Protein AF-0000000069408171 (afdb_homodimer)

Organism: NCBI:txid2607531

Nearest PDB structures (foldseek):
  4r4u-assembly2_C  TM=9.323E-01  e=2.320E-31  Yersinia pestis
  1c8u-assembly1_B  TM=9.016E-01  e=1.081E-30  Escherichia coli
  3rd7-assembly1_A  TM=8.978E-01  e=1.281E-25  Mycobacterium avium 104
  3u0a-assembly1_A  TM=8.592E-01  e=6.109E-26  Mycobacterium marinum M
  3u0a-assembly1_B  TM=8.759E-01  e=3.377E-25  Mycobacterium marinum M

Sequence (704 aa):
MLTNRVLSKVYNRLTMSLNNSINYTPSGSLQFDNLVNSRKYTSSETEVDYSSPQKFMESLGVKPGKYIEYALGVTNVEPGVFRGNRIYVHNSRSIAFGGLLLGQAANAACQTIPQNLYINSLHNYFINAGQRKPLTLQVTNEREGKSYCNKTVCATQNEKTVIKMQIAFKTNEAGSIEHQWKMPECLPPEELLPINKIFEDKIREEKYKHLKSRLPIDPTVEFRPVDPEEMLRVKTLPPKRLTWVKQLEDMSELNQNWHRCVLLYMSDYILLSTSLLPNKDPLMKTFVVSLDHSVWFHNDINVNEWLLYDTESSYAGNGQSFNNGRFWSKDGTLLATVSQSGIVRQLKEASLMLTNRVLSKVYNRLTMSLNNSINYTPSGSLQFDNLVNSRKYTSSETEVDYSSPQKFMESLGVKPGKYIEYALGVTNVEPGVFRGNRIYVHNSRSIAFGGLLLGQAANAACQTIPQNLYINSLHNYFINAGQRKPLTLQVTNEREGKSYCNKTVCATQNEKTVIKMQIAFKTNEAGSIEHQWKMPECLPPEELLPINKIFEDKIREEKYKHLKSRLPIDPTVEFRPVDPEEMLRVKTLPPKRLTWVKQLEDMSELNQNWHRCVLLYMSDYILLSTSLLPNKDPLMKTFVVSLDHSVWFHNDINVNEWLLYDTESSYAGNGQSFNNGRFWSKDGTLLATVSQSGIVRQLKEASL

Secondary structure (DSSP, 8-state):
-------SSTTSSTT-----------------------------------S-HHHHHHHHTPPTT-HHHHHT-EEEEETTEEEEPPPP--TT-SS--HHHHHHHHHHHHHTTS-TT-EEEEEEEEE-S---SSPPEEEEEEEEE-SSEEEEEEEEEETTEEEEEEEEEEE-----SS-EEPPPPP---GGGS--HHHHHHHHHTSGGGGGGGGG--S-TTEEEEESSHHHHHT-S---SEEEEEEEE-S--TTS-HHHHHHHHHHHHTSSTGGGGGTT-S-TT--EEEEE-EEEEEE-S---TTS-EEEEEEEEEEETTEEEEEEEEEETTS-EEEEEEEEEEEEE------/----STTSGGGSGGGS-TT-------------------------------SSHHHHHHHHTPPTT-HHHHHT-EEEEETTEEEEPPPP--TT-SS--HHHHHHHHHHHHHTTS-TT-EEEEEEEEE-S---SSPPEEEEEEEEE-SSEEEEEEEEEETTEEEEEEEEEEE-----SS-EEPPPPP---GGGS--HHHHHHHHHTSGGGGGGGGG--S-TTEEEEESSHHHHHT-S---SEEEEEEEE-S--TTS-HHHHHHHHHHHHTSSTGGGGGTT-S-TT--EEEEE-EEEEEE-S---TTS-EEEEEEEEEEETTEEEEEEEEEETTS-EEEEEEEEEEEEE------

InterPro domains:
  IPR003703 Acyl-CoA thioesterase [PTHR11066] (68-348)
  IPR025652 Acyl-CoA thioesterase 2, C-terminal domain [PF02551] (235-342)
  IPR029069 HotDog domain superfamily [SSF54637] (69-175)
  IPR029069 HotDog domain superfamily [SSF54637] (178-345)
  IPR042171 Acyl-CoA thioesterase, double hotdog domain [G3DSA:2.40.160.210] (66-348)
  IPR049449 Acyl-CoA thioesterase-like, N-terminal HotDog domain [PF13622] (95-169)

pLDDT: mean 84.47, std 25.1, range [16.81, 98.94]

Foldseek 3Di:
DDDDDDPDDDPPDDPPDDPDDPPPPPDDPPPPPPCPVPPPPVVCPQPQDQQDLVSNCVSVVHDPLCSLVQLLDWADDDVQKIKHHFFRDHPVGAAGQVLSVQLNQLVSQVVNDDPQKAWFKKKKFFDDGDGRGIWIWGKAWDDDDPFKTKIKIFIDDPPHTGMIMITMIGGDDDDPDDDDDFDDDADDQVPFDWLVVLLVVVCVDVVLVVCVVVPDPDPQKTKTWRDSCLVSQQAQDALKTKIKMAGNRDCPPPDQNSQVSVVSSVLSPPQQCSVQNRPHHSVFDKDKDWGMKMKGFDDGDDRRAIKIKIKGWPDDDPQKTKMKIWIAGPVGDTTMIMITMMGIGGDPDPPD/DPPDDDPDDDPDDPPDDDPDDPPPDPDDPPPPPPPPVPPPPVVPPQPQDQQDLVSNCVSVVHDPLCSLVQLLDWADPDVQKIKHHFARDHPVGAAGQVLSVQLNQLVSQVVNDDPQKAWFKKKKFFDDGDGRGIWIKGKAWDDDDPFKTKIKIFIDDPPHTGMIMITMIGGDDDDPDDDDDFDDDADDQVPFDWLQVLLVVVCVDVVLVVCVVVPDPDPQKTKTWRDSCLVSQQAQDALKTKIKMAGNRDCPPPDQNSQVSVVSSVLSPPQQCSVCNRPHHSVFDKDKDWGMKMKGFDDGDDRRAIKIKIKGWPDDDPQKTKMKIWIAGPVGDTTMIMITMMGIGGDPDPPD

Structure (mmCIF, N/CA/C/O backbone):
data_AF-0000000069408171-model_v1
#
loop_
_entity.id
_entity.type
_entity.pdbx_description
1 polymer 'Acyl-coenzyme A thioesterase 8'
#
loop_
_atom_site.group_PDB
_atom_site.id
_atom_site.type_symbol
_atom_site.label_atom_id
_atom_site.label_alt_id
_atom_site.label_comp_id
_atom_site.label_asym_id
_atom_site.label_entity_id
_atom_site.label_seq_id
_atom_site.pdbx_PDB_ins_code
_atom_site.Cartn_x
_atom_site.Cartn_y
_atom_site.Cartn_z
_atom_site.occupancy
_atom_site.B_iso_or_equiv
_atom_site.auth_seq_id
_atom_site.auth_comp_id
_atom_site.auth_asym_id
_atom_site.auth_atom_id
_atom_site.pdbx_PDB_model_num
ATOM 1 N N . MET A 1 1 ? -38.594 -5.516 -56.094 1 19.34 1 MET A N 1
ATOM 2 C CA . MET A 1 1 ? -38.812 -4.562 -57.188 1 19.34 1 MET A CA 1
ATOM 3 C C . MET A 1 1 ? -37.875 -3.363 -57.062 1 19.34 1 MET A C 1
ATOM 5 O O . MET A 1 1 ? -37.938 -2.637 -56.062 1 19.34 1 MET A O 1
ATOM 9 N N . LEU A 1 2 ? -36.562 -2.996 -57.969 1 18.8 2 LEU A N 1
ATOM 10 C CA . LEU A 1 2 ? -35.125 -2.852 -58.031 1 18.8 2 LEU A CA 1
ATOM 11 C C . LEU A 1 2 ? -34.719 -1.383 -57.938 1 18.8 2 LEU A C 1
ATOM 13 O O . LEU A 1 2 ? -33.875 -1.013 -57.094 1 18.8 2 LEU A O 1
ATOM 17 N N . THR A 1 3 ? -34.281 -0.535 -59.125 1 19.2 3 THR A N 1
ATOM 18 C CA . THR A 1 3 ? -32.969 -0.439 -59.812 1 19.2 3 THR A CA 1
ATOM 19 C C . THR A 1 3 ? -32.438 0.988 -59.75 1 19.2 3 THR A C 1
ATOM 21 O O . THR A 1 3 ? -33.156 1.914 -59.375 1 19.2 3 THR A O 1
ATOM 24 N N . ASN A 1 4 ? -31.828 1.679 -60.875 1 19.62 4 ASN A N 1
ATOM 25 C CA . ASN A 1 4 ? -30.75 2.4 -61.531 1 19.62 4 ASN A CA 1
ATOM 26 C C . ASN A 1 4 ? -31.016 3.902 -61.562 1 19.62 4 ASN A C 1
ATOM 28 O O . ASN A 1 4 ? -30.141 4.684 -61.969 1 19.62 4 ASN A O 1
ATOM 32 N N . ARG A 1 5 ? -32.281 4.484 -61.781 1 17.56 5 ARG A N 1
ATOM 33 C CA . ARG A 1 5 ? -32.562 5.527 -62.75 1 17.56 5 ARG A CA 1
ATOM 34 C C . ARG A 1 5 ? -32.062 6.887 -62.25 1 17.56 5 ARG A C 1
ATOM 36 O O . ARG A 1 5 ? -31.484 7.656 -63.031 1 17.56 5 ARG A O 1
ATOM 43 N N . VAL A 1 6 ? -32.625 7.574 -61.188 1 19.62 6 VAL A N 1
ATOM 44 C CA . VAL A 1 6 ? -33.062 8.953 -61.312 1 19.62 6 VAL A CA 1
ATOM 45 C C . VAL A 1 6 ? -31.906 9.906 -61.031 1 19.62 6 VAL A C 1
ATOM 47 O O . VAL A 1 6 ? -31.578 10.148 -59.875 1 19.62 6 VAL A O 1
ATOM 50 N N . LEU A 1 7 ? -30.531 9.648 -61.531 1 19.59 7 LEU A N 1
ATOM 51 C CA . LEU A 1 7 ? -29.25 10.312 -61.25 1 19.59 7 LEU A CA 1
ATOM 52 C C . LEU A 1 7 ? -29.266 11.758 -61.75 1 19.59 7 LEU A C 1
ATOM 54 O O . LEU A 1 7 ? -28.5 12.586 -61.281 1 19.59 7 LEU A O 1
ATOM 58 N N . SER A 1 8 ? -29.891 12.07 -62.938 1 18.77 8 SER A N 1
ATOM 59 C CA . SER A 1 8 ? -29.344 13.016 -63.906 1 18.77 8 SER A CA 1
ATOM 60 C C . SER A 1 8 ? -29.641 14.453 -63.5 1 18.77 8 SER A C 1
ATOM 62 O O . SER A 1 8 ? -29 15.383 -64 1 18.77 8 SER A O 1
ATOM 64 N N . LYS A 1 9 ? -30.828 14.805 -62.969 1 18.34 9 LYS A N 1
ATOM 65 C CA . LYS A 1 9 ? -31.531 16.031 -63.281 1 18.34 9 LYS A CA 1
ATOM 66 C C . LYS A 1 9 ? -30.797 17.25 -62.75 1 18.34 9 LYS A C 1
ATOM 68 O O . LYS A 1 9 ? -30.672 18.281 -63.406 1 18.34 9 LYS A O 1
ATOM 73 N N . VAL A 1 10 ? -30.766 17.5 -61.375 1 19.06 10 VAL A N 1
ATOM 74 C CA . VAL A 1 10 ? -31.078 18.797 -60.812 1 19.06 10 VAL A CA 1
ATOM 75 C C . VAL A 1 10 ? -29.844 19.688 -60.812 1 19.06 10 VAL A C 1
ATOM 77 O O . VAL A 1 10 ? -29.266 19.969 -59.781 1 19.06 10 VAL A O 1
ATOM 80 N N . TYR A 1 11 ? -28.797 19.484 -61.812 1 19.58 11 TYR A N 1
ATOM 81 C CA . TYR A 1 11 ? -27.5 20.156 -61.812 1 19.58 11 TYR A CA 1
ATOM 82 C C . TYR A 1 11 ? -27.656 21.641 -62.125 1 19.58 11 TYR A C 1
ATOM 84 O O . TYR A 1 11 ? -26.703 22.422 -61.938 1 19.58 11 TYR A O 1
ATOM 92 N N . ASN A 1 12 ? -28.672 21.984 -62.969 1 18.53 12 ASN A N 1
ATOM 93 C CA . ASN A 1 12 ? -28.453 23.094 -63.875 1 18.53 12 ASN A CA 1
ATOM 94 C C . ASN A 1 12 ? -28.469 24.438 -63.125 1 18.53 12 ASN A C 1
ATOM 96 O O . ASN A 1 12 ? -28.172 25.469 -63.688 1 18.53 12 ASN A O 1
ATOM 100 N N . ARG A 1 13 ? -29.391 24.516 -62.094 1 17.77 13 ARG A N 1
ATOM 101 C CA . ARG A 1 13 ? -30.016 25.828 -61.938 1 17.77 13 ARG A CA 1
ATOM 102 C C . ARG A 1 13 ? -29 26.875 -61.531 1 17.77 13 ARG A C 1
ATOM 104 O O . ARG A 1 13 ? -28.984 27.984 -62.094 1 17.77 13 ARG A O 1
ATOM 111 N N . LEU A 1 14 ? -28.562 26.922 -60.219 1 18.81 14 LEU A N 1
ATOM 112 C CA . LEU A 1 14 ? -28.625 28.141 -59.406 1 18.81 14 LEU A CA 1
ATOM 113 C C . LEU A 1 14 ? -27.344 28.969 -59.594 1 18.81 14 LEU A C 1
ATOM 115 O O . LEU A 1 14 ? -26.438 28.922 -58.75 1 18.81 14 LEU A O 1
ATOM 119 N N . THR A 1 15 ? -26.578 28.734 -60.719 1 18.83 15 THR A N 1
ATOM 120 C CA . THR A 1 15 ? -25.25 29.344 -60.75 1 18.83 15 THR A CA 1
ATOM 121 C C . THR A 1 15 ? -25.359 30.859 -60.844 1 18.83 15 THR A C 1
ATOM 123 O O . THR A 1 15 ? -24.328 31.547 -60.906 1 18.83 15 THR A O 1
ATOM 126 N N . MET A 1 16 ? -26.484 31.328 -61.312 1 20.78 16 MET A N 1
ATOM 127 C CA . MET A 1 16 ? -26.328 32.594 -62.031 1 20.78 16 MET A CA 1
ATOM 128 C C . MET A 1 16 ? -26.016 33.719 -61.031 1 20.78 16 MET A C 1
ATOM 130 O O . MET A 1 16 ? -26.844 34.625 -60.812 1 20.78 16 MET A O 1
ATOM 134 N N . SER A 1 17 ? -25.531 33.406 -59.75 1 18.56 17 SER A N 1
ATOM 135 C CA . SER A 1 17 ? -25.562 34.406 -58.719 1 18.56 17 SER A CA 1
ATOM 136 C C . SER A 1 17 ? -24.859 35.688 -59.156 1 18.56 17 SER A C 1
ATOM 138 O O . SER A 1 17 ? -24.078 35.688 -60.094 1 18.56 17 SER A O 1
ATOM 140 N N . LEU A 1 18 ? -24.484 36.719 -58.062 1 19.22 18 LEU A N 1
ATOM 141 C CA . LEU A 1 18 ? -24.562 38.031 -57.469 1 19.22 18 LEU A CA 1
ATOM 142 C C . LEU A 1 18 ? -23.297 38.844 -57.781 1 19.22 18 LEU A C 1
ATOM 144 O O . LEU A 1 18 ? -22.281 38.656 -57.094 1 19.22 18 LEU A O 1
ATOM 148 N N . ASN A 1 19 ? -22.891 38.844 -59.062 1 19.36 19 ASN A N 1
ATOM 149 C CA . ASN A 1 19 ? -21.625 39.438 -59.438 1 19.36 19 ASN A CA 1
ATOM 150 C C . ASN A 1 19 ? -21.578 40.938 -59.094 1 19.36 19 ASN A C 1
ATOM 152 O O . ASN A 1 19 ? -20.672 41.656 -59.562 1 19.36 19 ASN A O 1
ATOM 156 N N . ASN A 1 20 ? -22.781 41.531 -58.906 1 19.61 20 ASN A N 1
ATOM 157 C CA . ASN A 1 20 ? -22.828 42.938 -59.312 1 19.61 20 ASN A CA 1
ATOM 158 C C . ASN A 1 20 ? -21.75 43.75 -58.625 1 19.61 20 ASN A C 1
ATOM 160 O O . ASN A 1 20 ? -21.234 43.344 -57.562 1 19.61 20 ASN A O 1
ATOM 164 N N . SER A 1 21 ? -21.625 45.156 -59.031 1 21.02 21 SER A N 1
ATOM 165 C CA . SER A 1 21 ? -20.719 46.25 -59.312 1 21.02 21 SER A CA 1
ATOM 166 C C . SER A 1 21 ? -20.359 47 -58 1 21.02 21 SER A C 1
ATOM 168 O O . SER A 1 21 ? -19.703 48.031 -58.062 1 21.02 21 SER A O 1
ATOM 170 N N . ILE A 1 22 ? -20.953 46.656 -56.875 1 20.97 22 ILE A N 1
ATOM 171 C CA . ILE A 1 22 ? -21.031 47.781 -55.938 1 20.97 22 ILE A CA 1
ATOM 172 C C . ILE A 1 22 ? -19.625 48.25 -55.562 1 20.97 22 ILE A C 1
ATOM 174 O O . ILE A 1 22 ? -18.781 47.469 -55.156 1 20.97 22 ILE A O 1
ATOM 178 N N . ASN A 1 23 ? -19.297 49.438 -56.094 1 21.69 23 ASN A N 1
ATOM 179 C CA . ASN A 1 23 ? -18.109 50.281 -56.094 1 21.69 23 ASN A CA 1
ATOM 180 C C . ASN A 1 23 ? -17.656 50.594 -54.656 1 21.69 23 ASN A C 1
ATOM 182 O O . ASN A 1 23 ? -16.922 51.562 -54.406 1 21.69 23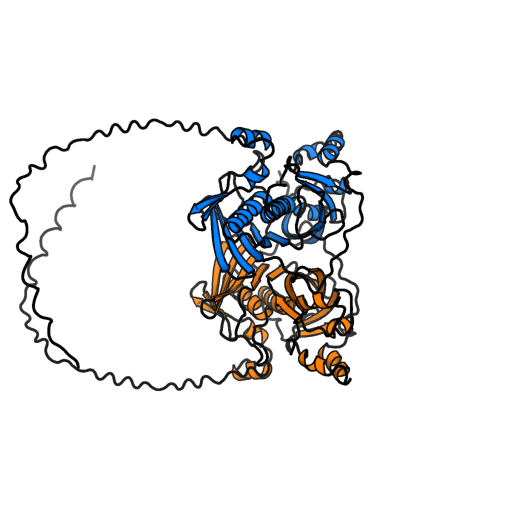 ASN A O 1
ATOM 186 N N . TYR A 1 24 ? -18.141 49.812 -53.656 1 21.12 24 TYR A N 1
ATOM 187 C CA . TYR A 1 24 ? -18.047 50.438 -52.344 1 21.12 24 TYR A CA 1
ATOM 188 C C . TYR A 1 24 ? -16.609 50.75 -51.969 1 21.12 24 TYR A C 1
ATOM 190 O O . TYR A 1 24 ? -15.727 49.906 -52.125 1 21.12 24 TYR A O 1
ATOM 198 N N . THR A 1 25 ? -16.344 52.125 -52.125 1 22.77 25 THR A N 1
ATOM 199 C CA . THR A 1 25 ? -15.102 52.781 -51.781 1 22.77 25 THR A CA 1
ATOM 200 C C . THR A 1 25 ? -14.625 52.375 -50.406 1 22.77 25 THR A C 1
ATOM 202 O O . THR A 1 25 ? -15.344 52.562 -49.406 1 22.77 25 THR A O 1
ATOM 205 N N . PRO A 1 26 ? -13.836 51.375 -50.312 1 22.53 26 PRO A N 1
ATOM 206 C CA . PRO A 1 26 ? -13.438 50.719 -49.062 1 22.53 26 PRO A CA 1
ATOM 207 C C . PRO A 1 26 ? -12.68 51.625 -48.125 1 22.53 26 PRO A C 1
ATOM 209 O O . PRO A 1 26 ? -12.008 51.125 -47.188 1 22.53 26 PRO A O 1
ATOM 212 N N . SER A 1 27 ? -13.039 53 -48.344 1 20.97 27 SER A N 1
ATOM 213 C CA . SER A 1 27 ? -11.992 53.906 -47.844 1 20.97 27 SER A CA 1
ATOM 214 C C . SER A 1 27 ? -11.641 53.594 -46.406 1 20.97 27 SER A C 1
ATOM 216 O O . SER A 1 27 ? -10.461 53.5 -46.062 1 20.97 27 SER A O 1
ATOM 218 N N . GLY A 1 28 ? -12.484 54.25 -45.562 1 21.73 28 GLY A N 1
ATOM 219 C CA . GLY A 1 28 ? -12.117 54.969 -44.344 1 21.73 28 GLY A CA 1
ATOM 220 C C . GLY A 1 28 ? -11.664 54.062 -43.219 1 21.73 28 GLY A C 1
ATOM 221 O O . GLY A 1 28 ? -12.32 53.062 -42.906 1 21.73 28 GLY A O 1
ATOM 222 N N . SER A 1 29 ? -10.336 53.906 -43.094 1 21.73 29 SER A N 1
ATOM 223 C CA . SER A 1 29 ? -9.656 53.156 -42.062 1 21.73 29 SER A CA 1
ATOM 224 C C . SER A 1 29 ? -10.195 53.531 -40.688 1 21.73 29 SER A C 1
ATOM 226 O O . SER A 1 29 ? -9.953 54.625 -40.188 1 21.73 29 SER A O 1
ATOM 228 N N . LEU A 1 30 ? -11.523 53.438 -40.469 1 22.31 30 LEU A N 1
ATOM 229 C CA . LEU A 1 30 ? -11.977 53.875 -39.156 1 22.31 30 LEU A CA 1
ATOM 230 C C . LEU A 1 30 ? -11.117 53.281 -38.062 1 22.31 30 LEU A C 1
ATOM 232 O O . LEU A 1 30 ? -11.023 52.031 -37.938 1 22.31 30 LEU A O 1
ATOM 236 N N . GLN A 1 31 ? -10.055 54.031 -37.719 1 21.5 31 GLN A N 1
ATOM 237 C CA . GLN A 1 31 ? -9.211 53.812 -36.562 1 21.5 31 GLN A CA 1
ATOM 238 C C . GLN A 1 31 ? -10.055 53.625 -35.281 1 21.5 31 GLN A C 1
ATOM 240 O O . GLN A 1 31 ? -10.695 54.594 -34.844 1 21.5 31 GLN A O 1
ATOM 245 N N . PHE A 1 32 ? -10.938 52.656 -35.188 1 20.39 32 PHE A N 1
ATOM 246 C CA . PHE A 1 32 ? -11.625 52.5 -33.906 1 20.39 32 PHE A CA 1
ATOM 247 C C . PHE A 1 32 ? -10.641 52.469 -32.75 1 20.39 32 PHE A C 1
ATOM 249 O O . PHE A 1 32 ? -9.828 51.531 -32.625 1 20.39 32 PHE A O 1
ATOM 256 N N . ASP A 1 33 ? -10.211 53.656 -32.375 1 22.52 33 ASP A N 1
ATOM 257 C CA . ASP A 1 33 ? -9.523 53.844 -31.094 1 22.52 33 ASP A CA 1
ATOM 258 C C . ASP A 1 33 ? -10.281 53.188 -29.953 1 22.52 33 ASP A C 1
ATOM 260 O O . ASP A 1 33 ? -11.383 53.594 -29.594 1 22.52 33 ASP A O 1
ATOM 264 N N . ASN A 1 34 ? -10.531 51.938 -30.109 1 23.27 34 ASN A N 1
ATOM 265 C CA . ASN A 1 34 ? -11.141 51.281 -28.953 1 23.27 34 ASN A CA 1
ATOM 266 C C . ASN A 1 34 ? -10.469 51.719 -27.656 1 23.27 34 ASN A C 1
ATOM 268 O O . ASN A 1 34 ? -9.273 51.469 -27.453 1 23.27 34 ASN A O 1
ATOM 272 N N . LEU A 1 35 ? -10.836 52.875 -27.141 1 23.88 35 LEU A N 1
ATOM 273 C CA . LEU A 1 35 ? -10.641 53.281 -25.75 1 23.88 35 LEU A CA 1
ATOM 274 C C . LEU A 1 35 ? -10.953 52.125 -24.797 1 23.88 35 LEU A C 1
ATOM 276 O O . LEU A 1 35 ? -12.117 51.875 -24.469 1 23.88 35 LEU A O 1
ATOM 280 N N . VAL A 1 36 ? -10.594 50.938 -25.094 1 24.33 36 VAL A N 1
ATOM 281 C CA . VAL A 1 36 ? -10.688 50 -23.969 1 24.33 36 VAL A CA 1
ATOM 282 C C . VAL A 1 36 ? -10.062 50.625 -22.734 1 24.33 36 VAL A C 1
ATOM 284 O O . VAL A 1 36 ? -8.867 50.906 -22.719 1 24.33 36 VAL A O 1
ATOM 287 N N . ASN A 1 37 ? -10.789 51.469 -22.094 1 24.5 37 ASN A N 1
ATOM 288 C CA . ASN A 1 37 ? -10.477 51.75 -20.703 1 24.5 37 ASN A CA 1
ATOM 289 C C . ASN A 1 37 ? -10.008 50.5 -19.969 1 24.5 37 ASN A C 1
ATOM 291 O O . ASN A 1 37 ? -10.773 49.531 -19.797 1 24.5 37 ASN A O 1
ATOM 295 N N . SER A 1 38 ? -8.867 50.062 -20.25 1 26.97 38 SER A N 1
ATOM 296 C CA . SER A 1 38 ? -8.211 49.125 -19.344 1 26.97 38 SER A CA 1
ATOM 297 C C . SER A 1 38 ? -8.422 49.531 -17.891 1 26.97 38 SER A C 1
ATOM 299 O O . SER A 1 38 ? -7.727 50.406 -17.375 1 26.97 38 SER A O 1
ATOM 301 N N . ARG A 1 39 ? -9.688 49.75 -17.516 1 30.98 39 ARG A N 1
ATOM 302 C CA . ARG A 1 39 ? -9.727 49.781 -16.062 1 30.98 39 ARG A CA 1
ATOM 303 C C . ARG A 1 39 ? -8.773 48.75 -15.469 1 30.98 39 ARG A C 1
ATOM 305 O O . ARG A 1 39 ? -8.875 47.562 -15.789 1 30.98 39 ARG A O 1
ATOM 312 N N . LYS A 1 40 ? -7.652 49.219 -15.141 1 30.78 40 LYS A N 1
ATOM 313 C CA . LYS A 1 40 ? -6.781 48.562 -14.164 1 30.78 40 LYS A CA 1
ATOM 314 C C . LYS A 1 40 ? -7.594 47.938 -13.023 1 30.78 40 LYS A C 1
ATOM 316 O O . LYS A 1 40 ? -8.078 48.656 -12.148 1 30.78 40 LYS A O 1
ATOM 321 N N . TYR A 1 41 ? -8.555 47.094 -13.266 1 28.91 41 TYR A N 1
ATOM 322 C CA . TYR A 1 41 ? -8.828 46.312 -12.086 1 28.91 41 TYR A CA 1
ATOM 323 C C . TYR A 1 41 ? -7.547 46 -11.328 1 28.91 41 TYR A C 1
ATOM 325 O O . TYR A 1 41 ? -6.664 45.312 -11.852 1 28.91 41 TYR A O 1
ATOM 333 N N . THR A 1 42 ? -6.957 46.969 -10.797 1 31.62 42 THR A N 1
ATOM 334 C CA . THR A 1 42 ? -6.031 46.625 -9.719 1 31.62 42 THR A CA 1
ATOM 335 C C . THR A 1 42 ? -6.57 45.469 -8.891 1 31.62 42 THR A C 1
ATOM 337 O O . THR A 1 42 ? -7.473 45.625 -8.078 1 31.62 42 THR A O 1
ATOM 340 N N . SER A 1 43 ? -7.008 44.438 -9.453 1 35.25 43 SER A N 1
ATOM 341 C CA . SER A 1 43 ? -7.215 43.25 -8.633 1 35.25 43 SER A CA 1
ATOM 342 C C . SER A 1 43 ? -6.293 43.25 -7.414 1 35.25 43 SER A C 1
ATOM 344 O O . SER A 1 43 ? -5.07 43.156 -7.559 1 35.25 43 SER A O 1
ATOM 346 N N . SER A 1 44 ? -6.387 44.125 -6.555 1 38.16 44 SER A N 1
ATOM 347 C CA . SER A 1 44 ? -5.742 43.969 -5.254 1 38.16 44 SER A CA 1
ATOM 348 C C . SER A 1 44 ? -5.523 42.5 -4.91 1 38.16 44 SER A C 1
ATOM 350 O O . SER A 1 44 ? -6.469 41.781 -4.539 1 38.16 44 SER A O 1
ATOM 352 N N . GLU A 1 45 ? -5.027 41.75 -5.723 1 46 45 GLU A N 1
ATOM 353 C CA . GLU A 1 45 ? -4.609 40.406 -5.262 1 46 45 GLU A CA 1
ATOM 354 C C . GLU A 1 45 ? -4.219 40.438 -3.785 1 46 45 GLU A C 1
ATOM 356 O O . GLU A 1 45 ? -3.207 41.062 -3.418 1 46 45 GLU A O 1
ATOM 361 N N . THR A 1 46 ? -5.055 40.844 -2.881 1 56.97 46 THR A N 1
ATOM 362 C CA . THR A 1 46 ? -4.789 40.688 -1.453 1 56.97 46 THR A CA 1
ATOM 363 C C . THR A 1 46 ? -3.699 39.656 -1.205 1 56.97 46 THR A C 1
ATOM 365 O O . THR A 1 46 ? -3.781 38.531 -1.706 1 56.97 46 THR A O 1
ATOM 368 N N . GLU A 1 47 ? -2.523 40.062 -0.922 1 82.94 47 GLU A N 1
ATOM 369 C CA . GLU A 1 47 ? -1.338 39.281 -0.626 1 82.94 47 GLU A CA 1
ATOM 370 C C . GLU A 1 47 ? -1.65 38.188 0.392 1 82.94 47 GLU A C 1
ATOM 372 O O . GLU A 1 47 ? -2.176 38.469 1.472 1 82.94 47 GLU A O 1
ATOM 377 N N . VAL A 1 48 ? -1.788 37 -0.053 1 91.81 48 VAL A N 1
ATOM 378 C CA . VAL A 1 48 ? -1.989 35.875 0.83 1 91.81 48 VAL A CA 1
ATOM 379 C C . VAL A 1 48 ? -0.859 35.812 1.854 1 91.81 48 VAL A C 1
ATOM 381 O O . VAL A 1 48 ? 0.312 35.969 1.509 1 91.81 48 VAL A O 1
ATOM 384 N N . ASP A 1 49 ? -1.226 35.75 3.131 1 94.06 49 ASP A N 1
ATOM 385 C CA . ASP A 1 49 ? -0.261 35.656 4.223 1 94.06 49 ASP A CA 1
ATOM 386 C C . ASP A 1 49 ? 0.047 34.219 4.586 1 94.06 49 ASP A C 1
ATOM 388 O O . ASP A 1 49 ? -0.831 33.5 5.051 1 94.06 49 ASP A O 1
ATOM 392 N N . TYR A 1 50 ? 1.265 33.844 4.383 1 92.56 50 TYR A N 1
ATOM 393 C CA . TYR A 1 50 ? 1.655 32.469 4.613 1 92.56 50 TYR A CA 1
ATOM 394 C C . TYR A 1 50 ? 2.439 32.312 5.914 1 92.56 50 TYR A C 1
ATOM 396 O O . TYR A 1 50 ? 3.111 31.312 6.137 1 92.56 50 TYR A O 1
ATOM 404 N N . SER A 1 51 ? 2.383 33.25 6.777 1 89.25 51 SER A N 1
ATOM 405 C CA . SER A 1 51 ? 3.205 33.25 7.984 1 89.25 51 SER A CA 1
ATOM 406 C C . SER A 1 51 ? 2.631 32.312 9.047 1 89.25 51 SER A C 1
ATOM 408 O O . SER A 1 51 ? 3.354 31.875 9.938 1 89.25 51 SER A O 1
ATOM 410 N N . SER A 1 52 ? 1.306 32.125 9 1 85.94 52 SER A N 1
ATOM 411 C CA . SER A 1 52 ? 0.628 31.156 9.867 1 85.94 52 SER A CA 1
ATOM 412 C C . SER A 1 52 ? -0.667 30.672 9.234 1 85.94 52 SER A C 1
ATOM 414 O O . SER A 1 52 ? -1.24 31.344 8.375 1 85.94 52 SER A O 1
ATOM 416 N N . PRO A 1 53 ? -1.139 29.531 9.648 1 85.88 53 PRO A N 1
ATOM 417 C CA . PRO A 1 53 ? -2.41 29.047 9.109 1 85.88 53 PRO A CA 1
ATOM 418 C C . PRO A 1 53 ? -3.564 30.016 9.352 1 85.88 53 PRO A C 1
ATOM 420 O O . PRO A 1 53 ? -4.43 30.188 8.484 1 85.88 53 PRO A O 1
ATOM 423 N N . GLN A 1 54 ? -3.561 30.578 10.508 1 87.62 54 GLN A N 1
ATOM 424 C CA . GLN A 1 54 ? -4.617 31.516 10.859 1 87.62 54 GLN A CA 1
ATOM 425 C C . GLN A 1 54 ? -4.605 32.719 9.938 1 87.62 54 GLN A C 1
ATOM 427 O O . GLN A 1 54 ? -5.648 33.125 9.414 1 87.62 54 GLN A O 1
ATOM 432 N N . LYS A 1 55 ? -3.428 33.312 9.734 1 91.31 55 LYS A N 1
ATOM 433 C CA . LYS A 1 55 ? -3.307 34.469 8.875 1 91.31 55 LYS A CA 1
ATOM 434 C C . LYS A 1 55 ? -3.602 34.125 7.418 1 91.31 55 LYS A C 1
ATOM 436 O O . LYS A 1 55 ? -4.164 34.938 6.676 1 91.31 55 LYS A O 1
ATOM 441 N N . PHE A 1 56 ? -3.182 33 7.016 1 93.62 56 PHE A N 1
ATOM 442 C CA . PHE A 1 56 ? -3.475 32.469 5.684 1 93.62 56 PHE A CA 1
ATOM 443 C C . PHE A 1 56 ? -4.977 32.438 5.434 1 93.62 56 PHE A C 1
ATOM 445 O O . PHE A 1 56 ? -5.461 33 4.449 1 93.62 56 PHE A O 1
ATOM 452 N N . MET A 1 57 ? -5.75 31.844 6.355 1 91.81 57 MET A N 1
ATOM 453 C CA . MET A 1 57 ? -7.199 31.734 6.246 1 91.81 57 MET A CA 1
ATOM 454 C C . MET A 1 57 ? -7.852 33.125 6.242 1 91.81 57 MET A C 1
ATOM 456 O O . MET A 1 57 ? -8.766 33.375 5.457 1 91.81 57 MET A O 1
ATOM 460 N N . GLU A 1 58 ? -7.363 33.969 7.109 1 93 58 GLU A N 1
ATOM 461 C CA . GLU A 1 58 ? -7.906 35.312 7.195 1 93 58 GLU A CA 1
ATOM 462 C C . GLU A 1 58 ? -7.703 36.062 5.883 1 93 58 GLU A C 1
ATOM 464 O O . GLU A 1 58 ? -8.609 36.75 5.41 1 93 58 GLU A O 1
ATOM 469 N N . SER A 1 59 ? -6.504 35.844 5.371 1 94.75 59 SER A N 1
ATOM 470 C CA . SER A 1 59 ? -6.168 36.562 4.145 1 94.75 59 SER A CA 1
ATOM 471 C C . SER A 1 59 ? -7.02 36.094 2.975 1 94.75 59 SER A C 1
ATOM 473 O O . SER A 1 59 ? -7.195 36.812 1.992 1 94.75 59 SER A O 1
ATOM 475 N N . LEU A 1 60 ? -7.559 34.906 3.061 1 94.56 60 LEU A N 1
ATOM 476 C CA . LEU A 1 60 ? -8.375 34.344 1.988 1 94.56 60 LEU A CA 1
ATOM 477 C C . LEU A 1 60 ? -9.859 34.5 2.293 1 94.56 60 LEU A C 1
ATOM 479 O O . LEU A 1 60 ? -10.703 34.125 1.479 1 94.56 60 LEU A O 1
ATOM 483 N N . GLY A 1 61 ? -10.18 35 3.488 1 94 61 GLY A N 1
ATOM 484 C CA . GLY A 1 61 ? -11.57 35.188 3.879 1 94 61 GLY A CA 1
ATOM 485 C C . GLY A 1 61 ? -12.266 33.875 4.273 1 94 61 GLY A C 1
ATOM 486 O O . GLY A 1 61 ? -13.477 33.75 4.121 1 94 61 GLY A O 1
ATOM 487 N N . VAL A 1 62 ? -11.516 32.906 4.641 1 93.56 62 VAL A N 1
ATOM 488 C CA . VAL A 1 62 ? -12.086 31.625 5.074 1 93.56 62 VAL A CA 1
ATOM 489 C C . VAL A 1 62 ? -12.656 31.766 6.484 1 93.56 62 VAL A C 1
ATOM 491 O O . VAL A 1 62 ? -12 32.312 7.375 1 93.56 62 VAL A O 1
ATOM 494 N N . LYS A 1 63 ? -13.852 31.328 6.719 1 92.69 63 LYS A N 1
ATOM 495 C CA . LYS A 1 63 ? -14.508 31.406 8.016 1 92.69 63 LYS A CA 1
ATOM 496 C C . LYS A 1 63 ? -13.766 30.578 9.062 1 92.69 63 LYS A C 1
ATOM 498 O O . LYS A 1 63 ? -13.273 29.5 8.766 1 92.69 63 LYS A O 1
ATOM 503 N N . PRO A 1 64 ? -13.758 31.125 10.305 1 90.5 64 PRO A N 1
ATOM 504 C CA . PRO A 1 64 ? -13.156 30.312 11.375 1 90.5 64 PRO A CA 1
ATOM 505 C C . PRO A 1 64 ? -13.812 28.953 11.516 1 90.5 64 PRO A C 1
ATOM 507 O O . PRO A 1 64 ? -15.039 28.828 11.398 1 90.5 64 PRO A O 1
ATOM 510 N N . GLY A 1 65 ? -13.016 27.938 11.648 1 92.56 65 GLY A N 1
ATOM 511 C CA . GLY A 1 65 ? -13.539 26.594 11.82 1 92.56 65 GLY A CA 1
ATOM 512 C C . GLY A 1 65 ? -13.797 25.875 10.5 1 92.56 65 GLY A C 1
ATOM 513 O O . GLY A 1 65 ? -14.359 24.781 10.484 1 92.56 65 GLY A O 1
ATOM 514 N N . LYS A 1 66 ? -13.43 26.438 9.406 1 94.94 66 LYS A N 1
ATOM 515 C CA . LYS A 1 66 ? -13.695 25.844 8.102 1 94.94 66 LYS A CA 1
ATOM 516 C C . LYS A 1 66 ? -12.406 25.641 7.312 1 94.94 66 LYS A C 1
ATOM 518 O O . LYS A 1 66 ? -12.43 25.625 6.078 1 94.94 66 LYS A O 1
ATOM 523 N N . TYR A 1 67 ? -11.32 25.594 8.016 1 94.5 67 TYR A N 1
ATOM 524 C CA . TYR A 1 67 ? -10.031 25.469 7.348 1 94.5 67 TYR A CA 1
ATOM 525 C C . TYR A 1 67 ? -9.945 24.156 6.57 1 94.5 67 TYR A C 1
ATOM 527 O O . TYR A 1 67 ? -9.531 24.141 5.41 1 94.5 67 TYR A O 1
ATOM 535 N N . ILE A 1 68 ? -10.328 23.062 7.188 1 96.31 68 ILE A N 1
ATOM 536 C CA . ILE A 1 68 ? -10.141 21.75 6.574 1 96.31 68 ILE A CA 1
ATOM 537 C C . ILE A 1 68 ? -11.023 21.641 5.332 1 96.31 68 ILE A C 1
ATOM 539 O O . ILE A 1 68 ? -10.594 21.125 4.301 1 96.31 68 ILE A O 1
ATOM 543 N N . GLU A 1 69 ? -12.219 22.125 5.418 1 96.81 69 GLU A N 1
ATOM 544 C CA . GLU A 1 69 ? -13.094 22.141 4.246 1 96.81 69 GLU A CA 1
ATOM 545 C C . GLU A 1 69 ? -12.484 22.953 3.109 1 96.81 69 GLU A C 1
ATOM 547 O O . GLU A 1 69 ? -12.586 22.562 1.942 1 96.81 69 GLU A O 1
ATOM 552 N N . TYR A 1 70 ? -11.898 24.047 3.506 1 96.81 70 TYR A N 1
ATOM 553 C CA . TYR A 1 70 ? -11.227 24.859 2.496 1 96.81 70 TYR A CA 1
ATOM 554 C C . TYR A 1 70 ? -10 24.141 1.951 1 96.81 70 TYR A C 1
ATOM 556 O O . TYR A 1 70 ? -9.836 24.016 0.735 1 96.81 70 TYR A O 1
ATOM 564 N N . ALA A 1 71 ? -9.18 23.672 2.85 1 96.88 71 ALA A N 1
ATOM 565 C CA . ALA A 1 71 ? -7.867 23.141 2.506 1 96.88 71 ALA A CA 1
ATOM 566 C C . ALA A 1 71 ? -7.992 21.922 1.584 1 96.88 71 ALA A C 1
ATOM 568 O O . ALA A 1 71 ? -7.152 21.719 0.707 1 96.88 71 ALA A O 1
ATOM 569 N N . LEU A 1 72 ? -9.078 21.109 1.71 1 98.12 72 LEU A N 1
ATOM 570 C CA . LEU A 1 72 ? -9.258 19.906 0.895 1 98.12 72 LEU A CA 1
ATOM 571 C C . LEU A 1 72 ? -10.258 20.156 -0.225 1 98.12 72 LEU A C 1
ATOM 573 O O . LEU A 1 72 ? -10.609 19.25 -0.972 1 98.12 72 LEU A O 1
ATOM 577 N N . GLY A 1 73 ? -10.633 21.406 -0.338 1 98.19 73 GLY A N 1
ATOM 578 C CA . GLY A 1 73 ? -11.672 21.766 -1.298 1 98.19 73 GLY A CA 1
ATOM 579 C C . GLY A 1 73 ? -11.156 21.844 -2.725 1 98.19 73 GLY A C 1
ATOM 580 O O . GLY A 1 73 ? -10 22.203 -2.957 1 98.19 73 GLY A O 1
ATOM 581 N N . VAL A 1 74 ? -12.039 21.484 -3.639 1 98.56 74 VAL A N 1
ATOM 582 C CA . VAL A 1 74 ? -11.75 21.562 -5.066 1 98.56 74 VAL A CA 1
ATOM 583 C C . VAL A 1 74 ? -12.961 22.125 -5.809 1 98.56 74 VAL A C 1
ATOM 585 O O . VAL A 1 74 ? -14.086 22.094 -5.297 1 98.56 74 VAL A O 1
ATOM 588 N N . THR A 1 75 ? -12.695 22.703 -6.953 1 98.31 75 THR A N 1
ATOM 589 C CA . THR A 1 75 ? -13.758 23.219 -7.801 1 98.31 75 THR A CA 1
ATOM 590 C C . THR A 1 75 ? -13.703 22.594 -9.188 1 98.31 75 THR A C 1
ATOM 592 O O . THR A 1 75 ? -12.625 22.469 -9.781 1 98.31 75 THR A O 1
ATOM 595 N N . ASN A 1 76 ? -14.852 22.234 -9.672 1 97.69 76 ASN A N 1
ATOM 596 C CA . ASN A 1 76 ? -14.938 21.672 -11.016 1 97.69 76 ASN A CA 1
ATOM 597 C C . ASN A 1 76 ? -14.703 22.734 -12.078 1 97.69 76 ASN A C 1
ATOM 599 O O . ASN A 1 76 ? -15.352 23.781 -12.062 1 97.69 76 ASN A O 1
ATOM 603 N N . VAL A 1 77 ? -13.789 22.531 -13.008 1 97.56 77 VAL A N 1
ATOM 604 C CA . VAL A 1 77 ? -13.461 23.453 -14.086 1 97.56 77 VAL A CA 1
ATOM 605 C C . VAL A 1 77 ? -14.039 22.938 -15.406 1 97.56 77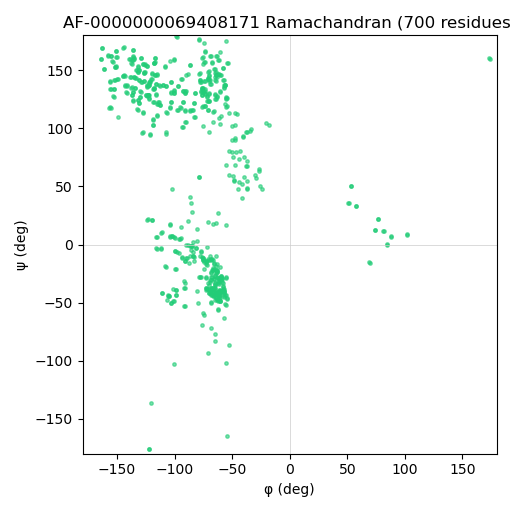 VAL A C 1
ATOM 607 O O . VAL A 1 77 ? -14.617 23.703 -16.188 1 97.56 77 VAL A O 1
ATOM 610 N N . GLU A 1 78 ? -13.898 21.719 -15.656 1 96.56 78 GLU A N 1
ATOM 611 C CA . GLU A 1 78 ? -14.453 20.953 -16.766 1 96.56 78 GLU A CA 1
ATOM 612 C C . GLU A 1 78 ? -14.664 19.5 -16.375 1 96.56 78 GLU A C 1
ATOM 614 O O . GLU A 1 78 ? -14.227 19.062 -15.312 1 96.56 78 GLU A O 1
ATOM 619 N N . PRO A 1 79 ? -15.375 18.859 -17.188 1 94.81 79 PRO A N 1
ATOM 620 C CA . PRO A 1 79 ? -15.625 17.469 -16.797 1 94.81 79 PRO A CA 1
ATOM 621 C C . PRO A 1 79 ? -14.344 16.688 -16.547 1 94.81 79 PRO A C 1
ATOM 623 O O . PRO A 1 79 ? -13.492 16.578 -17.438 1 94.81 79 PRO A O 1
ATOM 626 N N . GLY A 1 80 ? -14.227 16.234 -15.32 1 96.5 80 GLY A N 1
ATOM 627 C CA . GLY A 1 80 ? -13.094 15.406 -14.953 1 96.5 80 GLY A CA 1
ATOM 628 C C . GLY A 1 80 ? -11.867 16.203 -14.57 1 96.5 80 GLY A C 1
ATOM 629 O O . GLY A 1 80 ? -10.805 15.641 -14.281 1 96.5 80 GLY A O 1
ATOM 630 N N . VAL A 1 81 ? -11.992 17.516 -14.617 1 98.56 81 VAL A N 1
ATOM 631 C CA . VAL A 1 81 ? -10.859 18.359 -14.258 1 98.56 81 VAL A CA 1
ATOM 632 C C . VAL A 1 81 ? -11.266 19.297 -13.117 1 98.56 81 VAL A C 1
ATOM 634 O O . VAL A 1 81 ? -12.258 20.031 -13.227 1 98.56 81 VAL A O 1
ATOM 637 N N . PHE A 1 82 ? -10.484 19.312 -12.109 1 98.81 82 PHE A N 1
ATOM 638 C CA . PHE A 1 82 ? -10.758 20.125 -10.93 1 98.81 82 PHE A CA 1
ATOM 639 C C . PHE A 1 82 ? -9.57 21.031 -10.609 1 98.81 82 PHE A C 1
ATOM 641 O O . PHE A 1 82 ? -8.445 20.75 -11.023 1 98.81 82 PHE A O 1
ATOM 648 N N . ARG A 1 83 ? -9.875 22.094 -9.945 1 98.75 83 ARG A N 1
ATOM 649 C CA . ARG A 1 83 ? -8.859 22.984 -9.383 1 98.75 83 ARG A CA 1
ATOM 650 C C . ARG A 1 83 ? -8.906 22.969 -7.859 1 98.75 83 ARG A C 1
ATOM 652 O O . ARG A 1 83 ? -9.961 23.172 -7.262 1 98.75 83 ARG A O 1
ATOM 659 N N . GLY A 1 84 ? -7.82 22.641 -7.316 1 98.62 84 GLY A N 1
ATOM 660 C CA . GLY A 1 84 ? -7.742 22.719 -5.863 1 98.62 84 GLY A CA 1
ATOM 661 C C . GLY A 1 84 ? -7.664 24.141 -5.336 1 98.62 84 GLY A C 1
ATOM 662 O O . GLY A 1 84 ? -7.246 25.047 -6.055 1 98.62 84 GLY A O 1
ATOM 663 N N . ASN A 1 85 ? -8.047 24.312 -4.094 1 97.81 85 ASN A N 1
ATOM 664 C CA . ASN A 1 85 ? -7.809 25.594 -3.43 1 97.81 85 ASN A CA 1
ATOM 665 C C . ASN A 1 85 ? -6.32 25.812 -3.172 1 97.81 85 ASN A C 1
ATOM 667 O O . ASN A 1 85 ? -5.523 24.875 -3.234 1 97.81 85 ASN A O 1
ATOM 671 N N . ARG A 1 86 ? -5.98 27.016 -2.93 1 96.44 86 ARG A N 1
ATOM 672 C CA . ARG A 1 86 ? -4.598 27.391 -2.648 1 96.44 86 ARG A CA 1
ATOM 673 C C . ARG A 1 86 ? -4.055 26.609 -1.452 1 96.44 86 ARG A C 1
ATOM 675 O O . ARG A 1 86 ? -4.754 26.438 -0.451 1 96.44 86 ARG A O 1
ATOM 682 N N . ILE A 1 87 ? -2.842 26.234 -1.557 1 95.31 87 ILE A N 1
ATOM 683 C CA . ILE A 1 87 ? -2.238 25.359 -0.561 1 95.31 87 ILE A CA 1
ATOM 684 C C . ILE A 1 87 ? -1.388 26.172 0.405 1 95.31 87 ILE A C 1
ATOM 686 O O . ILE A 1 87 ? -0.619 27.047 -0.018 1 95.31 87 ILE A O 1
ATOM 690 N N . TYR A 1 88 ? -1.573 25.922 1.638 1 93.44 88 TYR A N 1
ATOM 691 C CA . TYR A 1 88 ? -0.746 26.562 2.652 1 93.44 88 TYR A CA 1
ATOM 692 C C . TYR A 1 88 ? 0.639 25.938 2.709 1 93.44 88 TYR A C 1
ATOM 694 O O . TYR A 1 88 ? 0.768 24.734 2.943 1 93.44 88 TYR A O 1
ATOM 702 N N . VAL A 1 89 ? 1.617 26.688 2.463 1 92.25 89 VAL A N 1
ATOM 703 C CA . VAL A 1 89 ? 3.021 26.375 2.695 1 92.25 89 VAL A CA 1
ATOM 704 C C . VAL A 1 89 ? 3.678 27.484 3.514 1 92.25 89 VAL A C 1
ATOM 706 O O . VAL A 1 89 ? 3.846 28.594 3.027 1 92.25 89 VAL A O 1
ATOM 709 N N . HIS A 1 90 ? 4.031 27.109 4.695 1 86.62 90 HIS A N 1
ATOM 710 C CA . HIS A 1 90 ? 4.625 28.125 5.562 1 86.62 90 HIS A CA 1
ATOM 711 C C . HIS A 1 90 ? 5.812 28.797 4.887 1 86.62 90 HIS A C 1
ATOM 713 O O . HIS A 1 90 ? 6.52 28.172 4.094 1 86.62 90 HIS A O 1
ATOM 719 N N . ASN A 1 91 ? 6.137 29.969 5.277 1 86.69 91 ASN A N 1
ATOM 720 C CA . ASN A 1 91 ? 7.199 30.766 4.676 1 86.69 91 ASN A CA 1
ATOM 721 C C . ASN A 1 91 ? 8.562 30.094 4.828 1 86.69 91 ASN A C 1
ATOM 723 O O . ASN A 1 91 ? 9.438 30.266 3.984 1 86.69 91 ASN A O 1
ATOM 727 N N . SER A 1 92 ? 8.695 29.328 5.879 1 82.56 92 SER A N 1
ATOM 728 C CA . SER A 1 92 ? 9.984 28.688 6.164 1 82.56 92 SER A CA 1
ATOM 729 C C . SER A 1 92 ? 10.102 27.344 5.473 1 82.56 92 SER A C 1
ATOM 731 O O . SER A 1 92 ? 11.117 26.656 5.617 1 82.56 92 SER A O 1
ATOM 733 N N . ARG A 1 93 ? 9.078 26.969 4.77 1 84.44 93 ARG A N 1
ATOM 734 C CA . ARG A 1 93 ? 9.078 25.672 4.094 1 84.44 93 ARG A CA 1
ATOM 735 C C . ARG A 1 93 ? 8.969 25.844 2.58 1 84.44 93 ARG A C 1
ATOM 737 O O . ARG A 1 93 ? 8.516 26.891 2.1 1 84.44 93 ARG A O 1
ATOM 744 N N . SER A 1 94 ? 9.445 24.844 1.898 1 86.25 94 SER A N 1
ATOM 745 C CA . SER A 1 94 ? 9.469 24.953 0.444 1 86.25 94 SER A CA 1
ATOM 746 C C . SER A 1 94 ? 8.562 23.922 -0.202 1 86.25 94 SER A C 1
ATOM 748 O O . SER A 1 94 ? 8.375 23.922 -1.42 1 86.25 94 SER A O 1
ATOM 750 N N . ILE A 1 95 ? 7.98 23.078 0.581 1 92.12 95 ILE A N 1
ATOM 751 C CA . ILE A 1 95 ? 7.215 21.984 0.001 1 92.12 95 ILE A CA 1
ATOM 752 C C . ILE A 1 95 ? 5.871 21.859 0.716 1 92.12 95 ILE A C 1
ATOM 754 O O . ILE A 1 95 ? 5.785 22.047 1.933 1 92.12 95 ILE A O 1
ATOM 758 N N . ALA A 1 96 ? 4.871 21.547 -0.004 1 94.94 96 ALA A N 1
ATOM 759 C CA . ALA A 1 96 ? 3.531 21.375 0.548 1 94.94 96 ALA A CA 1
ATOM 760 C C . ALA A 1 96 ? 3.459 20.109 1.411 1 94.94 96 ALA A C 1
ATOM 762 O O . ALA A 1 96 ? 4.137 19.125 1.134 1 94.94 96 ALA A O 1
ATOM 763 N N . PHE A 1 97 ? 2.646 20.203 2.484 1 95 97 PHE A N 1
ATOM 764 C CA . PHE A 1 97 ? 2.344 19.047 3.309 1 95 97 PHE A CA 1
ATOM 765 C C . PHE A 1 97 ? 1.606 17.984 2.5 1 95 97 PHE A C 1
ATOM 767 O O . PHE A 1 97 ? 0.591 18.281 1.864 1 95 97 PHE A O 1
ATOM 774 N N . GLY A 1 98 ? 2.072 16.75 2.496 1 96.81 98 GLY A N 1
ATOM 775 C CA . GLY A 1 98 ? 1.529 15.68 1.663 1 96.81 98 GLY A CA 1
ATOM 776 C C . GLY A 1 98 ? 0.054 15.43 1.906 1 96.81 98 GLY A C 1
ATOM 777 O O . GLY A 1 98 ? -0.688 15.109 0.976 1 96.81 98 GLY A O 1
ATOM 778 N N . GLY A 1 99 ? -0.336 15.555 3.17 1 97.5 99 GLY A N 1
ATOM 779 C CA . GLY A 1 99 ? -1.73 15.336 3.518 1 97.5 99 GLY A CA 1
ATOM 780 C C . GLY A 1 99 ? -2.684 16.25 2.77 1 97.5 99 GLY A C 1
ATOM 781 O O . GLY A 1 99 ? -3.822 15.867 2.49 1 97.5 99 GLY A O 1
ATOM 782 N N . LEU A 1 100 ? -2.266 17.453 2.473 1 97.56 100 LEU A N 1
ATOM 783 C CA . LEU A 1 100 ? -3.082 18.391 1.718 1 97.56 100 LEU A CA 1
ATOM 784 C C . LEU A 1 100 ? -3.258 17.922 0.276 1 97.56 100 LEU A C 1
ATOM 786 O O . LEU A 1 100 ? -4.363 17.969 -0.265 1 97.56 100 LEU A O 1
ATOM 790 N N . LEU A 1 101 ? -2.168 17.453 -0.308 1 98.5 101 LEU A N 1
ATOM 791 C CA . LEU A 1 101 ? -2.199 16.969 -1.681 1 98.5 101 LEU A CA 1
ATOM 792 C C . LEU A 1 101 ? -3.102 15.734 -1.796 1 98.5 101 LEU A C 1
ATOM 794 O O . LEU A 1 101 ? -3.943 15.664 -2.693 1 98.5 101 LEU A O 1
ATOM 798 N N . LEU A 1 102 ? -2.947 14.828 -0.865 1 98.75 102 LEU A N 1
ATOM 799 C CA . LEU A 1 102 ? -3.748 13.609 -0.822 1 98.75 102 LEU A CA 1
ATOM 800 C C . LEU A 1 102 ? -5.23 13.938 -0.685 1 98.75 102 LEU A C 1
ATOM 802 O O . LEU A 1 102 ? -6.062 13.391 -1.412 1 98.75 102 LEU A O 1
ATOM 806 N N . GLY A 1 103 ? -5.492 14.805 0.268 1 98.75 103 GLY A N 1
ATOM 807 C CA . GLY A 1 103 ? -6.875 15.156 0.542 1 98.75 103 GLY A CA 1
ATOM 808 C C . GLY A 1 103 ? -7.578 15.781 -0.646 1 98.75 103 GLY A C 1
ATOM 809 O O . GLY A 1 103 ? -8.719 15.422 -0.962 1 98.75 103 GLY A O 1
ATOM 810 N N . GLN A 1 104 ? -6.934 16.75 -1.328 1 98.81 104 GLN A N 1
ATOM 811 C CA . GLN A 1 104 ? -7.531 17.406 -2.49 1 98.81 104 GLN A CA 1
ATOM 812 C C . GLN A 1 104 ? -7.746 16.406 -3.627 1 98.81 104 GLN A C 1
ATOM 814 O O . GLN A 1 104 ? -8.789 16.422 -4.285 1 98.81 104 GLN A O 1
ATOM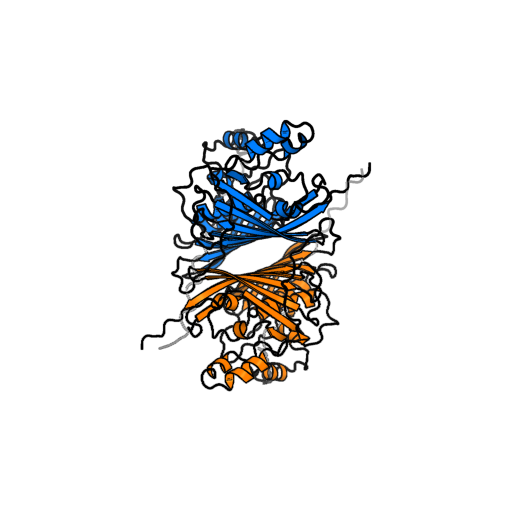 819 N N . ALA A 1 105 ? -6.789 15.555 -3.854 1 98.94 105 ALA A N 1
ATOM 820 C CA . ALA A 1 105 ? -6.895 14.562 -4.922 1 98.94 105 ALA A CA 1
ATOM 821 C C . ALA A 1 105 ? -8.047 13.594 -4.668 1 98.94 105 ALA A C 1
ATOM 823 O O . ALA A 1 105 ? -8.852 13.336 -5.559 1 98.94 105 ALA A O 1
ATOM 824 N N . ALA A 1 106 ? -8.125 13.078 -3.475 1 98.94 106 ALA A N 1
ATOM 825 C CA . ALA A 1 106 ? -9.195 12.148 -3.121 1 98.94 106 ALA A CA 1
ATOM 826 C C . ALA A 1 106 ? -10.562 12.82 -3.23 1 98.94 106 ALA A C 1
ATOM 828 O O . ALA A 1 106 ? -11.508 12.227 -3.744 1 98.94 106 ALA A O 1
ATOM 829 N N . ASN A 1 107 ? -10.617 14.023 -2.736 1 98.88 107 ASN A N 1
ATOM 830 C CA . ASN A 1 107 ? -11.891 14.742 -2.803 1 98.88 107 ASN A CA 1
ATOM 831 C C . ASN A 1 107 ? -12.312 14.992 -4.246 1 98.88 107 ASN A C 1
ATOM 833 O O . ASN A 1 107 ? -13.5 14.891 -4.574 1 98.88 107 ASN A O 1
ATOM 837 N N . ALA A 1 108 ? -11.344 15.375 -5.094 1 98.88 108 ALA A N 1
ATOM 838 C CA . ALA A 1 108 ? -11.664 15.547 -6.508 1 98.88 108 ALA A CA 1
ATOM 839 C C . ALA A 1 108 ? -12.289 14.281 -7.082 1 98.88 108 ALA A C 1
ATOM 841 O O . ALA A 1 108 ? -13.297 14.352 -7.793 1 98.88 108 ALA A O 1
ATOM 842 N N . ALA A 1 109 ? -11.695 13.148 -6.797 1 98.75 109 ALA A N 1
ATOM 843 C CA . ALA A 1 109 ? -12.234 11.875 -7.273 1 98.75 109 ALA A CA 1
ATOM 844 C C . ALA A 1 109 ? -13.641 11.633 -6.727 1 98.75 109 ALA A C 1
ATOM 846 O O . ALA A 1 109 ? -14.516 11.156 -7.445 1 98.75 109 ALA A O 1
ATOM 847 N N . CYS A 1 110 ? -13.883 11.984 -5.473 1 98.25 110 CYS A N 1
ATOM 848 C CA . CYS A 1 110 ? -15.164 11.773 -4.816 1 98.25 110 CYS A CA 1
ATOM 849 C C . CYS A 1 110 ? -16.266 12.586 -5.496 1 98.25 110 CYS A C 1
ATOM 851 O O . CYS A 1 110 ? -17.438 12.242 -5.41 1 98.25 110 CYS A O 1
ATOM 853 N N . GLN A 1 111 ? -15.875 13.625 -6.199 1 97.62 111 GLN A N 1
ATOM 854 C CA . GLN A 1 111 ? -16.859 14.477 -6.871 1 97.62 111 GLN A CA 1
ATOM 855 C C . GLN A 1 111 ? -17.375 13.812 -8.141 1 97.62 111 GLN A C 1
ATOM 857 O O . GLN A 1 111 ? -18.344 14.297 -8.75 1 97.62 111 GLN A O 1
ATOM 862 N N . THR A 1 112 ? -16.844 12.703 -8.516 1 97 112 THR A N 1
ATOM 863 C CA . THR A 1 112 ? -17.172 12.117 -9.812 1 97 112 THR A CA 1
ATOM 864 C C . THR A 1 112 ? -17.875 10.773 -9.633 1 97 112 THR A C 1
ATOM 866 O O . THR A 1 112 ? -18.016 10.016 -10.586 1 97 112 THR A O 1
ATOM 869 N N . ILE A 1 113 ? -18.203 10.391 -8.461 1 95.38 113 ILE A N 1
ATOM 870 C CA . ILE A 1 113 ? -18.812 9.086 -8.219 1 95.38 113 ILE A CA 1
ATOM 871 C C . ILE A 1 113 ? -20.219 9.258 -7.66 1 95.38 113 ILE A C 1
ATOM 873 O O . ILE A 1 113 ? -20.547 10.305 -7.098 1 95.38 113 ILE A O 1
ATOM 877 N N . PRO A 1 114 ? -21.047 8.195 -7.762 1 92.94 114 PRO A N 1
ATOM 878 C CA . PRO A 1 114 ? -22.359 8.219 -7.109 1 92.94 114 PRO A CA 1
ATOM 879 C C . PRO A 1 114 ? -22.266 8.312 -5.59 1 92.94 114 PRO A C 1
ATOM 881 O O . PRO A 1 114 ? -21.234 7.953 -5.012 1 92.94 114 PRO A O 1
ATOM 884 N N . GLN A 1 115 ? -23.344 8.688 -4.973 1 92.12 115 GLN A N 1
ATOM 885 C CA . GLN A 1 115 ? -23.359 8.992 -3.543 1 92.12 115 GLN A CA 1
ATOM 886 C C . GLN A 1 115 ? -23.25 7.719 -2.711 1 92.12 115 GLN A C 1
ATOM 888 O O . GLN A 1 115 ? -22.891 7.77 -1.532 1 92.12 115 GLN A O 1
ATOM 893 N N . ASN A 1 116 ? -23.484 6.609 -3.26 1 94.75 116 ASN A N 1
ATOM 894 C CA . ASN A 1 116 ? -23.484 5.379 -2.477 1 94.75 116 ASN A CA 1
ATOM 895 C C . ASN A 1 116 ? -22.141 4.66 -2.543 1 94.75 116 ASN A C 1
ATOM 897 O O . ASN A 1 116 ? -22.016 3.527 -2.078 1 94.75 116 ASN A O 1
ATOM 901 N N . LEU A 1 117 ? -21.219 5.285 -3.182 1 97.38 117 LEU A N 1
ATOM 902 C CA . LEU A 1 117 ? -19.875 4.738 -3.232 1 97.38 117 LEU A CA 1
ATOM 903 C C . LEU A 1 117 ? -18.953 5.48 -2.271 1 97.38 117 LEU A C 1
ATOM 905 O O . LEU A 1 117 ? -19.016 6.707 -2.17 1 97.38 117 LEU A O 1
ATOM 909 N N . TYR A 1 118 ? -18.094 4.754 -1.608 1 98.25 118 TYR A N 1
ATOM 910 C CA . TYR A 1 118 ? -17.188 5.285 -0.61 1 98.25 118 TYR A CA 1
ATOM 911 C C . TYR A 1 118 ? -15.742 4.891 -0.924 1 98.25 118 TYR A C 1
ATOM 913 O O . TYR A 1 118 ? -15.5 3.816 -1.48 1 98.25 118 TYR A O 1
ATOM 921 N N . ILE A 1 119 ? -14.844 5.746 -0.583 1 98.69 119 ILE A N 1
ATOM 922 C CA . ILE A 1 119 ? -13.438 5.41 -0.771 1 98.69 119 ILE A CA 1
ATOM 923 C C . ILE A 1 119 ? -13.125 4.09 -0.067 1 98.69 119 ILE A C 1
ATOM 925 O O . ILE A 1 119 ? -13.398 3.936 1.126 1 98.69 119 ILE A O 1
ATOM 929 N N . ASN A 1 120 ? -12.578 3.178 -0.8 1 98.5 120 ASN A N 1
ATOM 930 C CA . ASN A 1 120 ? -12.188 1.875 -0.274 1 98.5 120 ASN A CA 1
ATOM 931 C C . ASN A 1 120 ? -10.688 1.805 -0.012 1 98.5 120 ASN A C 1
ATOM 933 O O . ASN A 1 120 ? -10.258 1.309 1.03 1 98.5 120 ASN A O 1
ATOM 937 N N . SER A 1 121 ? -9.938 2.213 -0.956 1 98.81 121 SER A N 1
ATOM 938 C CA . SER A 1 121 ? -8.484 2.268 -0.85 1 98.81 121 SER A CA 1
ATOM 939 C C . SER A 1 121 ? -7.895 3.256 -1.851 1 98.81 121 SER A C 1
ATOM 941 O O . SER A 1 121 ? -8.578 3.693 -2.775 1 98.81 121 SER A O 1
ATOM 943 N N . LEU A 1 122 ? -6.676 3.652 -1.625 1 98.88 122 LEU A N 1
ATOM 944 C CA . LEU A 1 122 ? -5.965 4.469 -2.604 1 98.88 122 LEU A CA 1
ATOM 945 C C . LEU A 1 122 ? -4.461 4.238 -2.516 1 98.88 122 LEU A C 1
ATOM 947 O O . LEU A 1 122 ? -3.947 3.854 -1.461 1 98.88 122 LEU A O 1
ATOM 951 N N . HIS A 1 123 ? -3.785 4.43 -3.576 1 98.88 123 HIS A N 1
ATOM 952 C CA . HIS A 1 123 ? -2.338 4.359 -3.736 1 98.88 123 HIS A CA 1
ATOM 953 C C . HIS A 1 123 ? -1.803 5.594 -4.461 1 98.88 123 HIS A C 1
ATOM 955 O O . HIS A 1 123 ? -2.221 5.891 -5.578 1 98.88 123 HIS A O 1
ATOM 961 N N . ASN A 1 124 ? -0.916 6.277 -3.805 1 98.81 124 ASN A N 1
ATOM 962 C CA . ASN A 1 124 ? -0.422 7.547 -4.32 1 98.81 124 ASN A CA 1
ATOM 963 C C . ASN A 1 124 ? 1.104 7.586 -4.344 1 98.81 124 ASN A C 1
ATOM 965 O O . ASN A 1 124 ? 1.758 7.039 -3.455 1 98.81 124 ASN A O 1
ATOM 969 N N . TYR A 1 125 ? 1.662 8.156 -5.418 1 98.75 125 TYR A N 1
ATOM 970 C CA . TYR A 1 125 ? 3.062 8.562 -5.395 1 98.75 125 TYR A CA 1
ATOM 971 C C . TYR A 1 125 ? 3.186 10.078 -5.328 1 98.75 125 TYR A C 1
ATOM 973 O O . TYR A 1 125 ? 2.443 10.797 -6 1 98.75 125 TYR A O 1
ATOM 981 N N . PHE A 1 126 ? 4.109 10.531 -4.473 1 98.12 126 PHE A N 1
ATOM 982 C CA . PHE A 1 126 ? 4.582 11.906 -4.531 1 98.12 126 PHE A CA 1
ATOM 983 C C . PHE A 1 126 ? 5.699 12.055 -5.559 1 98.12 126 PHE A C 1
ATOM 985 O O . PHE A 1 126 ? 6.805 11.539 -5.355 1 98.12 126 PHE A O 1
ATOM 992 N N . ILE A 1 127 ? 5.457 12.789 -6.555 1 96.75 127 ILE A N 1
ATOM 993 C CA . ILE A 1 127 ? 6.355 12.781 -7.703 1 96.75 127 ILE A CA 1
ATOM 994 C C . ILE A 1 127 ? 7.23 14.031 -7.691 1 96.75 127 ILE A C 1
ATOM 996 O O . ILE A 1 127 ? 8.445 13.945 -7.859 1 96.75 127 ILE A O 1
ATOM 1000 N N . ASN A 1 128 ? 6.617 15.211 -7.539 1 95.38 128 ASN A N 1
ATOM 1001 C CA . ASN A 1 128 ? 7.316 16.484 -7.355 1 95.38 128 ASN A CA 1
ATOM 1002 C C . ASN A 1 128 ? 6.777 17.25 -6.156 1 95.38 128 ASN A C 1
ATOM 1004 O O . ASN A 1 128 ? 5.66 17 -5.703 1 95.38 128 ASN A O 1
ATOM 1008 N N . ALA A 1 129 ? 7.617 18.188 -5.699 1 94.75 129 ALA A N 1
ATOM 1009 C CA . ALA A 1 129 ? 7.223 19 -4.551 1 94.75 129 ALA A CA 1
ATOM 1010 C C . ALA A 1 129 ? 6.016 19.875 -4.887 1 94.75 129 ALA A C 1
ATOM 1012 O O . ALA A 1 129 ? 6.02 20.594 -5.891 1 94.75 129 ALA A O 1
ATOM 1013 N N . GLY A 1 130 ? 4.988 19.75 -4.074 1 96.62 130 GLY A N 1
ATOM 1014 C CA . GLY A 1 130 ? 3.867 20.656 -4.199 1 96.62 130 GLY A CA 1
ATOM 1015 C C . GLY A 1 130 ? 4.191 22.062 -3.736 1 96.62 130 GLY A C 1
ATOM 1016 O O . GLY A 1 130 ? 4.973 22.25 -2.801 1 96.62 130 GLY A O 1
ATOM 1017 N N . GLN A 1 131 ? 3.535 23.016 -4.371 1 96.19 131 GLN A N 1
ATOM 1018 C CA . GLN A 1 131 ? 3.748 24.422 -4.059 1 96.19 131 GLN A CA 1
ATOM 1019 C C . GLN A 1 131 ? 2.445 25.094 -3.637 1 96.19 131 GLN A C 1
ATOM 1021 O O . GLN A 1 131 ? 1.426 24.422 -3.455 1 96.19 131 GLN A O 1
ATOM 1026 N N . ARG A 1 132 ? 2.537 26.422 -3.412 1 95.75 132 ARG A N 1
ATOM 1027 C CA . ARG A 1 132 ? 1.401 27.203 -2.93 1 95.75 132 ARG A CA 1
ATOM 1028 C C . ARG A 1 132 ? 0.313 27.297 -3.994 1 95.75 132 ARG A C 1
ATOM 1030 O O . ARG A 1 132 ? -0.873 27.391 -3.67 1 95.75 132 ARG A O 1
ATOM 1037 N N . LYS A 1 133 ? 0.7 27.219 -5.234 1 95.56 133 LYS A N 1
ATOM 1038 C CA . LYS A 1 133 ? -0.234 27.359 -6.344 1 95.56 133 LYS A CA 1
ATOM 1039 C C . LYS A 1 133 ? -1.27 26.234 -6.344 1 95.56 133 LYS A C 1
ATOM 1041 O O . LYS A 1 133 ? -0.942 25.078 -6.062 1 95.56 133 LYS A O 1
ATOM 1046 N N . PRO A 1 134 ? -2.441 26.594 -6.758 1 97.81 134 PRO A N 1
ATOM 1047 C CA . PRO A 1 134 ? -3.479 25.562 -6.816 1 97.81 134 PRO A CA 1
ATOM 1048 C C . PRO A 1 134 ? -3.115 24.406 -7.758 1 97.81 134 PRO A C 1
ATOM 1050 O O . PRO A 1 134 ? -2.531 24.641 -8.82 1 97.81 134 PRO A O 1
ATOM 1053 N N . LEU A 1 135 ? -3.547 23.203 -7.375 1 98.56 135 LEU A N 1
ATOM 1054 C CA . LEU A 1 135 ? -3.383 22.016 -8.211 1 98.56 135 LEU A CA 1
ATOM 1055 C C . LEU A 1 135 ? -4.426 22 -9.32 1 98.56 135 LEU A C 1
ATOM 1057 O O . LEU A 1 135 ? -5.57 22.391 -9.117 1 98.56 135 LEU A O 1
ATOM 1061 N N . THR A 1 136 ? -4 21.578 -10.43 1 98.81 136 THR A N 1
ATOM 1062 C CA . THR A 1 136 ? -4.938 21.047 -11.414 1 98.81 136 THR A CA 1
ATOM 1063 C C . THR A 1 136 ? -5.086 19.547 -11.273 1 98.81 136 THR A C 1
ATOM 1065 O O . THR A 1 136 ? -4.102 18.797 -11.367 1 98.81 136 THR A O 1
ATOM 1068 N N . LEU A 1 137 ? -6.285 19.094 -11.07 1 98.81 137 LEU A N 1
ATOM 1069 C CA . LEU A 1 137 ? -6.527 17.688 -10.797 1 98.81 137 LEU A CA 1
ATOM 1070 C C . LEU A 1 137 ? -7.352 17.047 -11.914 1 98.81 137 LEU A C 1
ATOM 1072 O O . LEU A 1 137 ? -8.539 17.359 -12.062 1 98.81 137 LEU A O 1
ATOM 1076 N N . GLN A 1 138 ? -6.723 16.203 -12.633 1 98.69 138 GLN A N 1
ATOM 1077 C CA . GLN A 1 138 ? -7.395 15.453 -13.68 1 98.69 138 GLN A CA 1
ATOM 1078 C C . GLN A 1 138 ? -7.852 14.086 -13.172 1 98.69 138 GLN A C 1
ATOM 1080 O O . GLN A 1 138 ? -7.027 13.266 -12.766 1 98.69 138 GLN A O 1
ATOM 1085 N N . VAL A 1 139 ? -9.141 13.875 -13.195 1 98.56 139 VAL A N 1
ATOM 1086 C CA . VAL A 1 139 ? -9.719 12.609 -12.75 1 98.56 139 VAL A CA 1
ATOM 1087 C C . VAL A 1 139 ? -10.117 11.773 -13.953 1 98.56 139 VAL A C 1
ATOM 1089 O O . VAL A 1 139 ? -10.898 12.219 -14.805 1 98.56 139 VAL A O 1
ATOM 1092 N N . THR A 1 140 ? -9.578 10.57 -14.039 1 96.88 140 THR A N 1
ATOM 1093 C CA . THR A 1 140 ? -9.883 9.656 -15.133 1 96.88 140 THR A CA 1
ATOM 1094 C C . THR A 1 140 ? -10.633 8.43 -14.617 1 96.88 140 THR A C 1
ATOM 1096 O O . THR A 1 140 ? -10.242 7.836 -13.602 1 96.88 140 THR A O 1
ATOM 1099 N N . ASN A 1 141 ? -11.648 8.062 -15.398 1 95.62 141 ASN A N 1
ATOM 1100 C CA . ASN A 1 141 ? -12.406 6.859 -15.078 1 95.62 141 ASN A CA 1
ATOM 1101 C C . ASN A 1 141 ? -11.719 5.605 -15.609 1 95.62 141 ASN A C 1
ATOM 1103 O O . ASN A 1 141 ? -11.469 5.492 -16.812 1 95.62 141 ASN A O 1
ATOM 1107 N N . GLU A 1 142 ? -11.422 4.707 -14.75 1 93.81 142 GLU A N 1
ATOM 1108 C CA . GLU A 1 142 ? -10.781 3.467 -15.18 1 93.81 142 GLU A CA 1
ATOM 1109 C C . GLU A 1 142 ? -11.805 2.338 -15.312 1 93.81 142 GLU A C 1
ATOM 1111 O O . GLU A 1 142 ? -11.742 1.543 -16.25 1 93.81 142 GLU A O 1
ATOM 1116 N N . ARG A 1 143 ? -12.688 2.219 -14.367 1 93.44 143 ARG A N 1
ATOM 1117 C CA . ARG A 1 143 ? -13.781 1.253 -14.383 1 93.44 143 ARG A CA 1
ATOM 1118 C C . ARG A 1 143 ? -14.945 1.724 -13.508 1 93.44 143 ARG A C 1
ATOM 1120 O O . ARG A 1 143 ? -14.734 2.139 -12.367 1 93.44 143 ARG A O 1
ATOM 1127 N N . GLU A 1 144 ? -16.078 1.605 -14.078 1 90.75 144 GLU A N 1
ATOM 1128 C CA . GLU A 1 144 ? -17.297 1.949 -13.336 1 90.75 144 GLU A CA 1
ATOM 1129 C C . GLU A 1 144 ? -18.234 0.757 -13.25 1 90.75 144 GLU A C 1
ATOM 1131 O O . GLU A 1 144 ? -19 0.489 -14.18 1 90.75 144 GLU A O 1
ATOM 1136 N N . GLY A 1 145 ? -18.094 0.11 -12.188 1 86.62 145 GLY A N 1
ATOM 1137 C CA . GLY A 1 145 ? -19.031 -0.977 -11.93 1 86.62 145 GLY A CA 1
ATOM 1138 C C . GLY A 1 145 ? -20.156 -0.59 -10.984 1 86.62 145 GLY A C 1
ATOM 1139 O O . GLY A 1 145 ? -20.203 0.544 -10.508 1 86.62 145 GLY A O 1
ATOM 1140 N N . LYS A 1 146 ? -21 -1.561 -10.773 1 86.38 146 LYS A N 1
ATOM 1141 C CA . LYS A 1 146 ? -22.141 -1.33 -9.891 1 86.38 146 LYS A CA 1
ATOM 1142 C C . LYS A 1 146 ? -21.672 -1.203 -8.438 1 86.38 146 LYS A C 1
ATOM 1144 O O . LYS A 1 146 ? -22.094 -0.282 -7.73 1 86.38 146 LYS A O 1
ATOM 1149 N N . SER A 1 147 ? -20.75 -2.057 -8.055 1 91.5 147 SER A N 1
ATOM 1150 C CA . SER A 1 147 ? -20.359 -2.127 -6.648 1 91.5 147 SER A CA 1
ATOM 1151 C C . SER A 1 147 ? -18.969 -1.536 -6.434 1 91.5 147 SER A C 1
ATOM 1153 O O . SER A 1 147 ? -18.594 -1.203 -5.305 1 91.5 147 SER A O 1
ATOM 1155 N N . TYR A 1 148 ? -18.234 -1.456 -7.574 1 93.38 148 TYR A N 1
ATOM 1156 C CA . TYR A 1 148 ? -16.875 -0.962 -7.484 1 93.38 148 TYR A CA 1
ATOM 1157 C C . TYR A 1 148 ? -16.578 0.04 -8.594 1 93.38 148 TYR A C 1
ATOM 1159 O O . TYR A 1 148 ? -17.094 -0.092 -9.711 1 93.38 148 TYR A O 1
ATOM 1167 N N . CYS A 1 149 ? -15.797 1 -8.234 1 96.62 149 CYS A N 1
ATOM 1168 C CA . CYS A 1 149 ? -15.32 2.004 -9.188 1 96.62 149 CYS A CA 1
ATOM 1169 C C . CYS A 1 149 ? -13.844 2.301 -8.969 1 96.62 149 CYS A C 1
ATOM 1171 O O . CYS A 1 149 ? -13.375 2.377 -7.832 1 96.62 149 CYS A O 1
ATOM 1173 N N . ASN A 1 150 ? -13.109 2.354 -10.102 1 97.38 150 ASN A N 1
ATOM 1174 C CA . ASN A 1 150 ? -11.695 2.705 -10.062 1 97.38 150 ASN A CA 1
ATOM 1175 C C . ASN A 1 150 ? -11.414 3.992 -10.836 1 97.38 150 ASN A C 1
ATOM 1177 O O . ASN A 1 150 ? -11.914 4.172 -11.953 1 97.38 150 ASN A O 1
ATOM 1181 N N . LYS A 1 151 ? -10.633 4.836 -10.203 1 98.12 151 LYS A N 1
ATOM 1182 C CA . LYS A 1 151 ? -10.242 6.078 -10.867 1 98.12 151 LYS A CA 1
ATOM 1183 C C . LYS A 1 151 ? -8.758 6.363 -10.656 1 98.12 151 LYS A C 1
ATOM 1185 O O . LYS A 1 151 ? -8.133 5.797 -9.766 1 98.12 151 LYS A O 1
ATOM 1190 N N . THR A 1 152 ? -8.266 7.23 -11.523 1 98.06 152 THR A N 1
ATOM 1191 C CA . THR A 1 152 ? -6.938 7.805 -11.367 1 98.06 152 THR A CA 1
ATOM 1192 C C . THR A 1 152 ? -7.008 9.328 -11.305 1 98.06 152 THR A C 1
ATOM 1194 O O . THR A 1 152 ? -7.797 9.945 -12.023 1 98.06 152 THR A O 1
ATOM 1197 N N . VAL A 1 153 ? -6.215 9.93 -10.422 1 98.75 153 VAL A N 1
ATOM 1198 C CA . VAL A 1 153 ? -6.098 11.383 -10.328 1 98.75 153 VAL A CA 1
ATOM 1199 C C . VAL A 1 153 ? -4.656 11.805 -10.617 1 98.75 153 VAL A C 1
ATOM 1201 O O . VAL A 1 153 ? -3.723 11.328 -9.969 1 98.75 153 VAL A O 1
ATOM 1204 N N . CYS A 1 154 ? -4.477 12.625 -11.578 1 98.5 154 CYS A N 1
ATOM 1205 C CA . CYS A 1 154 ? -3.197 13.273 -11.852 1 98.5 154 CYS A CA 1
ATOM 1206 C C . CYS A 1 154 ? -3.232 14.742 -11.453 1 98.5 154 CYS A C 1
ATOM 1208 O O . CYS A 1 154 ? -3.986 15.531 -12.023 1 98.5 154 CYS A O 1
ATOM 1210 N N . ALA A 1 155 ? -2.484 15.094 -10.477 1 98.75 155 ALA A N 1
ATOM 1211 C CA . ALA A 1 155 ? -2.424 16.484 -10.008 1 98.75 155 ALA A CA 1
ATOM 1212 C C . ALA A 1 155 ? -1.152 17.172 -10.5 1 98.75 155 ALA A C 1
ATOM 1214 O O . ALA A 1 155 ? -0.048 16.656 -10.312 1 98.75 155 ALA A O 1
ATOM 1215 N N . THR A 1 156 ? -1.329 18.344 -11.062 1 98.38 156 THR A N 1
ATOM 1216 C CA . THR A 1 156 ? -0.191 19.031 -11.656 1 98.38 156 THR A CA 1
ATOM 1217 C C . THR A 1 156 ? -0.131 20.484 -11.188 1 98.38 156 THR A C 1
ATOM 1219 O O . THR A 1 156 ? -1.147 21.062 -10.789 1 98.38 156 THR A O 1
ATOM 1222 N N . GLN A 1 157 ? 1.037 21 -11.086 1 97.38 157 GLN A N 1
ATOM 1223 C CA . GLN A 1 157 ? 1.381 22.422 -10.961 1 97.38 157 GLN A CA 1
ATOM 1224 C C . GLN A 1 157 ? 2.453 22.812 -11.969 1 97.38 157 GLN A C 1
ATOM 1226 O O . GLN A 1 157 ? 3.445 22.109 -12.141 1 97.38 157 GLN A O 1
ATOM 1231 N N . ASN A 1 158 ? 2.293 23.891 -12.695 1 93.56 158 ASN A N 1
ATOM 1232 C CA . ASN A 1 158 ? 3.256 24.359 -13.688 1 93.56 158 ASN A CA 1
ATOM 1233 C C . ASN A 1 158 ? 3.656 23.25 -14.656 1 93.56 158 ASN A C 1
ATOM 1235 O O . ASN A 1 158 ? 4.844 23.031 -14.891 1 93.56 158 ASN A O 1
ATOM 1239 N N . GLU A 1 159 ? 2.713 22.406 -14.969 1 91.5 159 GLU A N 1
ATOM 1240 C CA . GLU A 1 159 ? 2.842 21.359 -15.984 1 91.5 159 GLU A CA 1
ATOM 1241 C C . GLU A 1 159 ? 3.707 20.203 -15.492 1 91.5 159 GLU A C 1
ATOM 1243 O O . GLU A 1 159 ? 4.168 19.391 -16.281 1 91.5 159 GLU A O 1
ATOM 1248 N N . LYS A 1 160 ? 3.943 20.234 -14.25 1 94.56 160 LYS A N 1
ATOM 1249 C CA . LYS A 1 160 ? 4.641 19.109 -13.641 1 94.56 160 LYS A CA 1
ATOM 1250 C C . LYS A 1 160 ? 3.707 18.297 -12.742 1 94.56 160 LYS A C 1
ATOM 1252 O O . LYS A 1 160 ? 2.896 18.875 -12.008 1 94.56 160 LYS A O 1
ATOM 1257 N N . THR A 1 161 ? 3.846 17.016 -12.875 1 97.25 161 THR A N 1
ATOM 1258 C CA . THR A 1 161 ? 3.037 16.156 -12.016 1 97.25 161 THR A CA 1
ATOM 1259 C C . THR A 1 161 ? 3.52 16.234 -10.57 1 97.25 161 THR A C 1
ATOM 1261 O O . THR A 1 161 ? 4.699 15.992 -10.297 1 97.25 161 THR A O 1
ATOM 1264 N N . VAL A 1 162 ? 2.646 16.578 -9.68 1 98 162 VAL A N 1
ATOM 1265 C CA . VAL A 1 162 ? 2.971 16.672 -8.258 1 98 162 VAL A CA 1
ATOM 1266 C C . VAL A 1 162 ? 2.684 15.328 -7.582 1 98 162 VAL A C 1
ATOM 1268 O O . VAL A 1 162 ? 3.559 14.758 -6.93 1 98 162 VAL A O 1
ATOM 1271 N N . ILE A 1 163 ? 1.467 14.836 -7.781 1 98.38 163 ILE A N 1
ATOM 1272 C CA . ILE A 1 163 ? 1.139 13.5 -7.289 1 98.38 163 ILE A CA 1
ATOM 1273 C C . ILE A 1 163 ? 0.341 12.742 -8.352 1 98.38 163 ILE A C 1
ATOM 1275 O O . ILE A 1 163 ? -0.261 13.352 -9.234 1 98.38 163 ILE A O 1
ATOM 1279 N N . LYS A 1 164 ? 0.352 11.492 -8.25 1 98.44 164 LYS A N 1
ATOM 1280 C CA . LYS A 1 164 ? -0.488 10.562 -9.008 1 98.44 164 LYS A CA 1
ATOM 1281 C C . LYS A 1 164 ? -1.136 9.531 -8.086 1 98.44 164 LYS A C 1
ATOM 1283 O O . LYS A 1 164 ? -0.441 8.805 -7.375 1 98.44 164 LYS A O 1
ATOM 1288 N N . MET A 1 165 ? -2.471 9.5 -8.195 1 98.81 165 MET A N 1
ATOM 1289 C CA . MET A 1 165 ? -3.236 8.664 -7.273 1 98.81 165 MET A CA 1
ATOM 1290 C C . MET A 1 165 ? -4.137 7.699 -8.031 1 98.81 165 MET A C 1
ATOM 1292 O O . MET A 1 165 ? -4.789 8.078 -9.008 1 98.81 165 MET A O 1
ATOM 1296 N N . GLN A 1 166 ? -4.039 6.449 -7.672 1 98.81 166 GLN A N 1
ATOM 1297 C CA . GLN A 1 166 ? -5.105 5.5 -7.988 1 98.81 166 GLN A CA 1
ATOM 1298 C C . GLN A 1 166 ? -6.047 5.316 -6.801 1 98.81 166 GLN A C 1
ATOM 1300 O O . GLN A 1 166 ? -5.602 5.227 -5.656 1 98.81 166 GLN A O 1
ATOM 1305 N N . ILE A 1 167 ? -7.34 5.305 -7.09 1 98.81 167 ILE A N 1
ATOM 1306 C CA . ILE A 1 167 ? -8.305 5.27 -5.996 1 98.81 167 ILE A CA 1
ATOM 1307 C C . ILE A 1 167 ? -9.477 4.367 -6.371 1 98.81 167 ILE A C 1
ATOM 1309 O O . ILE A 1 167 ? -9.945 4.383 -7.516 1 98.81 167 ILE A O 1
ATOM 1313 N N . ALA A 1 168 ? -9.875 3.574 -5.434 1 98.69 168 ALA A N 1
ATOM 1314 C CA . ALA A 1 168 ? -11.008 2.666 -5.613 1 98.69 168 ALA A CA 1
ATOM 1315 C C . ALA A 1 168 ? -12.141 3.004 -4.656 1 98.69 168 ALA A C 1
ATOM 1317 O O . ALA A 1 168 ? -11.898 3.416 -3.518 1 98.69 168 ALA A O 1
ATOM 1318 N N . PHE A 1 169 ? -13.352 2.812 -5.105 1 98.38 169 PHE A N 1
ATOM 1319 C CA . PHE A 1 169 ? -14.578 3.041 -4.344 1 98.38 169 PHE A CA 1
ATOM 1320 C C . PHE A 1 169 ? -15.43 1.78 -4.305 1 98.38 169 PHE A C 1
ATOM 1322 O O . PHE A 1 169 ? -15.359 0.944 -5.207 1 98.38 169 PHE A O 1
ATOM 1329 N N . LYS A 1 170 ? -16.203 1.7 -3.281 1 97 170 LYS A N 1
ATOM 1330 C CA . LYS A 1 170 ? -17.094 0.545 -3.184 1 97 170 LYS A CA 1
ATOM 1331 C C . LYS A 1 170 ? -18.359 0.896 -2.418 1 97 170 LYS A C 1
ATOM 1333 O O . LYS A 1 170 ? -18.375 1.817 -1.599 1 97 170 LYS A O 1
ATOM 1338 N N . THR A 1 171 ? -19.422 0.177 -2.709 1 96.44 171 THR A N 1
ATOM 1339 C CA . THR A 1 171 ? -20.641 0.267 -1.923 1 96.44 171 THR A CA 1
ATOM 1340 C C . THR A 1 171 ? -20.484 -0.472 -0.596 1 96.44 171 THR A C 1
ATOM 1342 O O . THR A 1 171 ? -19.562 -1.277 -0.43 1 96.44 171 THR A O 1
ATOM 1345 N N . ASN A 1 172 ? -21.359 -0.125 0.303 1 93 172 ASN A N 1
ATOM 1346 C CA . ASN A 1 172 ? -21.422 -0.903 1.537 1 93 172 ASN A CA 1
ATOM 1347 C C . ASN A 1 172 ? -21.953 -2.309 1.291 1 93 172 ASN A C 1
ATOM 1349 O O . ASN A 1 172 ? -22.875 -2.494 0.48 1 93 172 ASN A O 1
ATOM 1353 N N . GLU A 1 173 ? -21.328 -3.25 1.943 1 89.44 173 GLU A N 1
ATOM 1354 C CA . GLU A 1 173 ? -21.75 -4.641 1.84 1 89.44 173 GLU A CA 1
ATOM 1355 C C . GLU A 1 173 ? -21.594 -5.367 3.172 1 89.44 173 GLU A C 1
ATOM 1357 O O . GLU A 1 173 ? -20.656 -5.094 3.926 1 89.44 173 GLU A O 1
ATOM 1362 N N . ALA A 1 174 ? -22.562 -6.285 3.379 1 86.5 174 ALA A N 1
ATOM 1363 C CA . ALA A 1 174 ? -22.438 -7.094 4.59 1 86.5 174 ALA A CA 1
ATOM 1364 C C . ALA A 1 174 ? -21.344 -8.133 4.449 1 86.5 174 ALA A C 1
ATOM 1366 O O . ALA A 1 174 ? -21.156 -8.711 3.375 1 86.5 174 ALA A O 1
ATOM 1367 N N . GLY A 1 175 ? -20.625 -8.312 5.512 1 83.25 175 GLY A N 1
ATOM 1368 C CA . GLY A 1 175 ? -19.531 -9.273 5.504 1 83.25 175 GLY A CA 1
ATOM 1369 C C . GLY A 1 175 ? -19.938 -10.648 6 1 83.25 175 GLY A C 1
ATOM 1370 O O . GLY A 1 175 ? -20.766 -10.766 6.91 1 83.25 175 GLY A O 1
ATOM 1371 N N . SER A 1 176 ? -19.391 -11.719 5.371 1 85.19 176 SER A N 1
ATOM 1372 C CA . SER A 1 176 ? -19.609 -13.086 5.832 1 85.19 176 SER A CA 1
ATOM 1373 C C . SER A 1 176 ? -18.422 -13.586 6.656 1 85.19 176 SER A C 1
ATOM 1375 O O . SER A 1 176 ? -18.562 -14.531 7.434 1 85.19 176 SER A O 1
ATOM 1377 N N . ILE A 1 177 ? -17.328 -13.023 6.523 1 88.94 177 ILE A N 1
ATOM 1378 C CA . ILE A 1 177 ? -16.094 -13.328 7.234 1 88.94 177 ILE A CA 1
ATOM 1379 C C . ILE A 1 177 ? -15.609 -12.086 7.969 1 88.94 177 ILE A C 1
ATOM 1381 O O . ILE A 1 177 ? -15.469 -11.016 7.367 1 88.94 177 ILE A O 1
ATOM 1385 N N . GLU A 1 178 ? -15.398 -12.305 9.312 1 94 178 GLU A N 1
ATOM 1386 C CA . GLU A 1 178 ? -15.047 -11.109 10.078 1 94 178 GLU A CA 1
ATOM 1387 C C . GLU A 1 178 ? -13.922 -11.398 11.062 1 94 178 GLU A C 1
ATOM 1389 O O . GLU A 1 178 ? -13.945 -12.414 11.766 1 94 178 GLU A O 1
ATOM 1394 N N . HIS A 1 179 ? -12.922 -10.609 11.039 1 97.12 179 HIS A N 1
ATOM 1395 C CA . HIS A 1 179 ? -11.891 -10.547 12.062 1 97.12 179 HIS A CA 1
ATOM 1396 C C . HIS A 1 179 ? -11.078 -9.258 11.945 1 97.12 179 HIS A C 1
ATOM 1398 O O . HIS A 1 179 ? -11.148 -8.562 10.93 1 97.12 179 HIS A O 1
ATOM 1404 N N . GLN A 1 180 ? -10.422 -8.875 12.992 1 98 180 GLN A N 1
ATOM 1405 C CA . GLN A 1 180 ? -9.469 -7.773 12.977 1 98 180 GLN A CA 1
ATOM 1406 C C . GLN A 1 180 ? -8.375 -7.977 14.016 1 98 180 GLN A C 1
ATOM 1408 O O . GLN A 1 180 ? -8.547 -8.727 14.977 1 98 180 GLN A O 1
ATOM 1413 N N . TRP A 1 181 ? -7.27 -7.27 13.852 1 97.88 181 TRP A N 1
ATOM 1414 C CA . TRP A 1 181 ? -6.25 -7.141 14.883 1 97.88 181 TRP A CA 1
ATOM 1415 C C . TRP A 1 181 ? -6.82 -6.469 16.125 1 97.88 181 TRP A C 1
ATOM 1417 O O . TRP A 1 181 ? -7.855 -5.805 16.062 1 97.88 181 TRP A O 1
ATOM 1427 N N . LYS A 1 182 ? -6.113 -6.727 17.203 1 98.06 182 LYS A N 1
ATOM 1428 C CA . LYS A 1 182 ? -6.496 -6.078 18.453 1 98.06 182 LYS A CA 1
ATOM 1429 C C . LYS A 1 182 ? -5.762 -4.754 18.641 1 98.06 182 LYS A C 1
ATOM 1431 O O . LYS A 1 182 ? -4.559 -4.668 18.391 1 98.06 182 LYS A O 1
ATOM 1436 N N . MET A 1 183 ? -6.535 -3.75 18.953 1 98.69 183 MET A N 1
ATOM 1437 C CA . MET A 1 183 ? -5.938 -2.449 19.25 1 98.69 183 MET A CA 1
ATOM 1438 C C . MET A 1 183 ? -4.934 -2.557 20.391 1 98.69 183 MET A C 1
ATOM 1440 O O . MET A 1 183 ? -5.195 -3.227 21.391 1 98.69 183 MET A O 1
ATOM 1444 N N . PRO A 1 184 ? -3.805 -1.925 20.281 1 98.44 184 PRO A N 1
ATOM 1445 C CA . PRO A 1 184 ? -2.857 -1.933 21.391 1 98.44 184 PRO A CA 1
ATOM 1446 C C . PRO A 1 184 ? -3.424 -1.283 22.656 1 98.44 184 PRO A C 1
ATOM 1448 O O . PRO A 1 184 ? -4.184 -0.316 22.562 1 98.44 184 PRO A O 1
ATOM 1451 N N . GLU A 1 185 ? -2.984 -1.845 23.734 1 98.12 185 GLU A N 1
ATOM 1452 C CA . GLU A 1 185 ? -3.379 -1.244 25.016 1 98.12 185 GLU A CA 1
ATOM 1453 C C . GLU A 1 185 ? -2.588 0.031 25.281 1 98.12 185 GLU A C 1
ATOM 1455 O O . GLU A 1 185 ? -1.374 0.074 25.078 1 98.12 185 GLU A O 1
ATOM 1460 N N . CYS A 1 186 ? -3.336 1.086 25.734 1 98.31 186 CYS A N 1
ATOM 1461 C CA . CYS A 1 186 ? -2.686 2.34 26.094 1 98.31 186 CYS A CA 1
ATOM 1462 C C . CYS A 1 186 ? -3.607 3.213 26.938 1 98.31 186 CYS A C 1
ATOM 1464 O O . CYS A 1 186 ? -4.789 2.896 27.094 1 98.31 186 CYS A O 1
ATOM 1466 N N . LEU A 1 187 ? -3.031 4.301 27.531 1 98.31 187 LEU A N 1
ATOM 1467 C CA . LEU A 1 187 ? -3.836 5.266 28.281 1 98.31 187 LEU A CA 1
ATOM 1468 C C . LEU A 1 187 ? -4.82 5.973 27.344 1 98.31 187 LEU A C 1
ATOM 1470 O O . LEU A 1 187 ? -4.488 6.289 26.203 1 98.31 187 LEU A O 1
ATOM 1474 N N . PRO A 1 188 ? -6.023 6.211 27.844 1 98.38 188 PRO A N 1
ATOM 1475 C CA . PRO A 1 188 ? -6.996 6.957 27.047 1 98.38 188 PRO A CA 1
ATOM 1476 C C . PRO A 1 188 ? -6.602 8.422 26.844 1 98.38 188 PRO A C 1
ATOM 1478 O O . PRO A 1 188 ? -5.781 8.945 27.609 1 98.38 188 PRO A O 1
ATOM 1481 N N . PRO A 1 189 ? -7.113 8.984 25.828 1 98.56 189 PRO A N 1
ATOM 1482 C CA . PRO A 1 189 ? -6.691 10.352 25.516 1 98.56 189 PRO A CA 1
ATOM 1483 C C . PRO A 1 189 ? -6.973 11.336 26.641 1 98.56 189 PRO A C 1
ATOM 1485 O O . PRO A 1 189 ? -6.242 12.32 26.812 1 98.56 189 PRO A O 1
ATOM 1488 N N . GLU A 1 190 ? -7.992 11.086 27.438 1 98 190 GLU A N 1
ATOM 1489 C CA . GLU A 1 190 ? -8.383 12 28.5 1 98 190 GLU A CA 1
ATOM 1490 C C . GLU A 1 190 ? -7.297 12.086 29.578 1 98 190 GLU A C 1
ATOM 1492 O O . GLU A 1 190 ? -7.262 13.039 30.359 1 98 190 GLU A O 1
ATOM 1497 N N . GLU A 1 191 ? -6.406 11.188 29.609 1 98.31 191 GLU A N 1
ATOM 1498 C CA . GLU A 1 191 ? -5.355 11.125 30.625 1 98.31 191 GLU A CA 1
ATOM 1499 C C . GLU A 1 191 ? -4.02 11.602 30.062 1 98.31 191 GLU A C 1
ATOM 1501 O O . GLU A 1 191 ? -2.986 11.492 30.734 1 98.31 191 GLU A O 1
ATOM 1506 N N . LEU A 1 192 ? -4.016 12.102 28.906 1 98.38 192 LEU A N 1
ATOM 1507 C CA . LEU A 1 192 ? -2.783 12.477 28.234 1 98.38 192 LEU A CA 1
ATOM 1508 C C . LEU A 1 192 ? -2.75 13.969 27.953 1 98.38 192 LEU A C 1
ATOM 1510 O O . LEU A 1 192 ? -3.797 14.617 27.875 1 98.38 192 LEU A O 1
ATOM 1514 N N . LEU A 1 193 ? -1.587 14.531 27.812 1 96.44 193 LEU A N 1
ATOM 1515 C CA . LEU A 1 193 ? -1.407 15.945 27.516 1 96.44 193 LEU A CA 1
ATOM 1516 C C . LEU A 1 193 ? -1.415 16.203 26.016 1 96.44 193 LEU A C 1
ATOM 1518 O O . LEU A 1 193 ? -0.909 15.383 25.234 1 96.44 193 LEU A O 1
ATOM 1522 N N . PRO A 1 194 ? -1.936 17.375 25.609 1 95.5 194 PRO A N 1
ATOM 1523 C CA . PRO A 1 194 ? -1.777 17.766 24.203 1 95.5 194 PRO A CA 1
ATOM 1524 C C . PRO A 1 194 ? -0.319 18.016 23.812 1 95.5 194 PRO A C 1
ATOM 1526 O O . PRO A 1 194 ? 0.468 18.5 24.641 1 95.5 194 PRO A O 1
ATOM 1529 N N . ILE A 1 195 ? -0.056 17.719 22.609 1 93.44 195 ILE A N 1
ATOM 1530 C CA . ILE A 1 195 ? 1.313 17.781 22.109 1 93.44 195 ILE A CA 1
ATOM 1531 C C . ILE A 1 195 ? 1.875 19.188 22.312 1 93.44 195 ILE A C 1
ATOM 1533 O O . ILE A 1 195 ? 3.059 19.359 22.609 1 93.44 195 ILE A O 1
ATOM 1537 N N . ASN A 1 196 ? 1.069 20.234 22.125 1 89.62 196 ASN A N 1
ATOM 1538 C CA . ASN A 1 196 ? 1.534 21.609 22.281 1 89.62 196 ASN A CA 1
ATOM 1539 C C . ASN A 1 196 ? 2.016 21.875 23.703 1 89.62 196 ASN A C 1
ATOM 1541 O O . ASN A 1 196 ? 3.027 22.547 23.891 1 89.62 196 ASN A O 1
ATOM 1545 N N . LYS A 1 197 ? 1.323 21.375 24.641 1 91.69 197 LYS A N 1
ATOM 1546 C CA . LYS A 1 197 ? 1.716 21.547 26.031 1 91.69 197 LYS A CA 1
ATOM 1547 C C . LYS A 1 197 ? 3.021 20.812 26.328 1 91.69 197 LYS A C 1
ATOM 1549 O O . LYS A 1 197 ? 3.863 21.312 27.078 1 91.69 197 LYS A O 1
ATOM 1554 N N . ILE A 1 198 ? 3.172 19.672 25.766 1 91.69 198 ILE A N 1
ATOM 1555 C CA . ILE A 1 198 ? 4.383 18.875 25.953 1 91.69 198 ILE A CA 1
ATOM 1556 C C . ILE A 1 198 ? 5.59 19.656 25.438 1 91.69 198 ILE A C 1
ATOM 1558 O O . ILE A 1 198 ? 6.605 19.766 26.125 1 91.69 198 ILE A O 1
ATOM 1562 N N . PHE A 1 199 ? 5.48 20.172 24.266 1 89.75 199 PHE A N 1
ATOM 1563 C CA . PHE A 1 199 ? 6.574 20.938 23.672 1 89.75 199 PHE A CA 1
ATOM 1564 C C . PHE A 1 199 ? 6.832 22.219 24.453 1 89.75 199 PHE A C 1
ATOM 1566 O O . PHE A 1 199 ? 7.984 22.578 24.688 1 89.75 199 PHE A O 1
ATOM 1573 N N . GLU A 1 200 ? 5.75 22.922 24.859 1 88.38 200 GLU A N 1
ATOM 1574 C CA . GLU A 1 200 ? 5.898 24.141 25.641 1 88.38 200 GLU A CA 1
ATOM 1575 C C . GLU A 1 200 ? 6.676 23.891 26.922 1 88.38 200 GLU A C 1
ATOM 1577 O O . GLU A 1 200 ? 7.551 24.672 27.297 1 88.38 200 GLU A O 1
ATOM 1582 N N . ASP A 1 201 ? 6.383 22.828 27.516 1 90.62 201 ASP A N 1
ATOM 1583 C CA . ASP A 1 201 ? 7.047 22.484 28.781 1 90.62 201 ASP A CA 1
ATOM 1584 C C . ASP A 1 201 ? 8.508 22.125 28.547 1 90.62 201 ASP A C 1
ATOM 1586 O O . ASP A 1 201 ? 9.383 22.5 29.328 1 90.62 201 ASP A O 1
ATOM 1590 N N . LYS A 1 202 ? 8.742 21.438 27.469 1 88.44 202 LYS A N 1
ATOM 1591 C CA . LYS A 1 202 ? 10.102 20.969 27.203 1 88.44 202 LYS A CA 1
ATOM 1592 C C . LYS A 1 202 ? 11 22.125 26.781 1 88.44 202 LYS A C 1
ATOM 1594 O O . LYS A 1 202 ? 12.164 22.203 27.188 1 88.44 202 LYS A O 1
ATOM 1599 N N . ILE A 1 203 ? 10.492 23.047 26.031 1 88.62 203 ILE A N 1
ATOM 1600 C CA . ILE A 1 203 ? 11.289 24.125 25.469 1 88.62 203 ILE A CA 1
ATOM 1601 C C . ILE A 1 203 ? 11.688 25.109 26.562 1 88.62 203 ILE A C 1
ATOM 1603 O O . ILE A 1 203 ? 12.594 25.922 26.359 1 88.62 203 ILE A O 1
ATOM 1607 N N . ARG A 1 204 ? 11.055 25 27.641 1 89.31 204 ARG A N 1
ATOM 1608 C CA . ARG A 1 204 ? 11.461 25.828 28.781 1 89.31 204 ARG A CA 1
ATOM 1609 C C . ARG A 1 204 ? 12.867 25.484 29.234 1 89.31 204 ARG A C 1
ATOM 1611 O O . ARG A 1 204 ? 13.555 26.312 29.844 1 89.31 204 ARG A O 1
ATOM 1618 N N . GLU A 1 205 ? 13.195 24.266 28.875 1 88.81 205 GLU A N 1
ATOM 1619 C CA . GLU A 1 205 ? 14.578 23.875 29.109 1 88.81 205 GLU A CA 1
ATOM 1620 C C . GLU A 1 205 ? 15.492 24.375 28 1 88.81 205 GLU A C 1
ATOM 1622 O O . GLU A 1 205 ? 15.25 24.094 26.812 1 88.81 205 GLU A O 1
ATOM 1627 N N . GLU A 1 206 ? 16.547 24.984 28.391 1 83.06 206 GLU A N 1
ATOM 1628 C CA . GLU A 1 206 ? 17.438 25.641 27.438 1 83.06 206 GLU A CA 1
ATOM 1629 C C . GLU A 1 206 ? 17.953 24.641 26.391 1 83.06 206 GLU A C 1
ATOM 1631 O O . GLU A 1 206 ? 18.016 24.969 25.203 1 83.06 206 GLU A O 1
ATOM 1636 N N . LYS A 1 207 ? 18.234 23.5 26.828 1 83.75 207 LYS A N 1
ATOM 1637 C CA . LYS A 1 207 ? 18.859 22.516 25.953 1 83.75 207 LYS A CA 1
ATOM 1638 C C . LYS A 1 207 ? 17.891 22.062 24.859 1 83.75 207 LYS A C 1
ATOM 1640 O O . LYS A 1 207 ? 18.297 21.5 23.844 1 83.75 207 LYS A O 1
ATOM 1645 N N . TYR A 1 208 ? 16.594 22.422 25.031 1 84.88 208 TYR A N 1
ATOM 1646 C CA . TYR A 1 208 ? 15.602 21.922 24.078 1 84.88 208 TYR A CA 1
ATOM 1647 C C . TYR A 1 208 ? 14.898 23.062 23.359 1 84.88 208 TYR A C 1
ATOM 1649 O O . TYR A 1 208 ? 13.836 22.875 22.766 1 84.88 208 TYR A O 1
ATOM 1657 N N . LYS A 1 209 ? 15.445 24.188 23.312 1 82.81 209 LYS A N 1
ATOM 1658 C CA . LYS A 1 209 ? 14.875 25.359 22.656 1 82.81 209 LYS A CA 1
ATOM 1659 C C . LYS A 1 209 ? 14.758 25.156 21.156 1 82.81 209 LYS A C 1
ATOM 1661 O O . LYS A 1 209 ? 13.859 25.703 20.516 1 82.81 209 LYS A O 1
ATOM 1666 N N . HIS A 1 210 ? 15.594 24.328 20.656 1 78.75 210 HIS A N 1
ATOM 1667 C CA . HIS A 1 210 ? 15.625 24.062 19.219 1 78.75 210 HIS A CA 1
ATOM 1668 C C . HIS A 1 210 ? 14.359 23.328 18.781 1 78.75 210 HIS A C 1
ATOM 1670 O O . HIS A 1 210 ? 14.023 23.328 17.594 1 78.75 210 HIS A O 1
ATOM 1676 N N . LEU A 1 211 ? 13.617 22.828 19.688 1 78.31 211 LEU A N 1
ATOM 1677 C CA . LEU A 1 211 ? 12.406 22.078 19.391 1 78.31 211 LEU A CA 1
ATOM 1678 C C . LEU A 1 211 ? 11.266 23.016 19 1 78.31 211 LEU A C 1
ATOM 1680 O O . LEU A 1 211 ? 10.25 22.562 18.453 1 78.31 211 LEU A O 1
ATOM 1684 N N . LYS A 1 212 ? 11.422 24.25 19.172 1 75.81 212 LYS A N 1
ATOM 1685 C CA . LYS A 1 212 ? 10.391 25.25 18.859 1 75.81 212 LYS A CA 1
ATOM 1686 C C . LYS A 1 212 ? 10.016 25.203 17.391 1 75.81 212 LYS A C 1
ATOM 1688 O O . LYS A 1 212 ? 8.859 25.422 17.031 1 75.81 212 LYS A O 1
ATOM 1693 N N . SER A 1 213 ? 10.992 24.828 16.625 1 70.44 213 SER A N 1
ATOM 1694 C CA . SER A 1 213 ? 10.789 24.828 15.18 1 70.44 213 SER A CA 1
ATOM 1695 C C . SER A 1 213 ? 9.867 23.688 14.758 1 70.44 213 SER A C 1
ATOM 1697 O O . SER A 1 213 ? 9.336 23.688 13.641 1 70.44 213 SER A O 1
ATOM 1699 N N . ARG A 1 214 ? 9.664 22.781 15.641 1 70.44 214 ARG A N 1
ATOM 1700 C CA . ARG A 1 214 ? 8.852 21.625 15.305 1 70.44 214 ARG A CA 1
ATOM 1701 C C . ARG A 1 214 ? 7.371 21.906 15.547 1 70.44 214 ARG A C 1
ATOM 1703 O O . ARG A 1 214 ? 6.512 21.094 15.195 1 70.44 214 ARG A O 1
ATOM 1710 N N . LEU A 1 215 ? 7.082 23.109 16.234 1 62.88 215 LEU A N 1
ATOM 1711 C CA . LEU A 1 215 ? 5.719 23.5 16.578 1 62.88 215 LEU A CA 1
ATOM 1712 C C . LEU A 1 215 ? 5.223 24.594 15.633 1 62.88 215 LEU A C 1
ATOM 1714 O O . LEU A 1 215 ? 6.02 25.328 15.047 1 62.88 215 LEU A O 1
ATOM 1718 N N . PRO A 1 216 ? 3.811 24.766 15.484 1 59.91 216 PRO A N 1
ATOM 1719 C CA . PRO A 1 216 ? 2.795 23.734 15.711 1 59.91 216 PRO A CA 1
ATOM 1720 C C . PRO A 1 216 ? 2.744 22.703 14.578 1 59.91 216 PRO A C 1
ATOM 1722 O O . PRO A 1 216 ? 2.994 23.047 13.422 1 59.91 216 PRO A O 1
ATOM 1725 N N . ILE A 1 217 ? 2.273 21.578 14.914 1 64.12 217 ILE A N 1
ATOM 1726 C CA . ILE A 1 217 ? 2.154 20.594 13.844 1 64.12 217 ILE A CA 1
ATOM 1727 C C . ILE A 1 217 ? 0.967 20.953 12.953 1 64.12 217 ILE A C 1
ATOM 1729 O O . ILE A 1 217 ? 1.13 21.172 11.75 1 64.12 217 ILE A O 1
ATOM 1733 N N . ASP A 1 218 ? -0.269 21.062 13.391 1 77.38 218 ASP A N 1
ATOM 1734 C CA . ASP A 1 218 ? -1.522 21.438 12.734 1 77.38 218 ASP A CA 1
ATOM 1735 C C . ASP A 1 218 ? -2.537 21.953 13.758 1 77.38 218 ASP A C 1
ATOM 1737 O O . ASP A 1 218 ? -2.961 21.219 14.648 1 77.38 218 ASP A O 1
ATOM 1741 N N . PRO A 1 219 ? -2.979 23.281 13.648 1 82.75 219 PRO A N 1
ATOM 1742 C CA . PRO A 1 219 ? -3.898 23.828 14.656 1 82.75 219 PRO A CA 1
ATOM 1743 C C . PRO A 1 219 ? -5.293 23.203 14.57 1 82.75 219 PRO A C 1
ATOM 1745 O O . PRO A 1 219 ? -6.113 23.406 15.469 1 82.75 219 PRO A O 1
ATOM 1748 N N . THR A 1 220 ? -5.543 22.469 13.555 1 91.44 220 THR A N 1
ATOM 1749 C CA . THR A 1 220 ? -6.887 21.922 13.391 1 91.44 220 THR A CA 1
ATOM 1750 C C . THR A 1 220 ? -6.957 20.484 13.891 1 91.44 220 THR A C 1
ATOM 1752 O O . THR A 1 220 ? -8.039 19.906 13.953 1 91.44 220 THR A O 1
ATOM 1755 N N . VAL A 1 221 ? -5.895 19.875 14.258 1 95.44 221 VAL A N 1
ATOM 1756 C CA . VAL A 1 221 ? -5.852 18.5 14.758 1 95.44 221 VAL A CA 1
ATOM 1757 C C . VAL A 1 221 ? -5.199 18.469 16.141 1 95.44 221 VAL A C 1
ATOM 1759 O O . VAL A 1 221 ? -4.125 19.047 16.328 1 95.44 221 VAL A O 1
ATOM 1762 N N . GLU A 1 222 ? -5.859 17.875 17.031 1 96.62 222 GLU A N 1
ATOM 1763 C CA . GLU A 1 222 ? -5.246 17.656 18.344 1 96.62 222 GLU A CA 1
ATOM 1764 C C . GLU A 1 222 ? -4.496 16.328 18.391 1 96.62 222 GLU A C 1
ATOM 1766 O O . GLU A 1 222 ? -5.004 15.305 17.922 1 96.62 222 GLU A O 1
ATOM 1771 N N . PHE A 1 223 ? -3.301 16.391 18.875 1 96.81 223 PHE A N 1
ATOM 1772 C CA . PHE A 1 223 ? -2.461 15.211 19.062 1 96.81 223 PHE A CA 1
ATOM 1773 C C . PHE A 1 223 ? -2.174 14.992 20.547 1 96.81 223 PHE A C 1
ATOM 1775 O O . PHE A 1 223 ? -1.748 15.914 21.25 1 96.81 223 PHE A O 1
ATOM 1782 N N . ARG A 1 224 ? -2.396 13.812 21.031 1 97.88 224 ARG A N 1
ATOM 1783 C CA . ARG A 1 224 ? -2.02 13.406 22.391 1 97.88 224 ARG A CA 1
ATOM 1784 C C . ARG A 1 224 ? -1.217 12.117 22.375 1 97.88 224 ARG A C 1
ATOM 1786 O O . ARG A 1 224 ? -1.789 11.023 22.359 1 97.88 224 ARG A O 1
ATOM 1793 N N . PRO A 1 225 ? 0.116 12.258 22.406 1 97.25 225 PRO A N 1
ATOM 1794 C CA . PRO A 1 225 ? 0.954 11.055 22.406 1 97.25 225 PRO A CA 1
ATOM 1795 C C . PRO A 1 225 ? 0.853 10.266 23.719 1 97.25 225 PRO A C 1
ATOM 1797 O O . PRO A 1 225 ? 0.769 10.859 24.797 1 97.25 225 PRO A O 1
ATOM 1800 N N . VAL A 1 226 ? 0.851 8.969 23.562 1 98.12 226 VAL A N 1
ATOM 1801 C CA . VAL A 1 226 ? 0.833 8.102 24.734 1 98.12 226 VAL A CA 1
ATOM 1802 C C . VAL A 1 226 ? 2.156 8.219 25.484 1 98.12 226 VAL A C 1
ATOM 1804 O O . VAL A 1 226 ? 2.174 8.266 26.719 1 98.12 226 VAL A O 1
ATOM 1807 N N . ASP A 1 227 ? 3.238 8.305 24.766 1 96.56 227 ASP A N 1
ATOM 1808 C CA . ASP A 1 227 ? 4.566 8.578 25.297 1 96.56 227 ASP A CA 1
ATOM 1809 C C . ASP A 1 227 ? 5.133 9.875 24.719 1 96.56 227 ASP A C 1
ATOM 1811 O O . ASP A 1 227 ? 5.559 9.914 23.562 1 96.56 227 ASP A O 1
ATOM 1815 N N . PRO A 1 228 ? 5.188 10.906 25.531 1 94.06 228 PRO A N 1
ATOM 1816 C CA . PRO A 1 228 ? 5.684 12.195 25.047 1 94.06 228 PRO A CA 1
ATOM 1817 C C . PRO A 1 228 ? 7.082 12.102 24.438 1 94.06 228 PRO A C 1
ATOM 1819 O O . PRO A 1 228 ? 7.414 12.867 23.531 1 94.06 228 PRO A O 1
ATOM 1822 N N . GLU A 1 229 ? 7.883 11.203 24.859 1 92.06 229 GLU A N 1
ATOM 1823 C CA . GLU A 1 229 ? 9.258 11.086 24.391 1 92.06 229 GLU A CA 1
ATOM 1824 C C . GLU A 1 229 ? 9.297 10.703 22.906 1 92.06 229 GLU A C 1
ATOM 1826 O O . GLU A 1 229 ? 10.227 11.07 22.188 1 92.06 229 GLU A O 1
ATOM 1831 N N . GLU A 1 230 ? 8.273 9.992 22.5 1 90.75 230 GLU A N 1
ATOM 1832 C CA . GLU A 1 230 ? 8.203 9.555 21.109 1 90.75 230 GLU A CA 1
ATOM 1833 C C . GLU A 1 230 ? 7.984 10.734 20.172 1 90.75 230 GLU A C 1
ATOM 1835 O O . GLU A 1 230 ? 8.375 10.688 19 1 90.75 230 GLU A O 1
ATOM 1840 N N . MET A 1 231 ? 7.434 11.781 20.672 1 89.5 231 MET A N 1
ATOM 1841 C CA . MET A 1 231 ? 7.16 12.961 19.859 1 89.5 231 MET A CA 1
ATOM 1842 C C . MET A 1 231 ? 8.32 13.945 19.922 1 89.5 231 MET A C 1
ATOM 1844 O O . MET A 1 231 ? 8.648 14.594 18.938 1 89.5 231 MET A O 1
ATOM 1848 N N . LEU A 1 232 ? 8.906 14.039 21.078 1 87.94 232 LEU A N 1
ATOM 1849 C CA . LEU A 1 232 ? 10.016 14.961 21.266 1 87.94 232 LEU A CA 1
ATOM 1850 C C . LEU A 1 232 ? 11.25 14.492 20.5 1 87.94 232 LEU A C 1
ATOM 1852 O O . LEU A 1 232 ? 12.039 15.312 20.031 1 87.94 232 LEU A O 1
ATOM 1856 N N . ARG A 1 233 ? 11.414 13.203 20.328 1 86.06 233 ARG A N 1
ATOM 1857 C CA . ARG A 1 233 ? 12.5 12.562 19.594 1 86.06 233 ARG A CA 1
ATOM 1858 C C . ARG A 1 233 ? 13.859 13.047 20.094 1 86.06 233 ARG A C 1
ATOM 1860 O O . ARG A 1 233 ? 14.711 13.43 19.297 1 86.06 233 ARG A O 1
ATOM 1867 N N . VAL A 1 234 ? 14.047 13 21.406 1 86.75 234 VAL A N 1
ATOM 1868 C CA . VAL A 1 234 ? 15.305 13.445 22 1 86.75 234 VAL A CA 1
ATOM 1869 C C . VAL A 1 234 ? 16.062 12.25 22.578 1 86.75 234 VAL A C 1
ATOM 1871 O O . VAL A 1 234 ? 17.141 12.406 23.141 1 86.75 234 VAL A O 1
ATOM 1874 N N . LYS A 1 235 ? 15.445 11.125 22.5 1 90.69 235 LYS A N 1
ATOM 1875 C CA . LYS A 1 235 ? 16.062 9.867 22.906 1 90.69 235 LYS A CA 1
ATOM 1876 C C . LYS A 1 235 ? 15.875 8.789 21.844 1 90.69 235 LYS A C 1
ATOM 1878 O O . LYS A 1 235 ? 14.953 8.883 21.016 1 90.69 235 LYS A O 1
ATOM 1883 N N . THR A 1 236 ? 16.844 7.844 21.875 1 93.38 236 THR A N 1
ATOM 1884 C CA . THR A 1 236 ? 16.703 6.676 21 1 93.38 236 THR A CA 1
ATOM 1885 C C . THR A 1 236 ? 15.586 5.762 21.516 1 93.38 236 THR A C 1
ATOM 1887 O O . THR A 1 236 ? 15.57 5.383 22.688 1 93.38 236 THR A O 1
ATOM 1890 N N . LEU A 1 237 ? 14.664 5.508 20.688 1 95.31 237 LEU A N 1
ATOM 1891 C CA . LEU A 1 237 ? 13.492 4.707 21.047 1 95.31 237 LEU A CA 1
ATOM 1892 C C . LEU A 1 237 ? 13.18 3.688 19.953 1 95.31 237 LEU A C 1
ATOM 1894 O O . LEU A 1 237 ? 13.672 3.807 18.828 1 95.31 237 LEU A O 1
ATOM 1898 N N . PRO A 1 238 ? 12.375 2.562 20.297 1 96.31 238 PRO A N 1
ATOM 1899 C CA . PRO A 1 238 ? 11.875 1.695 19.219 1 96.31 238 PRO A CA 1
ATOM 1900 C C . PRO A 1 238 ? 11.039 2.451 18.188 1 96.31 238 PRO A C 1
ATOM 1902 O O . PRO A 1 238 ? 10.453 3.492 18.516 1 96.31 238 PRO A O 1
ATOM 1905 N N . PRO A 1 239 ? 11.008 1.982 16.953 1 97.06 239 PRO A N 1
ATOM 1906 C CA . PRO A 1 239 ? 10.312 2.688 15.883 1 97.06 239 PRO A CA 1
ATOM 1907 C C . PRO A 1 239 ? 8.797 2.475 15.93 1 97.06 239 PRO A C 1
ATOM 1909 O O . PRO A 1 239 ? 8.211 1.994 14.953 1 97.06 239 PRO A O 1
ATOM 1912 N N . LYS A 1 240 ? 8.211 2.822 17 1 97.25 240 LYS A N 1
ATOM 1913 C CA . LYS A 1 240 ? 6.777 2.68 17.234 1 97.25 240 LYS A CA 1
ATOM 1914 C C . LYS A 1 240 ? 6.238 3.834 18.078 1 97.25 240 LYS A C 1
ATOM 1916 O O . LYS A 1 240 ? 6.918 4.312 18.984 1 97.25 240 LYS A O 1
ATOM 1921 N N . ARG A 1 241 ? 4.961 4.223 17.734 1 96.69 241 ARG A N 1
ATOM 1922 C CA . ARG A 1 241 ? 4.312 5.297 18.484 1 96.69 241 ARG A CA 1
ATOM 1923 C C . ARG A 1 241 ? 2.801 5.109 18.516 1 96.69 241 ARG A C 1
ATOM 1925 O O . ARG A 1 241 ? 2.207 4.66 17.531 1 96.69 241 ARG A O 1
ATOM 1932 N N . LEU A 1 242 ? 2.242 5.43 19.641 1 98.56 242 LEU A N 1
ATOM 1933 C CA . LEU A 1 242 ? 0.795 5.523 19.797 1 98.56 242 LEU A CA 1
ATOM 1934 C C . LEU A 1 242 ? 0.372 6.957 20.094 1 98.56 242 LEU A C 1
ATOM 1936 O O . LEU A 1 242 ? 0.848 7.562 21.047 1 98.56 242 LEU A O 1
ATOM 1940 N N . THR A 1 243 ? -0.467 7.516 19.25 1 98.44 243 THR A N 1
ATOM 1941 C CA . THR A 1 243 ? -0.915 8.891 19.422 1 98.44 243 THR A CA 1
ATOM 1942 C C . THR A 1 243 ? -2.42 9.008 19.188 1 98.44 243 THR A C 1
ATOM 1944 O O . THR A 1 243 ? -2.924 8.609 18.141 1 98.44 243 THR A O 1
ATOM 1947 N N . TRP A 1 244 ? -3.098 9.523 20.188 1 98.81 244 TRP A N 1
ATOM 1948 C CA . TRP A 1 244 ? -4.496 9.867 19.953 1 98.81 244 TRP A CA 1
ATOM 1949 C C . TRP A 1 244 ? -4.617 11.156 19.141 1 98.81 244 TRP A C 1
ATOM 1951 O O . TRP A 1 244 ? -3.924 12.141 19.422 1 98.81 244 TRP A O 1
ATOM 1961 N N . VAL A 1 245 ? -5.484 11.164 18.141 1 98.38 245 VAL A N 1
ATOM 1962 C CA . VAL A 1 245 ? -5.68 12.328 17.281 1 98.38 245 VAL A CA 1
ATOM 1963 C C . VAL A 1 245 ? -7.168 12.625 17.156 1 98.38 245 VAL A C 1
ATOM 1965 O O . VAL A 1 245 ? -8 11.719 17.234 1 98.38 245 VAL A O 1
ATOM 1968 N N . LYS A 1 246 ? -7.465 13.891 16.969 1 98.44 246 LYS A N 1
ATOM 1969 C CA . LYS A 1 246 ? -8.852 14.312 16.828 1 98.44 246 LYS A CA 1
ATOM 1970 C C . LYS A 1 246 ? -8.961 15.594 15.992 1 98.44 246 LYS A C 1
ATOM 1972 O O . LYS A 1 246 ? -8.227 16.547 16.234 1 98.44 246 LYS A O 1
ATOM 1977 N N . GLN A 1 247 ? -9.797 15.539 14.961 1 98 247 GLN A N 1
ATOM 1978 C CA . GLN A 1 247 ? -10.109 16.75 14.219 1 98 247 GLN A CA 1
ATOM 1979 C C . GLN A 1 247 ? -10.961 17.703 15.055 1 98 247 GLN A C 1
ATOM 1981 O O . GLN A 1 247 ? -12.016 17.312 15.57 1 98 247 GLN A O 1
ATOM 1986 N N . LEU A 1 248 ? -10.555 18.969 15.133 1 96.81 248 LEU A N 1
ATOM 1987 C CA . LEU A 1 248 ? -11.18 19.922 16.047 1 96.81 248 LEU A CA 1
ATOM 1988 C C . LEU A 1 248 ? -12.32 20.656 15.375 1 96.81 248 LEU A C 1
ATOM 1990 O O . LEU A 1 248 ? -13.273 21.078 16.031 1 96.81 248 LEU A O 1
ATOM 1994 N N . GLU A 1 249 ? -12.172 20.875 14.109 1 97.12 249 GLU A N 1
ATOM 1995 C CA . GLU A 1 249 ? -13.273 21.516 13.383 1 97.12 249 GLU A CA 1
ATOM 1996 C C . GLU A 1 249 ? -14.461 20.562 13.234 1 97.12 249 GLU A C 1
ATOM 1998 O O . GLU A 1 249 ? -14.281 19.375 13.016 1 97.12 249 GLU A O 1
ATOM 2003 N N . ASP A 1 250 ? -15.641 21.094 13.336 1 97.56 250 ASP A N 1
ATOM 2004 C CA . ASP A 1 250 ? -16.859 20.281 13.266 1 97.56 250 ASP A CA 1
ATOM 2005 C C . ASP A 1 250 ? -17.094 19.766 11.852 1 97.56 250 ASP A C 1
ATOM 2007 O O . ASP A 1 250 ? -17.312 20.547 10.93 1 97.56 250 ASP A O 1
ATOM 2011 N N . MET A 1 251 ? -17.031 18.453 11.719 1 96.56 251 MET A N 1
ATOM 2012 C CA . MET A 1 251 ? -17.234 17.797 10.43 1 96.56 251 MET A CA 1
ATOM 2013 C C . MET A 1 251 ? -18.547 17 10.414 1 96.56 251 MET A C 1
ATOM 2015 O O . MET A 1 251 ? -18.766 16.203 9.516 1 96.56 251 MET A O 1
ATOM 2019 N N . SER A 1 252 ? -19.406 17.141 11.367 1 95.75 252 SER A N 1
ATOM 2020 C CA . SER A 1 252 ? -20.547 16.266 11.625 1 95.75 252 SER A CA 1
ATOM 2021 C C . SER A 1 252 ? -21.531 16.312 10.469 1 95.75 252 SER A C 1
ATOM 2023 O O . SER A 1 252 ? -22.281 15.344 10.242 1 95.75 252 SER A O 1
ATOM 2025 N N . GLU A 1 253 ? -21.562 17.359 9.695 1 95.12 253 GLU A N 1
ATOM 2026 C CA . GLU A 1 253 ? -22.531 17.5 8.617 1 95.12 253 GLU A CA 1
ATOM 2027 C C . GLU A 1 253 ? -22.016 16.906 7.316 1 95.12 253 GLU A C 1
ATOM 2029 O O . GLU A 1 253 ? -22.75 16.781 6.344 1 95.12 253 GLU A O 1
ATOM 2034 N N . LEU A 1 254 ? -20.781 16.609 7.305 1 95.75 254 LE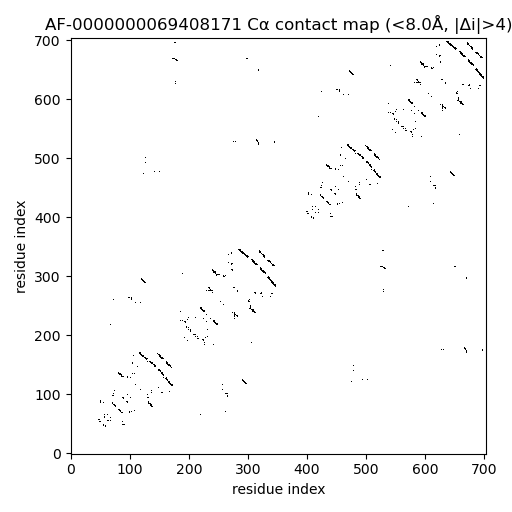U A N 1
ATOM 2035 C CA . LEU A 1 254 ? -20.188 16.109 6.07 1 95.75 254 LEU A CA 1
ATOM 2036 C C . LEU A 1 254 ? -20.344 14.602 5.953 1 95.75 254 LEU A C 1
ATOM 2038 O O . LEU A 1 254 ? -20.516 13.906 6.961 1 95.75 254 LEU A O 1
ATOM 2042 N N . ASN A 1 255 ? -20.344 14.109 4.754 1 97.31 255 ASN A N 1
ATOM 2043 C CA . ASN A 1 255 ? -20.578 12.695 4.488 1 97.31 255 ASN A CA 1
ATOM 2044 C C . ASN A 1 255 ? -19.328 11.859 4.754 1 97.31 255 ASN A C 1
ATOM 2046 O O . ASN A 1 255 ? -18.266 12.406 5.086 1 97.31 255 ASN A O 1
ATOM 2050 N N . GLN A 1 256 ? -19.406 10.523 4.621 1 98.06 256 GLN A N 1
ATOM 2051 C CA . GLN A 1 256 ? -18.359 9.586 4.984 1 98.06 256 GLN A CA 1
ATOM 2052 C C . GLN A 1 256 ? -17.125 9.773 4.105 1 98.06 256 GLN A C 1
ATOM 2054 O O . GLN A 1 256 ? -15.992 9.609 4.57 1 98.06 256 GLN A O 1
ATOM 2059 N N . ASN A 1 257 ? -17.281 10.109 2.869 1 98.69 257 ASN A N 1
ATOM 2060 C CA . ASN A 1 257 ? -16.125 10.336 2.014 1 98.69 257 ASN A CA 1
ATOM 2061 C C . ASN A 1 257 ? -15.312 11.539 2.488 1 98.69 257 ASN A C 1
ATOM 2063 O O . ASN A 1 257 ? -14.078 11.531 2.395 1 98.69 257 ASN A O 1
ATOM 2067 N N . TRP A 1 258 ? -15.945 12.562 3.041 1 98.5 258 TRP A N 1
ATOM 2068 C CA . TRP A 1 258 ? -15.227 13.68 3.633 1 98.5 258 TRP A CA 1
ATOM 2069 C C . TRP A 1 258 ? -14.445 13.242 4.867 1 98.5 258 TRP A C 1
ATOM 2071 O O . TRP A 1 258 ? -13.281 13.617 5.043 1 98.5 258 TRP A O 1
ATOM 2081 N N . HIS A 1 259 ? -15.094 12.445 5.699 1 98.81 259 HIS A N 1
ATOM 2082 C CA . HIS A 1 259 ? -14.375 11.93 6.859 1 98.81 259 HIS A CA 1
ATOM 2083 C C . HIS A 1 259 ? -13.148 11.133 6.434 1 98.81 259 HIS A C 1
ATOM 2085 O O . HIS A 1 259 ? -12.086 11.25 7.047 1 98.81 259 HIS A O 1
ATOM 2091 N N . ARG A 1 260 ? -13.312 10.367 5.391 1 98.81 260 ARG A N 1
ATOM 2092 C CA . ARG A 1 260 ? -12.195 9.586 4.875 1 98.81 260 ARG A CA 1
ATOM 2093 C C . ARG A 1 260 ? -11.117 10.484 4.285 1 98.81 260 ARG A C 1
ATOM 2095 O O . ARG A 1 260 ? -9.922 10.234 4.465 1 98.81 260 ARG A O 1
ATOM 2102 N N . CYS A 1 261 ? -11.453 11.586 3.602 1 98.88 261 CYS A N 1
ATOM 2103 C CA . CYS A 1 261 ? -10.484 12.547 3.094 1 98.88 261 CYS A CA 1
ATOM 2104 C C . CYS A 1 261 ? -9.727 13.211 4.234 1 98.88 261 CYS A C 1
ATOM 2106 O O . CYS A 1 261 ? -8.516 13.43 4.137 1 98.88 261 CYS A O 1
ATOM 2108 N N . VAL A 1 262 ? -10.43 13.531 5.285 1 98.69 262 VAL A N 1
ATOM 2109 C CA . VAL A 1 262 ? -9.797 14.188 6.43 1 98.69 262 VAL A CA 1
ATOM 2110 C C . VAL A 1 262 ? -8.859 13.219 7.137 1 98.69 262 VAL A C 1
ATOM 2112 O O . VAL A 1 262 ? -7.766 13.594 7.559 1 98.69 262 VAL A O 1
ATOM 2115 N N . LEU A 1 263 ? -9.297 11.984 7.266 1 98.88 263 LEU A N 1
ATOM 2116 C CA . LEU A 1 263 ? -8.398 10.984 7.836 1 98.88 263 LEU A CA 1
ATOM 2117 C C . LEU A 1 263 ? -7.145 10.828 6.98 1 98.88 263 LEU A C 1
ATOM 2119 O O . LEU A 1 263 ? -6.035 10.695 7.504 1 98.88 263 LEU A O 1
ATOM 2123 N N . LEU A 1 264 ? -7.371 10.797 5.691 1 98.81 264 LEU A N 1
ATOM 2124 C CA . LEU A 1 264 ? -6.25 10.734 4.758 1 98.81 264 LEU A CA 1
ATOM 2125 C C . LEU A 1 264 ? -5.285 11.891 4.988 1 98.81 264 LEU A C 1
ATOM 2127 O O . LEU A 1 264 ? -4.07 11.688 5.039 1 98.81 264 LEU A O 1
ATOM 2131 N N . TYR A 1 265 ? -5.773 13.086 5.18 1 98.25 265 TYR A N 1
ATOM 2132 C CA . TYR A 1 265 ? -5.008 14.273 5.535 1 98.25 265 TYR A CA 1
ATOM 2133 C C . TYR A 1 265 ? -4.227 14.055 6.824 1 98.25 265 TYR A C 1
ATOM 2135 O O . TYR A 1 265 ? -3.02 14.312 6.875 1 98.25 265 TYR A O 1
ATOM 2143 N N . MET A 1 266 ? -4.824 13.492 7.82 1 97.88 266 MET A N 1
ATOM 2144 C CA . MET A 1 266 ? -4.219 13.266 9.133 1 97.88 266 MET A CA 1
ATOM 2145 C C . MET A 1 266 ? -3.18 12.156 9.07 1 97.88 266 MET A C 1
ATOM 2147 O O . MET A 1 266 ? -2.193 12.18 9.812 1 97.88 266 MET A O 1
ATOM 2151 N N . SER A 1 267 ? -3.334 11.203 8.172 1 98.62 267 SER A N 1
ATOM 2152 C CA . SER A 1 267 ? -2.514 10 8.109 1 98.62 267 SER A CA 1
ATOM 2153 C C . SER A 1 267 ? -1.066 10.336 7.762 1 98.62 267 SER A C 1
ATOM 2155 O O . SER A 1 267 ? -0.161 9.539 8.023 1 98.62 267 SER A O 1
ATOM 2157 N N . ASP A 1 268 ? -0.889 11.477 7.18 1 97.38 268 ASP A N 1
ATOM 2158 C CA . ASP A 1 268 ? 0.452 11.852 6.742 1 97.38 268 ASP A CA 1
ATOM 2159 C C . ASP A 1 268 ? 1.255 12.461 7.891 1 97.38 268 ASP A C 1
ATOM 2161 O O . ASP A 1 268 ? 2.461 12.68 7.766 1 97.38 268 ASP A O 1
ATOM 2165 N N . TYR A 1 269 ? 0.598 12.734 8.992 1 95.25 269 TYR A N 1
ATOM 2166 C CA . TYR A 1 269 ? 1.306 13.25 10.156 1 95.25 269 TYR A CA 1
ATOM 2167 C C . TYR A 1 269 ? 2.041 12.133 10.883 1 95.25 269 TYR A C 1
ATOM 2169 O O . TYR A 1 269 ? 1.524 11.023 11.016 1 95.25 269 TYR A O 1
ATOM 2177 N N . ILE A 1 270 ? 3.215 12.398 11.336 1 93.75 270 ILE A N 1
ATOM 2178 C CA . ILE A 1 270 ? 4.016 11.688 12.328 1 93.75 270 ILE A CA 1
ATOM 2179 C C . ILE A 1 270 ? 4.477 10.352 11.766 1 93.75 270 ILE A C 1
ATOM 2181 O O . ILE A 1 270 ? 5.395 9.727 12.297 1 93.75 270 ILE A O 1
ATOM 2185 N N . LEU A 1 271 ? 3.887 9.828 10.656 1 97.12 271 LEU A N 1
ATOM 2186 C CA . LEU A 1 271 ? 4.129 8.484 10.133 1 97.12 271 LEU A CA 1
ATOM 2187 C C . LEU A 1 271 ? 5.59 8.312 9.727 1 97.12 271 LEU A C 1
ATOM 2189 O O . LEU A 1 271 ? 6.301 7.473 10.273 1 97.12 271 LEU A O 1
ATOM 2193 N N . LEU A 1 272 ? 6.066 9.156 8.867 1 95.88 272 LEU A N 1
ATOM 2194 C CA . LEU A 1 272 ? 7.418 9.016 8.336 1 95.88 272 LEU A CA 1
ATOM 2195 C C . LEU A 1 272 ? 8.461 9.195 9.438 1 95.88 272 LEU A C 1
ATOM 2197 O O . LEU A 1 272 ? 9.461 8.477 9.461 1 95.88 272 LEU A O 1
ATOM 2201 N N . SER A 1 273 ? 8.219 10.109 10.359 1 93.88 273 SER A N 1
ATOM 2202 C CA . SER A 1 273 ? 9.195 10.414 11.398 1 93.88 273 SER A CA 1
ATOM 2203 C C . SER A 1 273 ? 9.32 9.273 12.398 1 93.88 273 SER A C 1
ATOM 2205 O O . SER A 1 273 ? 10.266 9.234 13.188 1 93.88 273 SER A O 1
ATOM 2207 N N . THR A 1 274 ? 8.375 8.328 12.359 1 96.12 274 THR A N 1
ATOM 2208 C CA . THR A 1 274 ? 8.469 7.141 13.203 1 96.12 274 THR A CA 1
ATOM 2209 C C . THR A 1 274 ? 9.742 6.359 12.906 1 96.12 274 THR A C 1
ATOM 2211 O O . THR A 1 274 ? 10.328 5.754 13.805 1 96.12 274 THR A O 1
ATOM 2214 N N . SER A 1 275 ? 10.234 6.469 11.734 1 96.38 275 SER A N 1
ATOM 2215 C CA . SER A 1 275 ? 11.422 5.734 11.312 1 96.38 275 SER A CA 1
ATOM 2216 C C . SER A 1 275 ? 12.688 6.336 11.914 1 96.38 275 SER A C 1
ATOM 2218 O O . SER A 1 275 ? 13.75 5.715 11.883 1 96.38 275 SER A O 1
ATOM 2220 N N . LEU A 1 276 ? 12.641 7.492 12.492 1 93.94 276 LEU A N 1
ATOM 2221 C CA . LEU A 1 276 ? 13.812 8.188 13 1 93.94 276 LEU A CA 1
ATOM 2222 C C . LEU A 1 276 ? 14.031 7.871 14.477 1 93.94 276 LEU A C 1
ATOM 2224 O O . LEU A 1 276 ? 15.094 8.172 15.031 1 93.94 276 LEU A O 1
ATOM 2228 N N . LEU A 1 277 ? 13.078 7.25 15.094 1 94.75 277 LEU A N 1
ATOM 2229 C CA . LEU A 1 277 ? 13.094 7.055 16.531 1 94.75 277 LEU A CA 1
ATOM 2230 C C . LEU A 1 277 ? 14.289 6.211 16.953 1 94.75 277 LEU A C 1
ATOM 2232 O O . LEU A 1 277 ? 14.906 6.477 18 1 94.75 277 LEU A O 1
ATOM 2236 N N . PRO A 1 278 ? 14.711 5.25 16.109 1 94.5 278 PRO A N 1
ATOM 2237 C CA . PRO A 1 278 ? 15.828 4.406 16.547 1 94.5 278 PRO A CA 1
ATOM 2238 C C . PRO A 1 278 ? 17.188 5.062 16.328 1 94.5 278 PRO A C 1
ATOM 2240 O O . PRO A 1 278 ? 18.219 4.492 16.672 1 94.5 278 PRO A O 1
ATOM 2243 N N . ASN A 1 279 ? 17.156 6.203 15.742 1 90.5 279 ASN A N 1
ATOM 2244 C CA . ASN A 1 279 ? 18.438 6.855 15.461 1 90.5 279 ASN A CA 1
ATOM 2245 C C . ASN A 1 279 ? 19.266 7.031 16.734 1 90.5 279 ASN A C 1
ATOM 2247 O O . ASN A 1 279 ? 18.75 7.473 17.75 1 90.5 279 ASN A O 1
ATOM 2251 N N . LYS A 1 280 ? 20.516 6.758 16.609 1 86.12 280 LYS A N 1
ATOM 2252 C CA . LYS A 1 280 ? 21.422 6.84 17.75 1 86.12 280 LYS A CA 1
ATOM 2253 C C . LYS A 1 280 ? 21.641 8.289 18.172 1 86.12 280 LYS A C 1
ATOM 2255 O O . LYS A 1 280 ? 21.844 8.578 19.359 1 86.12 280 LYS A O 1
ATOM 2260 N N . ASP A 1 281 ? 21.656 9.18 17.203 1 85.75 281 ASP A N 1
ATOM 2261 C CA . ASP A 1 281 ? 21.734 10.617 17.453 1 85.75 281 ASP A CA 1
ATOM 2262 C C . ASP A 1 281 ? 20.406 11.297 17.172 1 85.75 281 ASP A C 1
ATOM 2264 O O . ASP A 1 281 ? 20.141 11.734 16.062 1 85.75 281 ASP A O 1
ATOM 2268 N N . PRO A 1 282 ? 19.703 11.438 18.172 1 80.44 282 PRO A N 1
ATOM 2269 C CA . PRO A 1 282 ? 18.359 11.977 17.969 1 80.44 282 PRO A CA 1
ATOM 2270 C C . PRO A 1 282 ? 18.359 13.398 17.422 1 80.44 282 PRO A C 1
ATOM 2272 O O . PRO A 1 282 ? 17.359 13.852 16.859 1 80.44 282 PRO A O 1
ATOM 2275 N N . LEU A 1 283 ? 19.453 14.039 17.531 1 78.44 283 LEU A N 1
ATOM 2276 C CA . LEU A 1 283 ? 19.5 15.43 17.109 1 78.44 283 LEU A CA 1
ATOM 2277 C C . LEU A 1 283 ? 20.141 15.547 15.727 1 78.44 283 LEU A C 1
ATOM 2279 O O . LEU A 1 283 ? 20.297 16.641 15.195 1 78.44 283 LEU A O 1
ATOM 2283 N N . MET A 1 284 ? 20.375 14.352 15.18 1 81.25 284 MET A N 1
ATOM 2284 C CA . MET A 1 284 ? 20.938 14.328 13.836 1 81.25 284 MET A CA 1
ATOM 2285 C C . MET A 1 284 ? 20 15.008 12.844 1 81.25 284 MET A C 1
ATOM 2287 O O . MET A 1 284 ? 18.781 14.766 12.867 1 81.25 284 MET A O 1
ATOM 2291 N N . LYS A 1 285 ? 20.594 15.883 12.055 1 83.56 285 LYS A N 1
ATOM 2292 C CA . LYS A 1 285 ? 19.797 16.484 10.992 1 83.56 285 LYS A CA 1
ATOM 2293 C C . LYS A 1 285 ? 19.547 15.492 9.867 1 83.56 285 LYS A C 1
ATOM 2295 O O . LYS A 1 285 ? 20.469 14.805 9.422 1 83.56 285 LYS A O 1
ATOM 2300 N N . THR A 1 286 ? 18.297 15.422 9.523 1 87.12 286 THR A N 1
ATOM 2301 C CA . THR A 1 286 ? 17.922 14.422 8.523 1 87.12 286 THR A CA 1
ATOM 2302 C C . THR A 1 286 ? 17.156 15.062 7.371 1 87.12 286 THR A C 1
ATOM 2304 O O . THR A 1 286 ? 16.578 16.141 7.523 1 87.12 286 THR A O 1
ATOM 2307 N N . PHE A 1 287 ? 17.328 14.523 6.227 1 87.94 287 PHE A N 1
ATOM 2308 C CA . PHE A 1 287 ? 16.469 14.781 5.074 1 87.94 287 PHE A CA 1
ATOM 2309 C C . PHE A 1 287 ? 15.422 13.68 4.93 1 87.94 287 PHE A C 1
ATOM 2311 O O . PHE A 1 287 ? 15.766 12.508 4.758 1 87.94 287 PHE A O 1
ATOM 2318 N N . VAL A 1 288 ? 14.203 14.109 5.082 1 90.94 288 VAL A N 1
ATOM 2319 C CA . VAL A 1 288 ? 13.117 13.133 5.043 1 90.94 288 VAL A CA 1
ATOM 2320 C C . VAL A 1 288 ? 12.031 13.609 4.078 1 90.94 288 VAL A C 1
ATOM 2322 O O . VAL A 1 288 ? 11.547 14.734 4.184 1 90.94 288 VAL A O 1
ATOM 2325 N N . VAL A 1 289 ? 11.648 12.742 3.109 1 93.56 289 VAL A N 1
ATOM 2326 C CA . VAL A 1 289 ? 10.57 13.062 2.178 1 93.56 289 VAL A CA 1
ATOM 2327 C C . VAL A 1 289 ? 9.758 11.805 1.871 1 93.56 289 VAL A C 1
ATOM 2329 O O . VAL A 1 289 ? 10.328 10.727 1.662 1 93.56 289 VAL A O 1
ATOM 2332 N N . SER A 1 290 ? 8.445 11.969 1.869 1 96.44 290 SER A N 1
ATOM 2333 C CA . SER A 1 290 ? 7.562 10.852 1.539 1 96.44 290 SER A CA 1
ATOM 2334 C C . SER A 1 290 ? 7.652 10.492 0.06 1 96.44 290 SER A C 1
ATOM 2336 O O . SER A 1 290 ? 7.742 11.383 -0.794 1 96.44 290 SER A O 1
ATOM 2338 N N . LEU A 1 291 ? 7.594 9.203 -0.265 1 97.44 291 LEU A N 1
ATOM 2339 C CA . LEU A 1 291 ? 7.637 8.734 -1.645 1 97.44 291 LEU A CA 1
ATOM 2340 C C . LEU A 1 291 ? 6.254 8.281 -2.107 1 97.44 291 LEU A C 1
ATOM 2342 O O . LEU A 1 291 ? 5.855 8.555 -3.24 1 97.44 291 LEU A O 1
ATOM 2346 N N . ASP A 1 292 ? 5.617 7.586 -1.287 1 98.75 292 ASP A N 1
ATOM 2347 C CA . ASP A 1 292 ? 4.285 7.082 -1.602 1 98.75 292 ASP A CA 1
ATOM 2348 C C . ASP A 1 292 ? 3.396 7.066 -0.361 1 98.75 292 ASP A C 1
ATOM 2350 O O . ASP A 1 292 ? 3.848 7.402 0.737 1 98.75 292 ASP A O 1
ATOM 2354 N N . HIS A 1 293 ? 2.141 6.844 -0.55 1 98.88 293 HIS A N 1
ATOM 2355 C CA . HIS A 1 293 ? 1.149 6.789 0.519 1 98.88 293 HIS A CA 1
ATOM 2356 C C . HIS A 1 293 ? -0.058 5.953 0.106 1 98.88 293 HIS A C 1
ATOM 2358 O O . HIS A 1 293 ? -0.708 6.25 -0.899 1 98.88 293 HIS A O 1
ATOM 2364 N N . SER A 1 294 ? -0.309 4.863 0.804 1 98.94 294 SER A N 1
ATOM 2365 C CA . SER A 1 294 ? -1.458 4 0.555 1 98.94 294 SER A CA 1
ATOM 2366 C C . SER A 1 294 ? -2.34 3.883 1.793 1 98.94 294 SER A C 1
ATOM 2368 O O . SER A 1 294 ? -1.837 3.787 2.914 1 98.94 294 SER A O 1
ATOM 2370 N N . VAL A 1 295 ? -3.623 3.893 1.562 1 98.94 295 VAL A N 1
ATOM 2371 C CA . VAL A 1 295 ? -4.574 3.736 2.656 1 98.94 295 VAL A CA 1
ATOM 2372 C C . VAL A 1 295 ? -5.66 2.736 2.26 1 98.94 295 VAL A C 1
ATOM 2374 O O . VAL A 1 295 ? -6.152 2.762 1.129 1 98.94 295 VAL A O 1
ATOM 2377 N N . TRP A 1 296 ? -5.969 1.849 3.119 1 98.88 296 TRP A N 1
ATOM 2378 C CA . TRP A 1 296 ? -7.121 0.958 3.033 1 98.88 296 TRP A CA 1
ATOM 2379 C C . TRP A 1 296 ? -8.141 1.274 4.125 1 98.88 296 TRP A C 1
ATOM 2381 O O . TRP A 1 296 ? -7.828 1.186 5.316 1 98.88 296 TRP A O 1
ATOM 2391 N N . PHE A 1 297 ? -9.32 1.616 3.723 1 98.75 297 PHE A N 1
ATOM 2392 C CA . PHE A 1 297 ? -10.375 1.929 4.672 1 98.75 297 PHE A CA 1
ATOM 2393 C C . PHE A 1 297 ? -11.211 0.691 4.98 1 98.75 297 PHE A C 1
ATOM 2395 O O . PHE A 1 297 ? -11.664 0 4.066 1 98.75 297 PHE A O 1
ATOM 2402 N N . HIS A 1 298 ? -11.438 0.459 6.266 1 98.06 298 HIS A N 1
ATOM 2403 C CA . HIS A 1 298 ? -12.07 -0.789 6.684 1 98.06 298 HIS A CA 1
ATOM 2404 C C . HIS A 1 298 ? -13.477 -0.545 7.219 1 98.06 298 HIS A C 1
ATOM 2406 O O . HIS A 1 298 ? -14.383 -1.35 6.984 1 98.06 298 HIS A O 1
ATOM 2412 N N . ASN A 1 299 ? -13.625 0.498 7.996 1 98 299 ASN A N 1
ATOM 2413 C CA . ASN A 1 299 ? -14.891 0.856 8.625 1 98 299 ASN A CA 1
ATOM 2414 C C . ASN A 1 299 ? -15.164 2.355 8.531 1 98 299 ASN A C 1
ATOM 2416 O O . ASN A 1 299 ? -14.273 3.127 8.156 1 98 299 ASN A O 1
ATOM 2420 N N . ASP A 1 300 ? -16.375 2.756 8.828 1 97.62 300 ASP A N 1
ATOM 2421 C CA . ASP A 1 300 ? -16.734 4.168 8.797 1 97.62 300 ASP A CA 1
ATOM 2422 C C . ASP A 1 300 ? -15.984 4.953 9.859 1 97.62 300 ASP A C 1
ATOM 2424 O O . ASP A 1 300 ? -15.664 4.418 10.93 1 97.62 300 ASP A O 1
ATOM 2428 N N . ILE A 1 301 ? -15.773 6.195 9.547 1 98.31 301 ILE A N 1
ATOM 2429 C CA . ILE A 1 301 ? -14.891 7.031 10.344 1 98.31 301 ILE A CA 1
ATOM 2430 C C . ILE A 1 301 ? -15.648 8.258 10.852 1 98.31 301 ILE A C 1
ATOM 2432 O O . ILE A 1 301 ? -16.438 8.844 10.117 1 98.31 301 ILE A O 1
ATOM 2436 N N . ASN A 1 302 ? -15.445 8.594 12.047 1 98.69 302 ASN A N 1
ATOM 2437 C CA . ASN A 1 302 ? -15.781 9.898 12.602 1 98.69 302 ASN A CA 1
ATOM 2438 C C . ASN A 1 302 ? -14.547 10.633 13.109 1 98.69 302 ASN A C 1
ATOM 2440 O O . ASN A 1 302 ? -14.062 10.359 14.211 1 98.69 302 ASN A O 1
ATOM 2444 N N . VAL A 1 303 ? -14.078 11.594 12.344 1 98.62 303 VAL A N 1
ATOM 2445 C CA . VAL A 1 303 ? -12.797 12.234 12.617 1 98.62 303 VAL A CA 1
ATOM 2446 C C . VAL A 1 303 ? -12.945 13.188 13.805 1 98.62 303 VAL A C 1
ATOM 2448 O O . VAL A 1 303 ? -11.945 13.664 14.344 1 98.62 303 VAL A O 1
ATOM 2451 N N . ASN A 1 304 ? -14.195 13.484 14.203 1 98.62 304 ASN A N 1
ATOM 2452 C CA . ASN A 1 304 ? -14.422 14.344 15.359 1 98.62 304 ASN A CA 1
ATOM 2453 C C . ASN A 1 304 ? -14.383 13.555 16.656 1 98.62 304 ASN A C 1
ATOM 2455 O O . ASN A 1 304 ? -14.5 14.133 17.75 1 98.62 304 ASN A O 1
ATOM 2459 N N . GLU A 1 305 ? -14.18 12.25 16.578 1 98.62 305 GLU A N 1
ATOM 2460 C CA . GLU A 1 305 ? -13.914 11.406 17.734 1 98.62 305 GLU A CA 1
ATOM 2461 C C . GLU A 1 305 ? -12.43 11.094 17.859 1 98.62 305 GLU A C 1
ATOM 2463 O O . GLU A 1 305 ? -11.672 11.25 16.906 1 98.62 305 GLU A O 1
ATOM 2468 N N . TRP A 1 306 ? -12.078 10.711 19.078 1 98.81 306 TRP A N 1
ATOM 2469 C CA . TRP A 1 306 ? -10.688 10.32 19.281 1 98.81 306 TRP A CA 1
ATOM 2470 C C . TRP A 1 306 ? -10.359 9.062 18.484 1 98.81 306 TRP A C 1
ATOM 2472 O O . TRP A 1 306 ? -11.086 8.062 18.562 1 98.81 306 TRP A O 1
ATOM 2482 N N . LEU A 1 307 ? -9.312 9.172 17.75 1 98.88 307 LEU A N 1
ATOM 2483 C CA . LEU A 1 307 ? -8.75 8.047 17.016 1 98.88 307 LEU A CA 1
ATOM 2484 C C . LEU A 1 307 ? -7.34 7.727 17.484 1 98.88 307 LEU A C 1
ATOM 2486 O O . LEU A 1 307 ? -6.527 8.633 17.688 1 98.88 307 LEU A O 1
ATOM 2490 N N . LEU A 1 308 ? -7.059 6.488 17.703 1 98.94 308 LEU A N 1
ATOM 2491 C CA . LEU A 1 308 ? -5.68 6.098 17.984 1 98.94 308 LEU A CA 1
ATOM 2492 C C . LEU A 1 308 ? -4.91 5.848 16.688 1 98.94 308 LEU A C 1
ATOM 2494 O O . LEU A 1 308 ? -5.297 4.992 15.891 1 98.94 308 LEU A O 1
ATOM 2498 N N . TYR A 1 309 ? -3.967 6.645 16.469 1 98.81 309 TYR A N 1
ATOM 2499 C CA . TYR A 1 309 ? -3.045 6.434 15.359 1 98.81 309 TYR A CA 1
ATOM 2500 C C . TYR A 1 309 ? -1.815 5.652 15.805 1 98.81 309 TYR A C 1
ATOM 2502 O O . TYR A 1 309 ? -0.924 6.211 16.453 1 98.81 309 TYR A O 1
ATOM 2510 N N . ASP A 1 310 ? -1.835 4.352 15.477 1 98.75 310 ASP A N 1
ATOM 2511 C CA . ASP A 1 310 ? -0.778 3.383 15.766 1 98.75 310 ASP A CA 1
ATOM 2512 C C . ASP A 1 310 ? 0.225 3.312 14.617 1 98.75 310 ASP A C 1
ATOM 2514 O O . ASP A 1 310 ? -0.076 2.758 13.555 1 98.75 310 ASP A O 1
ATOM 2518 N N . THR A 1 311 ? 1.463 3.92 14.836 1 98.5 311 THR A N 1
ATOM 2519 C CA . THR A 1 311 ? 2.439 3.975 13.758 1 98.5 311 THR A CA 1
ATOM 2520 C C . THR A 1 311 ? 3.684 3.162 14.109 1 98.5 311 THR A C 1
ATOM 2522 O O . THR A 1 311 ? 4.078 3.096 15.273 1 98.5 311 THR A O 1
ATOM 2525 N N . GLU A 1 312 ? 4.262 2.58 13.094 1 98.5 312 GLU A N 1
ATOM 2526 C CA . GLU A 1 312 ? 5.461 1.768 13.258 1 98.5 312 GLU A CA 1
ATOM 2527 C C . GLU A 1 312 ? 6.305 1.754 11.984 1 98.5 312 GLU A C 1
ATOM 2529 O O . GLU A 1 312 ? 5.762 1.787 10.883 1 98.5 312 GLU A O 1
ATOM 2534 N N . SER A 1 313 ? 7.602 1.78 12.172 1 98.56 313 SER A N 1
ATOM 2535 C CA . SER A 1 313 ? 8.516 1.576 11.055 1 98.56 313 SER A CA 1
ATOM 2536 C C . SER A 1 313 ? 9.125 0.179 11.086 1 98.56 313 SER A C 1
ATOM 2538 O O . SER A 1 313 ? 9.906 -0.144 11.984 1 98.56 313 SER A O 1
ATOM 2540 N N . SER A 1 314 ? 8.852 -0.61 10.055 1 98.25 314 SER A N 1
ATOM 2541 C CA . SER A 1 314 ? 9.312 -1.995 10.039 1 98.25 314 SER A CA 1
ATOM 2542 C C . SER A 1 314 ? 10.68 -2.117 9.375 1 98.25 314 SER A C 1
ATOM 2544 O O . SER A 1 314 ? 11.336 -3.154 9.477 1 98.25 314 SER A O 1
ATOM 2546 N N . TYR A 1 315 ? 11.039 -1.008 8.68 1 98.31 315 TYR A N 1
ATOM 2547 C CA . TYR A 1 315 ? 12.312 -1.081 7.969 1 98.31 315 TYR A CA 1
ATOM 2548 C C . TYR A 1 315 ? 12.883 0.311 7.734 1 98.31 315 TYR A C 1
ATOM 2550 O O . TYR A 1 315 ? 12.141 1.251 7.43 1 98.31 315 TYR A O 1
ATOM 2558 N N . ALA A 1 316 ? 14.148 0.44 7.871 1 97.25 316 ALA A N 1
ATOM 2559 C CA . ALA A 1 316 ? 14.938 1.535 7.324 1 97.25 316 ALA A CA 1
ATOM 2560 C C . ALA A 1 316 ? 16.297 1.036 6.832 1 97.25 316 ALA A C 1
ATOM 2562 O O . ALA A 1 316 ? 16.953 0.226 7.496 1 97.25 316 ALA A O 1
ATOM 2563 N N . GLY A 1 317 ? 16.625 1.389 5.715 1 95.75 317 GLY A N 1
ATOM 2564 C CA . GLY A 1 317 ? 17.875 1.023 5.074 1 95.75 317 GLY A CA 1
ATOM 2565 C C . GLY A 1 317 ? 17.953 1.471 3.627 1 95.75 317 GLY A C 1
ATOM 2566 O O . GLY A 1 317 ? 16.938 1.832 3.025 1 95.75 317 GLY A O 1
ATOM 2567 N N . ASN A 1 318 ? 19.141 1.524 3.172 1 93.94 318 ASN A N 1
ATOM 2568 C CA . ASN A 1 318 ? 19.359 1.875 1.771 1 93.94 318 ASN A CA 1
ATOM 2569 C C . ASN A 1 318 ? 18.75 3.234 1.438 1 93.94 318 ASN A C 1
ATOM 2571 O O . ASN A 1 318 ? 18.125 3.402 0.383 1 93.94 318 ASN A O 1
ATOM 2575 N N . GLY A 1 319 ? 18.75 4.121 2.369 1 93.38 319 GLY A N 1
ATOM 2576 C CA . GLY A 1 319 ? 18.297 5.488 2.154 1 93.38 319 GLY A CA 1
ATOM 2577 C C . GLY A 1 319 ? 16.781 5.637 2.229 1 93.38 319 GLY A C 1
ATOM 2578 O O . GLY A 1 319 ? 16.25 6.676 1.848 1 93.38 319 GLY A O 1
ATOM 2579 N N . GLN A 1 320 ? 16.156 4.59 2.695 1 96.06 320 GLN A N 1
ATOM 2580 C CA . GLN A 1 320 ? 14.688 4.641 2.729 1 96.06 320 GLN A CA 1
ATOM 2581 C C . GLN A 1 320 ? 14.148 4.031 4.016 1 96.06 320 GLN A C 1
ATOM 2583 O O . GLN A 1 320 ? 14.875 3.355 4.746 1 96.06 320 GLN A O 1
ATOM 2588 N N . SER A 1 321 ? 12.977 4.387 4.312 1 97.69 321 SER A N 1
ATOM 2589 C CA . SER A 1 321 ? 12.234 3.723 5.379 1 97.69 321 SER A CA 1
ATOM 2590 C C . SER A 1 321 ? 10.867 3.256 4.891 1 97.69 321 SER A C 1
ATOM 2592 O O . SER A 1 321 ? 10.383 3.707 3.852 1 97.69 321 SER A O 1
ATOM 2594 N N . PHE A 1 322 ? 10.383 2.299 5.543 1 98.75 322 PHE A N 1
ATOM 2595 C CA . PHE A 1 322 ? 9.016 1.816 5.344 1 98.75 322 PHE A CA 1
ATOM 2596 C C . PHE A 1 322 ? 8.234 1.862 6.648 1 98.75 322 PHE A C 1
ATOM 2598 O O . PHE A 1 322 ? 8.688 1.351 7.676 1 98.75 322 PHE A O 1
ATOM 2605 N N . ASN A 1 323 ? 7.051 2.504 6.539 1 98.75 323 ASN A N 1
ATOM 2606 C CA . ASN A 1 323 ? 6.258 2.812 7.723 1 98.75 323 ASN A CA 1
ATOM 2607 C C . ASN A 1 323 ? 4.805 2.379 7.555 1 98.75 323 ASN A C 1
ATOM 2609 O O . ASN A 1 323 ? 4.234 2.514 6.473 1 98.75 323 ASN A O 1
ATOM 2613 N N . ASN A 1 324 ? 4.238 1.873 8.641 1 98.62 324 ASN A N 1
ATOM 2614 C CA . ASN A 1 324 ? 2.834 1.482 8.68 1 98.62 324 ASN A CA 1
ATOM 2615 C C . ASN A 1 324 ? 2.066 2.268 9.742 1 98.62 324 ASN A C 1
ATOM 2617 O O . ASN A 1 324 ? 2.639 2.678 10.75 1 98.62 324 ASN A O 1
ATOM 2621 N N . GLY A 1 325 ? 0.823 2.51 9.438 1 98.75 325 GLY A N 1
ATOM 2622 C CA . GLY A 1 325 ? -0.103 3.123 10.375 1 98.75 325 GLY A CA 1
ATOM 2623 C C . GLY A 1 325 ? -1.439 2.408 10.445 1 98.75 325 GLY A C 1
ATOM 2624 O O . GLY A 1 325 ? -1.869 1.785 9.477 1 98.75 325 GLY A O 1
ATOM 2625 N N . ARG A 1 326 ? -2.02 2.492 11.594 1 98.88 326 ARG A N 1
ATOM 2626 C CA . ARG A 1 326 ? -3.377 2.006 11.82 1 98.88 326 ARG A CA 1
ATOM 2627 C C . ARG A 1 326 ? -4.191 3.008 12.633 1 98.88 326 ARG A C 1
ATOM 2629 O O . ARG A 1 326 ? -3.715 3.523 13.648 1 98.88 326 ARG A O 1
ATOM 2636 N N . PHE A 1 327 ? -5.355 3.273 12.133 1 98.94 327 PHE A N 1
ATOM 2637 C CA . PHE A 1 327 ? -6.289 4.094 12.898 1 98.94 327 PHE A CA 1
ATOM 2638 C C . PHE A 1 327 ? -7.332 3.225 13.586 1 98.94 327 PHE A C 1
ATOM 2640 O O . PHE A 1 327 ? -7.953 2.369 12.953 1 98.94 327 PHE A O 1
ATOM 2647 N N . TRP A 1 328 ? -7.492 3.492 14.859 1 98.94 328 TRP A N 1
ATOM 2648 C CA . TRP A 1 328 ? -8.484 2.799 15.672 1 98.94 328 TRP A CA 1
ATOM 2649 C C . TRP A 1 328 ? -9.484 3.783 16.266 1 98.94 328 TRP A C 1
ATOM 2651 O O . TRP A 1 328 ? -9.109 4.875 16.703 1 98.94 328 TRP A O 1
ATOM 2661 N N . SER A 1 329 ? -10.719 3.34 16.312 1 98.81 329 SER A N 1
ATOM 2662 C CA . SER A 1 329 ? -11.656 4.062 17.156 1 98.81 329 SER A CA 1
ATOM 2663 C C . SER A 1 329 ? -11.391 3.781 18.641 1 98.81 329 SER A C 1
ATOM 2665 O O . SER A 1 329 ? -10.633 2.867 18.984 1 98.81 329 SER A O 1
ATOM 2667 N N . LYS A 1 330 ? -11.961 4.547 19.453 1 97.94 330 LYS A N 1
ATOM 2668 C CA . LYS A 1 330 ? -11.734 4.41 20.891 1 97.94 330 LYS A CA 1
ATOM 2669 C C . LYS A 1 330 ? -12.195 3.039 21.391 1 97.94 330 LYS A C 1
ATOM 2671 O O . LYS A 1 330 ? -11.609 2.486 22.328 1 97.94 330 LYS A O 1
ATOM 2676 N N . ASP A 1 331 ? -13.18 2.488 20.75 1 97.56 331 ASP A N 1
ATOM 2677 C CA . ASP A 1 331 ? -13.719 1.207 21.188 1 97.56 331 ASP A CA 1
ATOM 2678 C C . ASP A 1 331 ? -12.922 0.043 20.594 1 97.56 331 ASP A C 1
ATOM 2680 O O . ASP A 1 331 ? -13.273 -1.121 20.812 1 97.56 331 ASP A O 1
ATOM 2684 N N . GLY A 1 332 ? -11.938 0.31 19.797 1 98.5 332 GLY A N 1
ATOM 2685 C CA . GLY A 1 332 ? -11.023 -0.729 19.344 1 98.5 332 GLY A CA 1
ATOM 2686 C C . GLY A 1 332 ? -11.312 -1.209 17.938 1 98.5 332 GLY A C 1
ATOM 2687 O O . GLY A 1 332 ? -10.727 -2.191 17.484 1 98.5 332 GLY A O 1
ATOM 2688 N N . THR A 1 333 ? -12.227 -0.536 17.219 1 98.56 333 THR A N 1
ATOM 2689 C CA . THR A 1 333 ? -12.5 -0.89 15.836 1 98.56 333 THR A CA 1
ATOM 2690 C C . THR A 1 333 ? -11.391 -0.396 14.922 1 98.56 333 THR A C 1
ATOM 2692 O O . THR A 1 333 ? -10.992 0.769 14.992 1 98.56 333 THR A O 1
ATOM 2695 N N . LEU A 1 334 ? -10.867 -1.323 14.078 1 98.81 334 LEU A N 1
ATOM 2696 C CA . LEU A 1 334 ? -9.883 -0.918 13.078 1 98.81 334 LEU A CA 1
ATOM 2697 C C . LEU A 1 334 ? -10.539 -0.145 11.945 1 98.81 334 LEU A C 1
ATOM 2699 O O . LEU A 1 334 ? -11.398 -0.682 11.234 1 98.81 334 LEU A O 1
ATOM 2703 N N . LEU A 1 335 ? -10.117 1.085 11.766 1 98.88 335 LEU A N 1
ATOM 2704 C CA . LEU A 1 335 ? -10.797 1.968 10.828 1 98.88 335 LEU A CA 1
ATOM 2705 C C . LEU A 1 335 ? -10.055 2.02 9.5 1 98.88 335 LEU A C 1
ATOM 2707 O O . LEU A 1 335 ? -10.68 2.061 8.438 1 98.88 335 LEU A O 1
ATOM 2711 N N . ALA A 1 336 ? -8.734 2.029 9.547 1 98.94 336 ALA A N 1
ATOM 2712 C CA . ALA A 1 336 ? -7.922 2.15 8.336 1 98.94 336 ALA A CA 1
ATOM 2713 C C . ALA A 1 336 ? -6.492 1.685 8.586 1 98.94 336 ALA A C 1
ATOM 2715 O O . ALA A 1 336 ? -6.012 1.714 9.727 1 98.94 336 ALA A O 1
ATOM 2716 N N . THR A 1 337 ? -5.867 1.19 7.566 1 98.88 337 THR A N 1
ATOM 2717 C CA . THR A 1 337 ? -4.449 0.849 7.547 1 98.88 337 THR A CA 1
ATOM 2718 C C . THR A 1 337 ? -3.701 1.712 6.535 1 98.88 337 THR A C 1
ATOM 2720 O O . THR A 1 337 ? -4.195 1.964 5.438 1 98.88 337 THR A O 1
ATOM 2723 N N . VAL A 1 338 ? -2.502 2.178 6.938 1 98.88 338 VAL A N 1
ATOM 2724 C CA . VAL A 1 338 ? -1.701 3.088 6.125 1 98.88 338 VAL A CA 1
ATOM 2725 C C . VAL A 1 338 ? -0.317 2.488 5.891 1 98.88 338 VAL A C 1
ATOM 2727 O O . VAL A 1 338 ? 0.264 1.878 6.793 1 98.88 338 VAL A O 1
ATOM 2730 N N . SER A 1 339 ? 0.202 2.578 4.656 1 98.88 339 SER A N 1
ATOM 2731 C CA . SER A 1 339 ? 1.588 2.25 4.332 1 98.88 339 SER A CA 1
ATOM 2732 C C . SER A 1 339 ? 2.273 3.402 3.607 1 98.88 339 SER A C 1
ATOM 2734 O O . SER A 1 339 ? 1.664 4.062 2.762 1 98.88 339 SER A O 1
ATOM 2736 N N . GLN A 1 340 ? 3.52 3.605 3.959 1 98.75 340 GLN A N 1
ATOM 2737 C CA . GLN A 1 340 ? 4.266 4.703 3.352 1 98.75 340 GLN A CA 1
ATOM 2738 C C . GLN A 1 340 ? 5.762 4.402 3.326 1 98.75 340 GLN A C 1
ATOM 2740 O O . GLN A 1 340 ? 6.312 3.887 4.301 1 98.75 340 GLN A O 1
ATOM 2745 N N . SER A 1 341 ? 6.352 4.637 2.215 1 98.38 341 SER A N 1
ATOM 2746 C CA . SER A 1 341 ? 7.809 4.68 2.148 1 98.38 341 SER A CA 1
ATOM 2747 C C . SER A 1 341 ? 8.312 6.105 1.955 1 98.38 341 SER A C 1
ATOM 2749 O O . SER A 1 341 ? 7.559 6.98 1.518 1 98.38 341 SER A O 1
ATOM 2751 N N . GLY A 1 342 ? 9.484 6.375 2.391 1 97.12 342 GLY A N 1
ATOM 2752 C CA . GLY A 1 342 ? 10.102 7.684 2.244 1 97.12 342 GLY A CA 1
ATOM 2753 C C . GLY A 1 342 ? 11.617 7.633 2.271 1 97.12 342 GLY A C 1
ATOM 2754 O O . GLY A 1 342 ? 12.203 6.648 2.725 1 97.12 342 GLY A O 1
ATOM 2755 N N . ILE A 1 343 ? 12.203 8.672 1.789 1 95.31 343 ILE A N 1
ATOM 2756 C CA . ILE A 1 343 ? 13.648 8.852 1.864 1 95.31 343 ILE A CA 1
ATOM 2757 C C . ILE A 1 343 ? 14.039 9.281 3.275 1 95.31 343 ILE A C 1
ATOM 2759 O O . ILE A 1 343 ? 13.383 10.141 3.875 1 95.31 343 ILE A O 1
ATOM 2763 N N . VAL A 1 344 ? 14.961 8.688 3.793 1 93.69 344 VAL A N 1
ATOM 2764 C CA . VAL A 1 344 ? 15.539 9.086 5.07 1 93.69 344 VAL A CA 1
ATOM 2765 C C . VAL A 1 344 ? 17.062 9.102 4.961 1 93.69 344 VAL A C 1
ATOM 2767 O O . VAL A 1 344 ? 17.688 8.047 4.809 1 93.69 344 VAL A O 1
ATOM 2770 N N . ARG A 1 345 ? 17.641 10.297 5.133 1 89.62 345 ARG A N 1
ATOM 2771 C CA . ARG A 1 345 ? 19.078 10.516 4.977 1 89.62 345 ARG A CA 1
ATOM 2772 C C . ARG A 1 345 ? 19.609 11.445 6.062 1 89.62 345 ARG A C 1
ATOM 2774 O O . ARG A 1 345 ? 18.922 12.359 6.496 1 89.62 345 ARG A O 1
ATOM 2781 N N . GLN A 1 346 ? 20.812 11.07 6.402 1 88.69 346 GLN A N 1
ATOM 2782 C CA . GLN A 1 346 ? 21.516 12.062 7.215 1 88.69 346 GLN A CA 1
ATOM 2783 C C . GLN A 1 346 ? 21.969 13.25 6.371 1 88.69 346 GLN A C 1
ATOM 2785 O O . GLN A 1 346 ? 22.469 13.078 5.258 1 88.69 346 GLN A O 1
ATOM 2790 N N . LEU A 1 347 ? 21.688 14.422 6.895 1 83.94 347 LEU A N 1
ATOM 2791 C CA . LEU A 1 347 ? 22.188 15.617 6.223 1 83.94 347 LEU A CA 1
ATOM 2792 C C . LEU A 1 347 ? 23.641 15.891 6.613 1 83.94 347 LEU A C 1
ATOM 2794 O O . LEU A 1 347 ? 23.984 15.859 7.797 1 83.94 347 LEU A O 1
ATOM 2798 N N . LYS A 1 348 ? 24.641 15.688 5.652 1 69.12 348 LYS A N 1
ATOM 2799 C CA . LYS A 1 348 ? 26.047 15.969 5.906 1 69.12 348 LYS A CA 1
ATOM 2800 C C . LYS A 1 348 ? 26.281 17.469 6.094 1 69.12 348 LYS A C 1
ATOM 2802 O O . LYS A 1 348 ? 25.656 18.281 5.426 1 69.12 348 LYS A O 1
ATOM 2807 N N . GLU A 1 349 ? 26.672 17.812 7.344 1 58.62 349 GLU A N 1
ATOM 2808 C CA . GLU A 1 349 ? 27.094 19.188 7.551 1 58.62 349 GLU A CA 1
ATOM 2809 C C . GLU A 1 349 ? 28.031 19.656 6.453 1 58.62 349 GLU A C 1
ATOM 2811 O O . GLU A 1 349 ? 28.875 18.891 5.973 1 58.62 349 GLU A O 1
ATOM 2816 N N . ALA A 1 350 ? 27.562 20.562 5.691 1 44.59 350 ALA A N 1
ATOM 2817 C CA . ALA A 1 350 ? 28.547 21.141 4.789 1 44.59 350 ALA A CA 1
ATOM 2818 C C . ALA A 1 350 ? 29.891 21.344 5.492 1 44.59 350 ALA A C 1
ATOM 2820 O O . ALA A 1 350 ? 29.938 21.781 6.641 1 44.59 350 ALA A O 1
ATOM 2821 N N . SER A 1 351 ? 30.828 20.312 5.375 1 35.22 351 SER A N 1
ATOM 2822 C CA . SER A 1 351 ? 32.125 20.75 5.848 1 35.22 351 SER A CA 1
ATOM 2823 C C . SER A 1 351 ? 32.375 22.219 5.531 1 35.22 351 SER A C 1
ATOM 2825 O O . SER A 1 351 ? 32.219 22.656 4.387 1 35.22 351 SER A O 1
ATOM 2827 N N . LEU A 1 352 ? 32.156 23 6.445 1 28.59 352 LEU A N 1
ATOM 2828 C CA . LEU A 1 352 ? 32.906 24.25 6.266 1 28.59 352 LEU A CA 1
ATOM 2829 C C . LEU A 1 352 ? 34.375 23.984 5.949 1 28.59 352 LEU A C 1
ATOM 2831 O O . LEU A 1 352 ? 34.969 23.094 6.527 1 28.59 352 LEU A O 1
ATOM 2835 N N . MET B 1 1 ? 27.391 49.656 -43.094 1 16.81 1 MET B N 1
ATOM 2836 C CA . MET B 1 1 ? 27.094 50.25 -44.375 1 16.81 1 MET B CA 1
ATOM 2837 C C . MET B 1 1 ? 26.375 49.25 -45.281 1 16.81 1 MET B C 1
ATOM 2839 O O . MET B 1 1 ? 25.547 49.656 -46.125 1 16.81 1 MET B O 1
ATOM 2843 N N . LEU B 1 2 ? 26.781 47.906 -45.344 1 19.11 2 LEU B N 1
ATOM 2844 C CA . LEU B 1 2 ? 26.781 47.188 -46.594 1 19.11 2 LEU B CA 1
ATOM 2845 C C . LEU B 1 2 ? 25.406 46.594 -46.875 1 19.11 2 LEU B C 1
ATOM 2847 O O . LEU B 1 2 ? 25.094 45.469 -46.469 1 19.11 2 LEU B O 1
ATOM 2851 N N . THR B 1 3 ? 24.203 47.25 -46.531 1 18.98 3 THR B N 1
ATOM 2852 C CA . THR B 1 3 ? 22.828 46.812 -46.281 1 18.98 3 THR B CA 1
ATOM 2853 C C . THR B 1 3 ? 22.109 46.469 -47.562 1 18.98 3 THR B C 1
ATOM 2855 O O . THR B 1 3 ? 20.906 46.188 -47.562 1 18.98 3 THR B O 1
ATOM 2858 N N . ASN B 1 4 ? 22.656 46.844 -48.75 1 18.58 4 ASN B N 1
ATOM 2859 C CA . ASN B 1 4 ? 21.922 47.281 -49.938 1 18.58 4 ASN B CA 1
ATOM 2860 C C . ASN B 1 4 ? 21.172 46.125 -50.594 1 18.58 4 ASN B C 1
ATOM 2862 O O . ASN B 1 4 ? 19.984 46.25 -50.875 1 18.58 4 ASN B O 1
ATOM 2866 N N . ARG B 1 5 ? 21.719 45.312 -51.688 1 18.41 5 ARG B N 1
ATOM 2867 C CA . ARG B 1 5 ? 21.453 45.375 -53.125 1 18.41 5 ARG B CA 1
ATOM 2868 C C . ARG B 1 5 ? 20.594 44.188 -53.531 1 18.41 5 ARG B C 1
ATOM 2870 O O . ARG B 1 5 ? 19.766 44.312 -54.438 1 18.41 5 ARG B O 1
ATOM 2877 N N . VAL B 1 6 ? 20.828 42.812 -53.156 1 20.33 6 VAL B N 1
ATOM 2878 C CA . VAL B 1 6 ? 20.875 41.75 -54.125 1 20.33 6 VAL B CA 1
ATOM 2879 C C . VAL B 1 6 ? 19.484 41.094 -54.25 1 20.33 6 VAL B C 1
ATOM 2881 O O . VAL B 1 6 ? 19.375 39.938 -54.656 1 20.33 6 VAL B O 1
ATOM 2884 N N . LEU B 1 7 ? 18.25 41.688 -53.75 1 19.78 7 LEU B N 1
ATOM 2885 C CA . LEU B 1 7 ? 17.016 40.969 -53.375 1 19.78 7 LEU B CA 1
ATOM 2886 C C . LEU B 1 7 ? 16.25 40.562 -54.625 1 19.78 7 LEU B C 1
ATOM 2888 O O . LEU B 1 7 ? 15.32 39.75 -54.531 1 19.78 7 LEU B O 1
ATOM 2892 N N . SER B 1 8 ? 16.375 41.312 -55.781 1 18.94 8 SER B N 1
ATOM 2893 C CA . SER B 1 8 ? 15.25 41.656 -56.625 1 18.94 8 SER B CA 1
ATOM 2894 C C . SER B 1 8 ? 14.852 40.5 -57.531 1 18.94 8 SER B C 1
ATOM 2896 O O . SER B 1 8 ? 13.672 40.312 -57.844 1 18.94 8 SER B O 1
ATOM 2898 N N . LYS B 1 9 ? 15.75 39.812 -58.312 1 20.72 9 LYS B N 1
ATOM 2899 C CA . LYS B 1 9 ? 15.609 39.531 -59.75 1 20.72 9 LYS B CA 1
ATOM 2900 C C . LYS B 1 9 ? 14.766 38.312 -60 1 20.72 9 LYS B C 1
ATOM 2902 O O . LYS B 1 9 ? 14.547 37.906 -61.156 1 20.72 9 LYS B O 1
ATOM 2907 N N . VAL B 1 10 ? 14.445 37.406 -58.969 1 20.02 10 VAL B N 1
ATOM 2908 C CA . VAL B 1 10 ? 14.297 35.969 -59.281 1 20.02 10 VAL B CA 1
ATOM 2909 C C . VAL B 1 10 ? 12.891 35.688 -59.781 1 20.02 10 VAL B C 1
ATOM 2911 O O . VAL B 1 10 ? 12.508 34.531 -59.969 1 20.02 10 VAL B O 1
ATOM 2914 N N . TYR B 1 11 ? 11.93 36.719 -59.938 1 19.62 11 TYR B N 1
ATOM 2915 C CA . TYR B 1 11 ? 10.5 36.438 -59.938 1 19.62 11 TYR B CA 1
ATOM 2916 C C . TYR B 1 11 ? 10.078 35.75 -61.219 1 19.62 11 TYR B C 1
ATOM 2918 O O . TYR B 1 11 ? 9.086 35.031 -61.25 1 19.62 11 TYR B O 1
ATOM 2926 N N . ASN B 1 12 ? 10.68 36.188 -62.375 1 18.39 12 ASN B N 1
ATOM 2927 C CA . ASN B 1 12 ? 9.867 36.375 -63.562 1 18.39 12 ASN B CA 1
ATOM 2928 C C . ASN B 1 12 ? 9.484 35.062 -64.188 1 18.39 12 ASN B C 1
ATOM 2930 O O . ASN B 1 12 ? 8.398 34.906 -64.75 1 18.39 12 ASN B O 1
ATOM 2934 N N . ARG B 1 13 ? 10.445 34.219 -64.625 1 20.16 13 ARG B N 1
ATOM 2935 C CA . ARG B 1 13 ? 10.477 33.656 -65.938 1 20.16 13 ARG B CA 1
ATOM 2936 C C . ARG B 1 13 ? 9.609 32.406 -66.062 1 20.16 13 ARG B C 1
ATOM 2938 O O . ARG B 1 13 ? 9.586 31.719 -67.062 1 20.16 13 ARG B O 1
ATOM 2945 N N . LEU B 1 14 ? 9 31.844 -64.938 1 19.23 14 LEU B N 1
ATOM 2946 C CA . LEU B 1 14 ? 8.82 30.391 -64.938 1 19.23 14 LEU B CA 1
ATOM 2947 C C . LEU B 1 14 ? 7.57 30 -65.688 1 19.23 14 LEU B C 1
ATOM 2949 O O . LEU B 1 14 ? 7.219 28.828 -65.75 1 19.23 14 LEU B O 1
ATOM 2953 N N . THR B 1 15 ? 6.68 30.969 -66.062 1 20.19 15 THR B N 1
ATOM 2954 C CA . THR B 1 15 ? 5.289 30.531 -66.188 1 20.19 15 THR B CA 1
ATOM 2955 C C . THR B 1 15 ? 5.074 29.703 -67.438 1 20.19 15 THR B C 1
ATOM 2957 O O . THR B 1 15 ? 3.986 29.172 -67.625 1 20.19 15 THR B O 1
ATOM 2960 N N . MET B 1 16 ? 6.035 29.875 -68.438 1 18.55 16 MET B N 1
ATOM 2961 C CA . MET B 1 16 ? 5.453 29.812 -69.75 1 18.55 16 MET B CA 1
ATOM 2962 C C . MET B 1 16 ? 4.879 28.422 -70.062 1 18.55 16 MET B C 1
ATOM 2964 O O . MET B 1 16 ? 3.744 28.297 -70.5 1 18.55 16 MET B O 1
ATOM 2968 N N . SER B 1 17 ? 5.695 27.469 -70.5 1 19.56 17 SER B N 1
ATOM 2969 C CA . SER B 1 17 ? 5.582 26.781 -71.812 1 19.56 17 SER B CA 1
ATOM 2970 C C . SER B 1 17 ? 4.793 25.484 -71.688 1 19.56 17 SER B C 1
ATOM 2972 O O . SER B 1 17 ? 4.824 24.625 -72.562 1 19.56 17 SER B O 1
ATOM 2974 N N . LEU B 1 18 ? 4.188 25.125 -70.5 1 19.72 18 LEU B N 1
ATOM 2975 C CA . LEU B 1 18 ? 4.059 23.688 -70.312 1 19.72 18 LEU B CA 1
ATOM 2976 C C . LEU B 1 18 ? 2.879 23.125 -71.062 1 19.72 18 LEU B C 1
ATOM 2978 O O . LEU B 1 18 ? 2.184 22.234 -70.625 1 19.72 18 LEU B O 1
ATOM 2982 N N . ASN B 1 19 ? 2.279 23.922 -72 1 20.08 19 ASN B N 1
ATOM 2983 C CA . ASN B 1 19 ? 0.904 23.547 -72.312 1 20.08 19 ASN B CA 1
ATOM 2984 C C . ASN B 1 19 ? 0.841 22.266 -73.125 1 20.08 19 ASN B C 1
ATOM 2986 O O . ASN B 1 19 ? -0.184 21.969 -73.75 1 20.08 19 ASN B O 1
ATOM 2990 N N . ASN B 1 20 ? 2.021 21.641 -73.5 1 19.69 20 ASN B N 1
ATOM 2991 C CA . ASN B 1 20 ? 1.894 20.859 -74.75 1 19.69 20 ASN B CA 1
ATOM 2992 C C . ASN B 1 20 ? 0.845 19.766 -74.562 1 19.69 20 ASN B C 1
ATOM 2994 O O . ASN B 1 20 ? 0.521 19.359 -73.438 1 19.69 20 ASN B O 1
ATOM 2998 N N . SER B 1 21 ? 0.346 19.094 -75.812 1 21.06 21 SER B N 1
ATOM 2999 C CA . SER B 1 21 ? -0.783 18.453 -76.438 1 21.06 21 SER B CA 1
ATOM 3000 C C . SER B 1 21 ? -0.936 17 -76 1 21.06 21 SER B C 1
ATOM 3002 O O . SER B 1 21 ? -1.76 16.266 -76.562 1 21.06 21 SER B O 1
ATOM 3004 N N . ILE B 1 22 ? -0.122 16.422 -75.062 1 21.62 22 ILE B N 1
ATOM 3005 C CA . ILE B 1 22 ? 0.071 15 -75.312 1 21.62 22 ILE B CA 1
ATOM 3006 C C . ILE B 1 22 ? -1.25 14.258 -75.125 1 21.62 22 ILE B C 1
ATOM 3008 O O . ILE B 1 22 ? -1.861 14.359 -74.062 1 21.62 22 ILE B O 1
ATOM 3012 N N . ASN B 1 23 ? -1.91 13.828 -76.188 1 21.44 23 ASN B N 1
ATOM 3013 C CA . ASN B 1 23 ? -3.197 13.188 -76.438 1 21.44 23 ASN B CA 1
ATOM 3014 C C . ASN B 1 23 ? -3.287 11.82 -75.812 1 21.44 23 ASN B C 1
ATOM 3016 O O . ASN B 1 23 ? -4.078 10.969 -76.188 1 21.44 23 ASN B O 1
ATOM 3020 N N . TYR B 1 24 ? -2.424 11.469 -74.812 1 21.88 24 TYR B N 1
ATOM 3021 C CA . TYR B 1 24 ? -2.275 10.039 -74.562 1 21.88 24 TYR B CA 1
ATOM 3022 C C . TYR B 1 24 ? -3.607 9.406 -74.188 1 21.88 24 TYR B C 1
ATOM 3024 O O . TYR B 1 24 ? -4.332 9.938 -73.312 1 21.88 24 TYR B O 1
ATOM 3032 N N . THR B 1 25 ? -4.137 8.562 -75.125 1 22.72 25 THR B N 1
ATOM 3033 C CA . THR B 1 25 ? -5.363 7.773 -75.188 1 22.72 25 THR B CA 1
ATOM 3034 C C . THR B 1 25 ? -5.48 6.902 -73.938 1 22.72 25 THR B C 1
ATOM 3036 O O . THR B 1 25 ? -4.539 6.188 -73.562 1 22.72 25 THR B O 1
ATOM 3039 N N . PRO B 1 26 ? -6.449 7.148 -73.062 1 23.17 26 PRO B N 1
ATOM 3040 C CA . PRO B 1 26 ? -6.723 6.648 -71.688 1 23.17 26 PRO B CA 1
ATOM 3041 C C . PRO B 1 26 ? -7.07 5.164 -71.688 1 23.17 26 PRO B C 1
ATOM 3043 O O . PRO B 1 26 ? -7.582 4.66 -70.688 1 23.17 26 PRO B O 1
ATOM 3046 N N . SER B 1 27 ? -6.684 4.477 -72.875 1 21.2 27 SER B N 1
ATOM 3047 C CA . SER B 1 27 ? -7.547 3.33 -73.125 1 21.2 27 SER B CA 1
ATOM 3048 C C . SER B 1 27 ? -7.574 2.385 -71.938 1 21.2 27 SER B C 1
ATOM 3050 O O . SER B 1 27 ? -8.648 2.016 -71.438 1 21.2 27 SER B O 1
ATOM 3052 N N . GLY B 1 28 ? -6.773 1.266 -72.125 1 22.45 28 GLY B N 1
ATOM 3053 C CA . GLY B 1 28 ? -7.043 -0.147 -71.875 1 22.45 28 GLY B CA 1
ATOM 3054 C C . GLY B 1 28 ? -7.012 -0.543 -70.438 1 22.45 28 GLY B C 1
ATOM 3055 O O . GLY B 1 28 ? -6.094 -0.17 -69.688 1 22.45 28 GLY B O 1
ATOM 3056 N N . SER B 1 29 ? -8.195 -0.693 -69.875 1 22.16 29 SER B N 1
ATOM 3057 C CA . SER B 1 29 ? -8.461 -1.074 -68.5 1 22.16 29 SER B CA 1
ATOM 3058 C C . SER B 1 29 ? -7.719 -2.355 -68.125 1 22.16 29 SER B C 1
ATOM 3060 O O . SER B 1 29 ? -8.031 -3.432 -68.625 1 22.16 29 SER B O 1
ATOM 3062 N N . LEU B 1 30 ? -6.379 -2.395 -68.188 1 22.72 30 LEU B N 1
ATOM 3063 C CA . LEU B 1 30 ? -5.684 -3.635 -67.875 1 22.72 30 LEU B CA 1
ATOM 3064 C C . LEU B 1 30 ? -6.176 -4.199 -66.562 1 22.72 30 LEU B C 1
ATOM 3066 O O . LEU B 1 30 ? -6.086 -3.535 -65.5 1 22.72 30 LEU B O 1
ATOM 3070 N N . GLN B 1 31 ? -7.223 -5.047 -66.688 1 22 31 GLN B N 1
ATOM 3071 C CA . GLN B 1 31 ? -7.758 -5.844 -65.562 1 22 31 GLN B CA 1
ATOM 3072 C C . GLN B 1 31 ? -6.664 -6.672 -64.938 1 22 31 GLN B C 1
ATOM 3074 O O . GLN B 1 31 ? -6.125 -7.598 -65.5 1 22 31 GLN B O 1
ATOM 3079 N N . PHE B 1 32 ? -5.652 -6.098 -64.25 1 20.94 32 PHE B N 1
ATOM 3080 C CA . PHE B 1 32 ? -4.699 -6.906 -63.531 1 20.94 32 PHE B CA 1
ATOM 3081 C C . PHE B 1 32 ? -5.418 -7.855 -62.594 1 20.94 32 PHE B C 1
ATOM 3083 O O . PHE B 1 32 ? -6.062 -7.418 -61.625 1 20.94 32 PHE B O 1
ATOM 3090 N N . ASP B 1 33 ? -5.906 -8.938 -63.125 1 22.88 33 ASP B N 1
ATOM 3091 C CA . ASP B 1 33 ? -6.344 -10.086 -62.344 1 22.88 33 ASP B CA 1
ATOM 3092 C C . ASP B 1 33 ? -5.301 -10.461 -61.312 1 22.88 33 ASP B C 1
ATOM 3094 O O . ASP B 1 33 ? -4.176 -10.828 -61.656 1 22.88 33 ASP B O 1
ATOM 3098 N N . ASN B 1 34 ? -5.141 -9.594 -60.344 1 23.59 34 ASN B N 1
ATOM 3099 C CA . ASN B 1 34 ? -4.281 -9.914 -59.219 1 23.59 34 ASN B CA 1
ATOM 3100 C C . ASN B 1 34 ? -4.52 -11.336 -58.719 1 23.59 34 ASN B C 1
ATOM 3102 O O . ASN B 1 34 ? -5.602 -11.648 -58.219 1 23.59 34 ASN B O 1
ATOM 3106 N N . LEU B 1 35 ? -4.082 -12.344 -59.438 1 24.36 35 LEU B N 1
ATOM 3107 C CA . LEU B 1 35 ? -3.947 -13.695 -58.906 1 24.36 35 LEU B CA 1
ATOM 3108 C C . LEU B 1 35 ? -3.289 -13.68 -57.531 1 24.36 35 LEU B C 1
ATOM 3110 O O . LEU B 1 35 ? -2.062 -13.594 -57.438 1 24.36 35 LEU B O 1
ATOM 3114 N N . VAL B 1 36 ? -3.699 -12.875 -56.656 1 24.94 36 VAL B N 1
ATOM 3115 C CA . VAL B 1 36 ? -3.26 -13.102 -55.281 1 24.94 36 VAL B CA 1
ATOM 3116 C C . VAL B 1 36 ? -3.492 -14.562 -54.906 1 24.94 36 VAL B C 1
ATOM 3118 O O . VAL B 1 36 ? -4.637 -15.016 -54.844 1 24.94 36 VAL B O 1
ATOM 3121 N N . ASN B 1 37 ? -2.701 -15.438 -55.375 1 24.78 37 ASN B N 1
ATOM 3122 C CA . ASN B 1 37 ? -2.617 -16.734 -54.719 1 24.78 37 ASN B CA 1
ATOM 3123 C C . ASN B 1 37 ? -2.67 -16.594 -53.188 1 24.78 37 ASN B C 1
ATOM 3125 O O . ASN B 1 37 ? -1.765 -16.016 -52.594 1 24.78 37 ASN B O 1
ATOM 3129 N N . SER B 1 38 ? -3.768 -16.344 -52.688 1 27.7 38 SER B N 1
ATOM 3130 C CA . SER B 1 38 ? -4.012 -16.516 -51.25 1 27.7 38 SER B CA 1
ATOM 3131 C C . SER B 1 38 ? -3.426 -17.828 -50.75 1 27.7 38 SER B C 1
ATOM 3133 O O . SER B 1 38 ? -4.02 -18.891 -50.938 1 27.7 38 SER B O 1
ATOM 3135 N N . ARG B 1 39 ? -2.15 -18.062 -51 1 31.61 39 ARG B N 1
ATOM 3136 C CA . ARG B 1 39 ? -1.658 -19.156 -50.156 1 31.61 39 ARG B CA 1
ATOM 3137 C C . ARG B 1 39 ? -2.258 -19.109 -48.781 1 31.61 39 ARG B C 1
ATOM 3139 O O . ARG B 1 39 ? -2.131 -18.094 -48.062 1 31.61 39 ARG B O 1
ATOM 3146 N N . LYS B 1 40 ? -3.266 -19.859 -48.594 1 31.59 40 LYS B N 1
ATOM 3147 C CA . LYS B 1 40 ? -3.723 -20.312 -47.281 1 31.59 40 LYS B CA 1
ATOM 3148 C C . LYS B 1 40 ? -2.545 -20.672 -46.375 1 31.59 40 LYS B C 1
ATOM 3150 O O . LYS B 1 40 ? -1.909 -21.703 -46.531 1 31.59 40 LYS B O 1
ATOM 3155 N N . TYR B 1 41 ? -1.635 -19.828 -46.094 1 29.36 41 TYR B N 1
ATOM 3156 C CA . TYR B 1 41 ? -0.922 -20.156 -44.875 1 29.36 41 TYR B CA 1
ATOM 3157 C C . TYR B 1 41 ? -1.874 -20.719 -43.812 1 29.36 41 TYR B C 1
ATOM 3159 O O . TYR B 1 41 ? -2.779 -20.016 -43.344 1 29.36 41 TYR B O 1
ATOM 3167 N N . THR B 1 42 ? -2.395 -21.859 -44.062 1 31.95 42 THR B N 1
ATOM 3168 C CA . THR B 1 42 ? -2.91 -22.594 -42.906 1 31.95 42 THR B CA 1
ATOM 3169 C C . THR B 1 42 ? -2.012 -22.391 -41.688 1 31.95 42 THR B C 1
ATOM 3171 O O . THR B 1 42 ? -0.936 -22.984 -41.594 1 31.95 42 THR B O 1
ATOM 3174 N N . SER B 1 43 ? -1.637 -21.266 -41.344 1 35.62 43 SER B N 1
ATOM 3175 C CA . SER B 1 43 ? -1.041 -21.078 -40 1 35.62 43 SER B CA 1
ATOM 3176 C C . SER B 1 43 ? -1.559 -22.109 -39.031 1 35.62 43 SER B C 1
ATOM 3178 O O . SER B 1 43 ? -2.744 -22.125 -38.688 1 35.62 43 SER B O 1
ATOM 3180 N N . SER B 1 44 ? -1.329 -23.328 -39.156 1 38.28 44 SER B N 1
ATOM 3181 C CA . SER B 1 44 ? -1.548 -24.297 -38.094 1 38.28 44 SER B CA 1
ATOM 3182 C C . SER B 1 44 ? -1.454 -23.641 -36.719 1 38.28 44 SER B C 1
ATOM 3184 O O . SER B 1 44 ? -0.358 -23.328 -36.25 1 38.28 44 SER B O 1
ATOM 3186 N N . GLU B 1 45 ? -2.068 -22.641 -36.438 1 46.06 45 GLU B N 1
ATOM 3187 C CA . GLU B 1 45 ? -2.154 -22.203 -35.062 1 46.06 45 GLU B CA 1
ATOM 3188 C C . GLU B 1 45 ? -2.098 -23.375 -34.094 1 46.06 45 GLU B C 1
ATOM 3190 O O . GLU B 1 45 ? -3.027 -24.188 -34.031 1 46.06 45 GLU B O 1
ATOM 3195 N N . THR B 1 46 ? -1.086 -24.188 -34.031 1 57.03 46 THR B N 1
ATOM 3196 C CA . THR B 1 46 ? -0.896 -25.203 -33 1 57.03 46 THR B CA 1
ATOM 3197 C C . THR B 1 46 ? -1.714 -24.891 -31.766 1 57.03 46 THR B C 1
ATOM 3199 O O . THR B 1 46 ? -1.644 -23.766 -31.25 1 57.03 46 THR B O 1
ATOM 3202 N N . GLU B 1 47 ? -2.791 -25.562 -31.531 1 83 47 GLU B N 1
ATOM 3203 C CA . GLU B 1 47 ? -3.725 -25.438 -30.422 1 83 47 GLU B CA 1
ATOM 3204 C C . GLU B 1 47 ? -2.988 -25.438 -29.078 1 83 47 GLU B C 1
ATOM 3206 O O . GLU B 1 47 ? -2.217 -26.359 -28.797 1 83 47 GLU B O 1
ATOM 3211 N N . VAL B 1 48 ? -2.83 -24.344 -28.516 1 91.94 48 VAL B N 1
ATOM 3212 C CA . VAL B 1 48 ? -2.229 -24.234 -27.188 1 91.94 48 VAL B CA 1
ATOM 3213 C C . VAL B 1 48 ? -2.994 -25.109 -26.188 1 91.94 48 VAL B C 1
ATOM 3215 O O . VAL B 1 48 ? -4.227 -25.125 -26.188 1 91.94 48 VAL B O 1
ATOM 3218 N N . ASP B 1 49 ? -2.275 -25.984 -25.484 1 94.06 49 ASP B N 1
ATOM 3219 C CA . ASP B 1 49 ? -2.861 -26.891 -24.5 1 94.06 49 ASP B CA 1
ATOM 3220 C C . ASP B 1 49 ? -2.855 -26.25 -23.109 1 94.06 49 ASP B C 1
ATOM 3222 O O . ASP B 1 49 ? -1.792 -26 -22.531 1 94.06 49 ASP B O 1
ATOM 3226 N N . TYR B 1 50 ? -4.016 -26.016 -22.609 1 92.5 50 TYR B N 1
ATOM 3227 C CA . TYR B 1 50 ? -4.133 -25.344 -21.312 1 92.5 50 TYR B CA 1
ATOM 3228 C C . TYR B 1 50 ? -4.484 -26.328 -20.203 1 92.5 50 TYR B C 1
ATOM 3230 O O . TYR B 1 50 ? -4.926 -25.922 -19.125 1 92.5 50 TYR B O 1
ATOM 3238 N N . SER B 1 51 ? -4.309 -27.562 -20.406 1 89.19 51 SER B N 1
ATOM 3239 C CA . SER B 1 51 ? -4.746 -28.578 -19.438 1 89.19 51 SER B CA 1
ATOM 3240 C C . SER B 1 51 ? -3.775 -28.688 -18.266 1 89.19 51 SER B C 1
ATOM 3242 O O . SER B 1 51 ? -4.148 -29.141 -17.188 1 89.19 51 SER B O 1
ATOM 3244 N N . SER B 1 52 ? -2.484 -28.359 -18.516 1 85.5 52 SER B N 1
ATOM 3245 C CA . SER B 1 52 ? -1.467 -28.281 -17.469 1 85.5 52 SER B CA 1
ATOM 3246 C C . SER B 1 52 ? -0.355 -27.312 -17.859 1 85.5 52 SER B C 1
ATOM 3248 O O . SER B 1 52 ? -0.15 -27.031 -19.031 1 85.5 52 SER B O 1
ATOM 3250 N N . PRO B 1 53 ? 0.352 -26.797 -16.891 1 85.44 53 PRO B N 1
ATOM 3251 C CA . PRO B 1 53 ? 1.468 -25.906 -17.219 1 85.44 53 PRO B CA 1
ATOM 3252 C C . PRO B 1 53 ? 2.502 -26.578 -18.141 1 85.44 53 PRO B C 1
ATOM 3254 O O . PRO B 1 53 ? 3.051 -25.922 -19.031 1 85.44 53 PRO B O 1
ATOM 3257 N N . GLN B 1 54 ? 2.758 -27.812 -17.875 1 87.38 54 GLN B N 1
ATOM 3258 C CA . GLN B 1 54 ? 3.736 -28.547 -18.672 1 87.38 54 GLN B CA 1
ATOM 3259 C C . GLN B 1 54 ? 3.293 -28.656 -20.125 1 87.38 54 GLN B C 1
ATOM 3261 O O . GLN B 1 54 ? 4.078 -28.391 -21.031 1 87.38 54 GLN B O 1
ATOM 3266 N N . LYS B 1 55 ? 2.037 -29.031 -20.328 1 91.12 55 LYS B N 1
ATOM 3267 C CA . LYS B 1 55 ? 1.516 -29.172 -21.688 1 91.12 55 LYS B CA 1
ATOM 3268 C C . LYS B 1 55 ? 1.426 -27.812 -22.375 1 91.12 55 LYS B C 1
ATOM 3270 O O . LYS B 1 55 ? 1.636 -27.703 -23.578 1 91.12 55 LYS B O 1
ATOM 3275 N N . PHE B 1 56 ? 1.068 -26.828 -21.641 1 93.5 56 PHE B N 1
ATOM 3276 C CA . PHE B 1 56 ? 1.035 -25.469 -22.141 1 93.5 56 PHE B CA 1
ATOM 3277 C C . PHE B 1 56 ? 2.395 -25.062 -22.703 1 93.5 56 PHE B C 1
ATOM 3279 O O . PHE B 1 56 ? 2.496 -24.625 -23.859 1 93.5 56 PHE B O 1
ATOM 3286 N N . MET B 1 57 ? 3.471 -25.25 -21.922 1 91.69 57 MET B N 1
ATOM 3287 C CA . MET B 1 57 ? 4.832 -24.906 -22.328 1 91.69 57 MET B CA 1
ATOM 3288 C C . MET B 1 57 ? 5.262 -25.703 -23.547 1 91.69 57 MET B C 1
ATOM 3290 O O . MET B 1 57 ? 5.863 -25.172 -24.469 1 91.69 57 MET B O 1
ATOM 3294 N N . GLU B 1 58 ? 4.941 -26.969 -23.5 1 92.88 58 GLU B N 1
ATOM 3295 C CA . GLU B 1 58 ? 5.297 -27.844 -24.625 1 92.88 58 GLU B CA 1
ATOM 3296 C C . GLU B 1 58 ? 4.629 -27.391 -25.922 1 92.88 58 GLU B C 1
ATOM 3298 O O . GLU B 1 58 ? 5.266 -27.359 -26.969 1 92.88 58 GLU B O 1
ATOM 3303 N N . SER B 1 59 ? 3.369 -27.031 -25.719 1 94.69 59 SER B N 1
ATOM 3304 C CA . SER B 1 59 ? 2.604 -26.625 -26.891 1 94.69 59 SER B CA 1
ATOM 3305 C C . SER B 1 59 ? 3.139 -25.328 -27.484 1 94.69 59 SER B C 1
ATOM 3307 O O . SER B 1 59 ? 2.93 -25.047 -28.672 1 94.69 59 SER B O 1
ATOM 3309 N N . LEU B 1 60 ? 3.84 -24.531 -26.703 1 94.56 60 LEU B N 1
ATOM 3310 C CA . LEU B 1 60 ? 4.375 -23.266 -27.156 1 94.56 60 LEU B CA 1
ATOM 3311 C C . LEU B 1 60 ? 5.852 -23.391 -27.516 1 94.56 60 LEU B C 1
ATOM 3313 O O . LEU B 1 60 ? 6.473 -22.422 -27.969 1 94.56 60 LEU B O 1
ATOM 3317 N N . GLY B 1 61 ? 6.43 -24.562 -27.266 1 94 61 GLY B N 1
ATOM 3318 C CA . GLY B 1 61 ? 7.836 -24.781 -27.562 1 94 61 GLY B CA 1
ATOM 3319 C C . GLY B 1 61 ? 8.773 -24.141 -26.562 1 94 61 GLY B C 1
ATOM 3320 O O . GLY B 1 61 ? 9.906 -23.781 -26.906 1 94 61 GLY B O 1
ATOM 3321 N N . VAL B 1 62 ? 8.305 -23.875 -25.391 1 93.56 62 VAL B N 1
ATOM 3322 C CA . VAL B 1 62 ? 9.141 -23.297 -24.344 1 93.56 62 VAL B CA 1
ATOM 3323 C C . VAL B 1 62 ? 10.07 -24.359 -23.766 1 93.56 62 VAL B C 1
ATOM 3325 O O . VAL B 1 62 ? 9.633 -25.469 -23.453 1 93.56 62 VAL B O 1
ATOM 3328 N N . LYS B 1 63 ? 11.336 -24.078 -23.625 1 92.62 63 LYS B N 1
ATOM 3329 C CA . LYS B 1 63 ? 12.328 -25.016 -23.109 1 92.62 63 LYS B CA 1
ATOM 3330 C C . LYS B 1 63 ? 12.031 -25.359 -21.641 1 92.62 63 LYS B C 1
ATOM 3332 O O . LYS B 1 63 ? 11.617 -24.484 -20.875 1 92.62 63 LYS B O 1
ATOM 3337 N N . PRO B 1 64 ? 12.312 -26.641 -21.312 1 90.44 64 PRO B N 1
ATOM 3338 C CA . PRO B 1 64 ? 12.164 -26.984 -19.891 1 90.44 64 PRO B CA 1
ATOM 3339 C C . PRO B 1 64 ? 13.008 -26.109 -18.969 1 90.44 64 PRO B C 1
ATOM 3341 O O . PRO B 1 64 ? 14.148 -25.781 -19.312 1 90.44 64 PRO B O 1
ATOM 3344 N N . GLY B 1 65 ? 12.422 -25.656 -17.906 1 92.5 65 GLY B N 1
ATOM 3345 C CA . GLY B 1 65 ? 13.148 -24.844 -16.953 1 92.5 65 GLY B CA 1
ATOM 3346 C C . GLY B 1 65 ? 13.109 -23.359 -17.297 1 92.5 65 GLY B C 1
ATOM 3347 O O . GLY B 1 65 ? 13.781 -22.547 -16.641 1 92.5 65 GLY B O 1
ATOM 3348 N N . LYS B 1 66 ? 12.367 -22.969 -18.25 1 94.81 66 LYS B N 1
ATOM 3349 C CA . LYS B 1 66 ? 12.32 -21.562 -18.672 1 94.81 66 LYS B CA 1
ATOM 3350 C C . LYS B 1 66 ? 10.898 -21.016 -18.625 1 94.81 66 LYS B C 1
ATOM 3352 O O . LYS B 1 66 ? 10.562 -20.094 -19.359 1 94.81 66 LYS B O 1
ATOM 3357 N N . TYR B 1 67 ? 10.07 -21.672 -17.844 1 94.31 67 TYR B N 1
ATOM 3358 C CA . TYR B 1 67 ? 8.672 -21.266 -17.781 1 94.31 67 TYR B CA 1
ATOM 3359 C C . TYR B 1 67 ? 8.539 -19.844 -17.25 1 94.31 67 TYR B C 1
ATOM 3361 O O . TYR B 1 67 ? 7.816 -19.016 -17.812 1 94.31 67 TYR B O 1
ATOM 3369 N N . ILE B 1 68 ? 9.234 -19.531 -16.172 1 96.25 68 ILE B N 1
ATOM 3370 C CA . ILE B 1 68 ? 9.062 -18.234 -15.508 1 96.25 68 ILE B CA 1
ATOM 3371 C C . ILE B 1 68 ? 9.555 -17.125 -16.422 1 96.25 68 ILE B C 1
ATOM 3373 O O . ILE B 1 68 ? 8.914 -16.078 -16.531 1 96.25 68 ILE B O 1
ATOM 3377 N N . GLU B 1 69 ? 10.648 -17.344 -17.078 1 96.75 69 GLU B N 1
ATOM 3378 C CA . GLU B 1 69 ? 11.141 -16.359 -18.031 1 96.75 69 GLU B CA 1
ATOM 3379 C C . GLU B 1 69 ? 10.125 -16.125 -19.156 1 96.75 69 GLU B C 1
ATOM 3381 O O . GLU B 1 69 ? 9.938 -14.984 -19.594 1 96.75 69 GLU B O 1
ATOM 3386 N N . TYR B 1 70 ? 9.547 -17.219 -19.562 1 96.69 70 TYR B N 1
ATOM 3387 C CA . TYR B 1 70 ? 8.508 -17.078 -20.578 1 96.69 70 TYR B CA 1
ATOM 3388 C C . TYR B 1 70 ? 7.281 -16.375 -20.016 1 96.69 70 TYR B C 1
ATOM 3390 O O . TYR B 1 70 ? 6.797 -15.398 -20.609 1 96.69 70 TYR B O 1
ATOM 3398 N N . ALA B 1 71 ? 6.828 -16.844 -18.906 1 96.69 71 ALA B N 1
ATOM 3399 C CA . ALA B 1 71 ? 5.555 -16.406 -18.328 1 96.69 71 ALA B CA 1
ATOM 3400 C C . ALA B 1 71 ? 5.57 -14.914 -18.016 1 96.69 71 ALA B C 1
ATOM 3402 O O . ALA B 1 71 ? 4.547 -14.234 -18.141 1 96.69 71 ALA B O 1
ATOM 3403 N N . LEU B 1 72 ? 6.734 -14.336 -17.641 1 98.06 72 LEU B N 1
ATOM 3404 C CA . LEU B 1 72 ? 6.832 -12.922 -17.281 1 98.06 72 LEU B CA 1
ATOM 3405 C C . LEU B 1 72 ? 7.43 -12.117 -18.438 1 98.06 72 LEU B C 1
ATOM 3407 O O . LEU B 1 72 ? 7.672 -10.914 -18.297 1 98.06 72 LEU B O 1
ATOM 3411 N N . GLY B 1 73 ? 7.59 -12.797 -19.531 1 98.19 73 GLY B N 1
ATOM 3412 C CA . GLY B 1 73 ? 8.25 -12.18 -20.672 1 98.19 73 GLY B CA 1
ATOM 3413 C C . GLY B 1 73 ? 7.344 -11.234 -21.438 1 98.19 73 GLY B C 1
ATOM 3414 O O . GLY B 1 73 ? 6.133 -11.453 -21.516 1 98.19 73 GLY B O 1
ATOM 3415 N N . VAL B 1 74 ? 7.965 -10.195 -22 1 98.56 74 VAL B N 1
ATOM 3416 C CA . VAL B 1 74 ? 7.27 -9.219 -22.828 1 98.56 74 VAL B CA 1
ATOM 3417 C C . VAL B 1 74 ? 8.125 -8.875 -24.047 1 98.56 74 VAL B C 1
ATOM 3419 O O . VAL B 1 74 ? 9.344 -9.07 -24.031 1 98.56 74 VAL B O 1
ATOM 3422 N N . THR B 1 75 ? 7.469 -8.422 -25.062 1 98.38 75 THR B N 1
ATOM 3423 C CA . THR B 1 75 ? 8.164 -7.992 -26.266 1 98.38 75 THR B CA 1
ATOM 3424 C C . THR B 1 75 ? 7.801 -6.551 -26.625 1 98.38 75 THR B C 1
ATOM 3426 O O . THR B 1 75 ? 6.629 -6.172 -26.578 1 98.38 75 THR B O 1
ATOM 3429 N N . ASN B 1 76 ? 8.805 -5.809 -26.969 1 97.69 76 ASN B N 1
ATOM 3430 C CA . ASN B 1 76 ? 8.57 -4.43 -27.375 1 97.69 76 ASN B CA 1
ATOM 3431 C C . ASN B 1 76 ? 7.906 -4.359 -28.75 1 97.69 76 ASN B C 1
ATOM 3433 O O . ASN B 1 76 ? 8.391 -4.965 -29.719 1 97.69 76 ASN B O 1
ATOM 3437 N N . VAL B 1 77 ? 6.809 -3.658 -28.891 1 97.5 77 VAL B N 1
ATOM 3438 C CA . VAL B 1 77 ? 6.07 -3.504 -30.141 1 97.5 77 VAL B CA 1
ATOM 3439 C C . VAL B 1 77 ? 6.316 -2.111 -30.719 1 97.5 77 VAL B C 1
ATOM 3441 O O . VAL B 1 77 ? 6.539 -1.963 -31.922 1 97.5 77 VAL B O 1
ATOM 3444 N N . GLU B 1 78 ? 6.266 -1.132 -29.922 1 96.56 78 GLU B N 1
ATOM 3445 C CA . GLU B 1 78 ? 6.586 0.27 -30.172 1 96.56 78 GLU B CA 1
ATOM 3446 C C . GLU B 1 78 ? 7.09 0.958 -28.906 1 96.56 78 GLU B C 1
ATOM 3448 O O . GLU B 1 78 ? 7.031 0.386 -27.812 1 96.56 78 GLU B O 1
ATOM 3453 N N . PRO B 1 79 ? 7.617 2.07 -29.125 1 94.81 79 PRO B N 1
ATOM 3454 C CA . PRO B 1 79 ? 8.148 2.717 -27.922 1 94.81 79 PRO B CA 1
ATOM 3455 C C . PRO B 1 79 ? 7.109 2.863 -26.812 1 94.81 79 PRO B C 1
ATOM 3457 O O . PRO B 1 79 ? 6.066 3.488 -27.031 1 94.81 79 PRO B O 1
ATOM 3460 N N . GLY B 1 80 ? 7.406 2.238 -25.703 1 96.44 80 GLY B N 1
ATOM 3461 C CA . GLY B 1 80 ? 6.539 2.355 -24.547 1 96.44 80 GLY B CA 1
ATOM 3462 C C . GLY B 1 80 ? 5.379 1.378 -24.562 1 96.44 80 GLY B C 1
ATOM 3463 O O . GLY B 1 80 ? 4.527 1.395 -23.672 1 96.44 80 GLY B O 1
ATOM 3464 N N . VAL B 1 81 ? 5.309 0.584 -25.609 1 98.56 81 VAL B N 1
ATOM 3465 C CA . VAL B 1 81 ? 4.227 -0.39 -25.703 1 98.56 81 VAL B CA 1
ATOM 3466 C C . VAL B 1 81 ? 4.809 -1.796 -25.828 1 98.56 81 VAL B C 1
ATOM 3468 O O . VAL B 1 81 ? 5.617 -2.059 -26.734 1 98.56 81 VAL B O 1
ATOM 3471 N N . PHE B 1 82 ? 4.355 -2.664 -25.016 1 98.81 82 PHE B N 1
ATOM 3472 C CA . PHE B 1 82 ? 4.844 -4.039 -24.984 1 98.81 82 PHE B CA 1
ATOM 3473 C C . PHE B 1 82 ? 3.691 -5.023 -25.125 1 98.81 82 PHE B C 1
ATOM 3475 O O . PHE B 1 82 ? 2.539 -4.688 -24.844 1 98.81 82 PHE B O 1
ATOM 3482 N N . ARG B 1 83 ? 4.02 -6.16 -25.609 1 98.75 83 ARG B N 1
ATOM 3483 C CA . ARG B 1 83 ? 3.102 -7.293 -25.656 1 98.75 83 ARG B CA 1
ATOM 3484 C C . ARG B 1 83 ? 3.578 -8.414 -24.734 1 98.75 83 ARG B C 1
ATOM 3486 O O . ARG B 1 83 ? 4.723 -8.867 -24.844 1 98.75 83 ARG B O 1
ATOM 3493 N N . GLY B 1 84 ? 2.746 -8.766 -23.859 1 98.62 84 GLY B N 1
ATOM 3494 C CA . GLY B 1 84 ? 3.078 -9.906 -23.016 1 98.62 84 GLY B CA 1
ATOM 3495 C C . GLY B 1 84 ? 2.961 -11.234 -23.734 1 98.62 84 GLY B C 1
ATOM 3496 O O . GLY B 1 84 ? 2.236 -11.352 -24.719 1 98.62 84 GLY B O 1
ATOM 3497 N N . ASN B 1 85 ? 3.662 -12.219 -23.234 1 97.81 85 ASN B N 1
ATOM 3498 C CA . ASN B 1 85 ? 3.455 -13.586 -23.719 1 97.81 85 ASN B CA 1
ATOM 3499 C C . ASN B 1 85 ? 2.088 -14.125 -23.312 1 97.81 85 ASN B C 1
ATOM 3501 O O . ASN B 1 85 ? 1.444 -13.57 -22.406 1 97.81 85 ASN B O 1
ATOM 3505 N N . ARG B 1 86 ? 1.671 -15.141 -23.969 1 96.44 86 ARG B N 1
ATOM 3506 C CA . ARG B 1 86 ? 0.391 -15.773 -23.688 1 96.44 86 ARG B CA 1
ATOM 3507 C C . ARG B 1 86 ? 0.328 -16.234 -22.234 1 96.44 86 ARG B C 1
ATOM 3509 O O . ARG B 1 86 ? 1.303 -16.781 -21.703 1 96.44 86 ARG B O 1
ATOM 3516 N N . ILE B 1 87 ? -0.799 -16.078 -21.656 1 95.19 87 ILE B N 1
ATOM 3517 C CA . ILE B 1 87 ? -0.964 -16.328 -20.219 1 95.19 87 ILE B CA 1
ATOM 3518 C C . ILE B 1 87 ? -1.604 -17.688 -20.016 1 95.19 87 ILE B C 1
ATOM 3520 O O . ILE B 1 87 ? -2.574 -18.047 -20.688 1 95.19 87 ILE B O 1
ATOM 3524 N N . TYR B 1 88 ? -1.04 -18.422 -19.141 1 93.31 88 TYR B N 1
ATOM 3525 C CA . TYR B 1 88 ? -1.62 -19.719 -18.766 1 93.31 88 TYR B CA 1
ATOM 3526 C C . TYR B 1 88 ? -2.832 -19.531 -17.859 1 93.31 88 TYR B C 1
ATOM 3528 O O . TYR B 1 88 ? -2.725 -18.938 -16.797 1 93.31 88 TYR B O 1
ATOM 3536 N N . VAL B 1 89 ? -3.938 -19.969 -18.312 1 91.88 89 VAL B N 1
ATOM 3537 C CA . VAL B 1 89 ? -5.16 -20.109 -17.516 1 91.88 89 VAL B CA 1
ATOM 3538 C C . VAL B 1 89 ? -5.699 -21.531 -17.672 1 91.88 89 VAL B C 1
ATOM 3540 O O . VAL B 1 89 ? -6.145 -21.922 -18.75 1 91.88 89 VAL B O 1
ATOM 3543 N N . HIS B 1 90 ? -5.648 -22.219 -16.578 1 86.31 90 HIS B N 1
ATOM 3544 C CA . HIS B 1 90 ? -6.098 -23.609 -16.641 1 86.31 90 HIS B CA 1
ATOM 3545 C C . HIS B 1 90 ? -7.508 -23.703 -17.219 1 86.31 90 HIS B C 1
ATOM 3547 O O . HIS B 1 90 ? -8.328 -22.797 -17.016 1 86.31 90 HIS B O 1
ATOM 3553 N N . ASN B 1 91 ? -7.867 -24.812 -17.766 1 86.38 91 ASN B N 1
ATOM 3554 C CA . ASN B 1 91 ? -9.156 -25.031 -18.422 1 86.38 91 ASN B CA 1
ATOM 3555 C C . ASN B 1 91 ? -10.312 -24.891 -17.438 1 86.38 91 ASN B C 1
ATOM 3557 O O . ASN B 1 91 ? -11.414 -24.469 -17.828 1 86.38 91 ASN B O 1
ATOM 3561 N N . SER B 1 92 ? -10.039 -25.172 -16.188 1 82.31 92 SER B N 1
ATOM 3562 C CA . SER B 1 92 ? -11.102 -25.156 -15.188 1 82.31 92 SER B CA 1
ATOM 3563 C C . SER B 1 92 ? -11.227 -23.766 -14.555 1 82.31 92 SER B C 1
ATOM 3565 O O . SER B 1 92 ? -12.062 -23.562 -13.664 1 82.31 92 SER B O 1
ATOM 3567 N N . ARG B 1 93 ? -10.406 -22.859 -14.984 1 84.38 93 ARG B N 1
ATOM 3568 C CA . ARG B 1 93 ? -10.43 -21.516 -14.43 1 84.38 93 ARG B CA 1
ATOM 3569 C C . ARG B 1 93 ? -10.781 -20.484 -15.492 1 84.38 93 ARG B C 1
ATOM 3571 O O . ARG B 1 93 ? -10.633 -20.75 -16.688 1 84.38 93 ARG B O 1
ATOM 3578 N N . SER B 1 94 ? -11.297 -19.391 -15.016 1 86.12 94 SER B N 1
ATOM 3579 C CA . SER B 1 94 ? -11.75 -18.375 -15.969 1 86.12 94 SER B CA 1
ATOM 3580 C C . SER B 1 94 ? -10.938 -17.094 -15.836 1 86.12 94 SER B C 1
ATOM 3582 O O . SER B 1 94 ? -11.117 -16.156 -16.609 1 86.12 94 SER B O 1
ATOM 3584 N N . ILE B 1 95 ? -10.047 -17.062 -14.906 1 92.19 95 ILE B N 1
ATOM 3585 C CA . ILE B 1 95 ? -9.344 -15.805 -14.656 1 92.19 95 ILE B CA 1
ATOM 3586 C C . ILE B 1 95 ? -7.844 -16.078 -14.516 1 92.19 95 ILE B C 1
ATOM 3588 O O . ILE B 1 95 ? -7.445 -17.094 -13.945 1 92.19 95 ILE B O 1
ATOM 3592 N N . ALA B 1 96 ? -7.055 -15.203 -14.992 1 94.81 96 ALA B N 1
ATOM 3593 C CA . ALA B 1 96 ? -5.602 -15.328 -14.914 1 94.81 96 ALA B CA 1
ATOM 3594 C C . ALA B 1 96 ? -5.117 -15.141 -13.477 1 94.81 96 ALA B C 1
ATOM 3596 O O . ALA B 1 96 ? -5.707 -14.383 -12.711 1 94.81 96 ALA B O 1
ATOM 3597 N N . PHE B 1 97 ? -4.051 -15.891 -13.148 1 94.81 97 PHE B N 1
ATOM 3598 C CA . PHE B 1 97 ? -3.369 -15.703 -11.875 1 94.81 97 PHE B CA 1
ATOM 3599 C C . PHE B 1 97 ? -2.76 -14.305 -11.781 1 94.81 97 PHE B C 1
ATOM 3601 O O . PHE B 1 97 ? -2.018 -13.891 -12.672 1 94.81 97 PHE B O 1
ATOM 3608 N N . GLY B 1 98 ? -3.043 -13.555 -10.727 1 96.69 98 GLY B N 1
ATOM 3609 C CA . GLY B 1 98 ? -2.627 -12.172 -10.602 1 96.69 98 GLY B CA 1
ATOM 3610 C C . GLY B 1 98 ? -1.123 -11.984 -10.688 1 96.69 98 GLY B C 1
ATOM 3611 O O . GLY B 1 98 ? -0.643 -10.984 -11.219 1 96.69 98 GLY B O 1
ATOM 3612 N N . GLY B 1 99 ? -0.404 -12.969 -10.133 1 97.25 99 GLY B N 1
ATOM 3613 C CA . GLY B 1 99 ? 1.049 -12.898 -10.156 1 97.25 99 GLY B CA 1
ATOM 3614 C C . GLY B 1 99 ? 1.618 -12.812 -11.562 1 97.25 99 GLY B C 1
ATOM 3615 O O . GLY B 1 99 ? 2.67 -12.203 -11.773 1 97.25 99 GLY B O 1
ATOM 3616 N N . LEU B 1 100 ? 0.977 -13.422 -12.516 1 97.38 100 LEU B N 1
ATOM 3617 C CA . LEU B 1 100 ? 1.411 -13.359 -13.906 1 97.38 100 LEU B CA 1
ATOM 3618 C C . LEU B 1 100 ? 1.228 -11.961 -14.477 1 97.38 100 LEU B C 1
ATOM 3620 O O . LEU B 1 100 ? 2.117 -11.438 -15.148 1 97.38 100 LEU B O 1
ATOM 3624 N N . LEU B 1 101 ? 0.09 -11.367 -14.164 1 98.44 101 LEU B N 1
ATOM 3625 C CA . LEU B 1 101 ? -0.207 -10.016 -14.625 1 98.44 101 LEU B CA 1
ATOM 3626 C C . LEU B 1 101 ? 0.779 -9.016 -14.039 1 98.44 101 LEU B C 1
ATOM 3628 O O . LEU B 1 101 ? 1.332 -8.188 -14.766 1 98.44 101 LEU B O 1
ATOM 3632 N N . LEU B 1 102 ? 1.021 -9.141 -12.75 1 98.75 102 LEU B N 1
ATOM 3633 C CA . LEU B 1 102 ? 1.958 -8.266 -12.047 1 98.75 102 LEU B CA 1
ATOM 3634 C C . LEU B 1 102 ? 3.359 -8.391 -12.633 1 98.75 102 LEU B C 1
ATOM 3636 O O . LEU B 1 102 ? 4.012 -7.375 -12.898 1 98.75 102 LEU B O 1
ATOM 3640 N N . GLY B 1 103 ? 3.764 -9.625 -12.789 1 98.75 103 GLY B N 1
ATOM 3641 C CA . GLY B 1 103 ? 5.109 -9.875 -13.281 1 98.75 103 GLY B CA 1
ATOM 3642 C C . GLY B 1 103 ? 5.352 -9.305 -14.664 1 98.75 103 GLY B C 1
ATOM 3643 O O . GLY B 1 103 ? 6.387 -8.68 -14.914 1 98.75 103 GLY B O 1
ATOM 3644 N N . GLN B 1 104 ? 4.41 -9.516 -15.609 1 98.81 104 GLN B N 1
ATOM 3645 C CA . GLN B 1 104 ? 4.559 -8.984 -16.969 1 98.81 104 GLN B CA 1
ATOM 3646 C C . GLN B 1 104 ? 4.566 -7.461 -16.969 1 98.81 104 GLN B C 1
ATOM 3648 O O . GLN B 1 104 ? 5.363 -6.84 -17.672 1 98.81 104 GLN B O 1
ATOM 3653 N N . ALA B 1 105 ? 3.717 -6.867 -16.188 1 98.94 105 ALA B N 1
ATOM 3654 C CA . ALA B 1 105 ? 3.637 -5.41 -16.125 1 98.94 105 ALA B CA 1
ATOM 3655 C C . ALA B 1 105 ? 4.934 -4.812 -15.57 1 98.94 105 ALA B C 1
ATOM 3657 O O . ALA B 1 105 ? 5.477 -3.867 -16.141 1 98.94 105 ALA B O 1
ATOM 3658 N N . ALA B 1 106 ? 5.414 -5.359 -14.492 1 98.94 106 ALA B N 1
ATOM 3659 C CA . ALA B 1 106 ? 6.656 -4.875 -13.898 1 98.94 106 ALA B CA 1
ATOM 3660 C C . ALA B 1 106 ? 7.832 -5.051 -14.852 1 98.94 106 ALA B C 1
ATOM 3662 O O . ALA B 1 106 ? 8.664 -4.152 -14.992 1 98.94 106 ALA B O 1
ATOM 3663 N N . ASN B 1 107 ? 7.863 -6.188 -15.477 1 98.88 107 ASN B N 1
ATOM 3664 C CA . ASN B 1 107 ? 8.953 -6.438 -16.406 1 98.88 107 ASN B CA 1
ATOM 3665 C C . ASN B 1 107 ? 8.914 -5.465 -17.594 1 98.88 107 ASN B C 1
ATOM 3667 O O . ASN B 1 107 ? 9.953 -5 -18.047 1 98.88 107 ASN B O 1
ATOM 3671 N N . ALA B 1 108 ? 7.695 -5.211 -18.109 1 98.88 108 ALA B N 1
ATOM 3672 C CA . ALA B 1 108 ? 7.57 -4.227 -19.172 1 98.88 108 ALA B CA 1
ATOM 3673 C C . ALA B 1 108 ? 8.172 -2.885 -18.75 1 98.88 108 ALA B C 1
ATOM 3675 O O . ALA B 1 108 ? 8.914 -2.264 -19.516 1 98.88 108 ALA B O 1
ATOM 3676 N N . ALA B 1 109 ? 7.848 -2.447 -17.562 1 98.75 109 ALA B N 1
ATOM 3677 C CA . ALA B 1 109 ? 8.391 -1.192 -17.062 1 98.75 109 ALA B CA 1
ATOM 3678 C C . ALA B 1 109 ? 9.914 -1.257 -16.953 1 98.75 109 ALA B C 1
ATOM 3680 O O . ALA B 1 109 ? 10.609 -0.292 -17.281 1 98.75 109 ALA B O 1
ATOM 3681 N N . CYS B 1 110 ? 10.453 -2.381 -16.531 1 98.25 110 CYS B N 1
ATOM 3682 C CA . CYS B 1 110 ? 11.891 -2.564 -16.344 1 98.25 110 CYS B CA 1
ATOM 3683 C C . CYS B 1 110 ? 12.625 -2.438 -17.672 1 98.25 110 CYS B C 1
ATOM 3685 O O . CYS B 1 110 ? 13.812 -2.115 -17.703 1 98.25 110 CYS B O 1
ATOM 3687 N N . GLN B 1 111 ? 11.914 -2.639 -18.766 1 97.62 111 GLN B N 1
ATOM 3688 C CA . GLN B 1 111 ? 12.539 -2.562 -20.078 1 97.62 111 GLN B CA 1
ATOM 3689 C C . GLN B 1 111 ? 12.766 -1.111 -20.5 1 97.62 111 GLN B C 1
ATOM 3691 O O . GLN B 1 111 ? 13.438 -0.845 -21.5 1 97.62 111 GLN B O 1
ATOM 3696 N N . THR B 1 112 ? 12.289 -0.184 -19.75 1 96.94 112 THR B N 1
ATOM 3697 C CA . THR B 1 112 ? 12.312 1.208 -20.188 1 96.94 112 THR B CA 1
ATOM 3698 C C . THR B 1 112 ? 13.211 2.043 -19.281 1 96.94 112 THR B C 1
ATOM 3700 O O . THR B 1 112 ? 13.18 3.273 -19.328 1 96.94 112 THR B O 1
ATOM 3703 N N . ILE B 1 113 ? 13.914 1.455 -18.375 1 95.31 113 ILE B N 1
ATOM 3704 C CA . ILE B 1 113 ? 14.727 2.209 -17.438 1 95.31 113 ILE B CA 1
ATOM 3705 C C . ILE B 1 113 ? 16.203 1.87 -17.625 1 95.31 113 ILE B C 1
ATOM 3707 O O . ILE B 1 113 ? 16.531 0.813 -18.172 1 95.31 113 ILE B O 1
ATOM 3711 N N . PRO B 1 114 ? 17.109 2.756 -17.125 1 92.81 114 PRO B N 1
ATOM 3712 C CA . PRO B 1 114 ? 18.531 2.432 -17.141 1 92.81 114 PRO B CA 1
ATOM 3713 C C . PRO B 1 114 ? 18.875 1.221 -16.266 1 92.81 114 PRO B C 1
ATOM 3715 O O . PRO B 1 114 ? 18.109 0.884 -15.359 1 92.81 114 PRO B O 1
ATOM 3718 N N . GLN B 1 115 ? 20.016 0.656 -16.484 1 91.94 115 GLN B N 1
ATOM 3719 C CA . GLN B 1 115 ? 20.406 -0.604 -15.867 1 91.94 115 GLN B CA 1
ATOM 3720 C C . GLN B 1 115 ? 20.703 -0.413 -14.383 1 91.94 115 GLN B C 1
ATOM 3722 O O . GLN B 1 115 ? 20.703 -1.375 -13.609 1 91.94 115 GLN B O 1
ATOM 3727 N N . ASN B 1 116 ? 20.922 0.752 -13.945 1 94.69 116 ASN B N 1
ATOM 3728 C CA . ASN B 1 116 ? 21.312 0.969 -12.555 1 94.69 116 ASN B CA 1
ATOM 3729 C C . ASN B 1 116 ? 20.125 1.312 -11.672 1 94.69 116 ASN B C 1
ATOM 3731 O O . ASN B 1 116 ? 20.281 1.694 -10.516 1 94.69 116 ASN B O 1
ATOM 3735 N N . LEU B 1 117 ? 18.969 1.253 -12.258 1 97.38 117 LEU B N 1
ATOM 3736 C CA . LEU B 1 117 ? 17.75 1.468 -11.492 1 97.38 117 LEU B CA 1
ATOM 3737 C C . LEU B 1 117 ? 17.047 0.144 -11.211 1 97.38 117 LEU B C 1
ATOM 3739 O O . LEU B 1 117 ? 16.969 -0.725 -12.078 1 97.38 117 LEU B O 1
ATOM 3743 N N . TYR B 1 118 ? 16.531 0.013 -10.031 1 98.25 118 TYR B N 1
ATOM 3744 C CA . TYR B 1 118 ? 15.867 -1.202 -9.562 1 98.25 118 TYR B CA 1
ATOM 3745 C C . TYR B 1 118 ? 14.469 -0.898 -9.047 1 98.25 118 TYR B C 1
ATOM 3747 O O . TYR B 1 118 ? 14.219 0.187 -8.516 1 98.25 118 TYR B O 1
ATOM 3755 N N . ILE B 1 119 ? 13.602 -1.838 -9.211 1 98.69 119 ILE B N 1
ATOM 3756 C CA . ILE B 1 119 ? 12.258 -1.667 -8.672 1 98.69 119 ILE B CA 1
ATOM 3757 C C . ILE B 1 119 ? 12.344 -1.373 -7.176 1 98.69 119 ILE B C 1
ATOM 3759 O O . ILE B 1 119 ? 12.961 -2.127 -6.422 1 98.69 119 ILE B O 1
ATOM 3763 N N . ASN B 1 120 ? 11.742 -0.295 -6.781 1 98.5 120 ASN B N 1
ATOM 3764 C CA . ASN B 1 120 ? 11.695 0.107 -5.379 1 98.5 120 ASN B CA 1
ATOM 3765 C C . ASN B 1 120 ? 10.359 -0.243 -4.738 1 98.5 120 ASN B C 1
ATOM 3767 O O . ASN B 1 120 ? 10.312 -0.76 -3.621 1 98.5 120 ASN B O 1
ATOM 3771 N N . SER B 1 121 ? 9.32 0.095 -5.395 1 98.81 121 SER B N 1
ATOM 3772 C CA . SER B 1 121 ? 7.961 -0.213 -4.957 1 98.81 121 SER B CA 1
ATOM 3773 C C . SER B 1 121 ? 6.984 -0.192 -6.129 1 98.81 121 SER B C 1
ATOM 3775 O O . SER B 1 121 ? 7.309 0.305 -7.207 1 98.81 121 SER B O 1
ATOM 3777 N N . LEU B 1 122 ? 5.836 -0.777 -5.938 1 98.88 122 LEU B N 1
ATOM 3778 C CA . LEU B 1 122 ? 4.773 -0.674 -6.93 1 98.88 122 LEU B CA 1
ATOM 3779 C C . LEU B 1 122 ? 3.402 -0.793 -6.273 1 98.88 122 LEU B C 1
ATOM 3781 O O . LEU B 1 122 ? 3.27 -1.403 -5.211 1 98.88 122 LEU B O 1
ATOM 3785 N N . HIS B 1 123 ? 2.43 -0.223 -6.859 1 98.88 123 HIS B N 1
ATOM 3786 C CA . HIS B 1 123 ? 1.021 -0.25 -6.484 1 98.88 123 HIS B CA 1
ATOM 3787 C C . HIS B 1 123 ? 0.137 -0.583 -7.684 1 98.88 123 HIS B C 1
ATOM 3789 O O . HIS B 1 123 ? 0.169 0.119 -8.695 1 98.88 123 HIS B O 1
ATOM 3795 N N . ASN B 1 124 ? -0.604 -1.638 -7.543 1 98.81 124 ASN B N 1
ATOM 3796 C CA . ASN B 1 124 ? -1.392 -2.148 -8.656 1 98.81 124 ASN B CA 1
ATOM 3797 C C . ASN B 1 124 ? -2.85 -2.359 -8.266 1 98.81 124 ASN B C 1
ATOM 3799 O O . ASN B 1 124 ? -3.143 -2.754 -7.137 1 98.81 124 ASN B O 1
ATOM 3803 N N . TYR B 1 125 ? -3.762 -2.004 -9.18 1 98.75 125 TYR B N 1
ATOM 3804 C CA . TYR B 1 125 ? -5.137 -2.473 -9.07 1 98.75 125 TYR B CA 1
ATOM 3805 C C . TYR B 1 125 ? -5.441 -3.527 -10.125 1 98.75 125 TYR B C 1
ATOM 3807 O O . TYR B 1 125 ? -5.031 -3.395 -11.281 1 98.75 125 TYR B O 1
ATOM 3815 N N . PHE B 1 126 ? -6.133 -4.582 -9.68 1 98.06 126 PHE B N 1
ATOM 3816 C CA . PHE B 1 126 ? -6.781 -5.5 -10.609 1 98.06 126 PHE B CA 1
ATOM 3817 C C . PHE B 1 126 ? -8.156 -4.98 -11.016 1 98.06 126 PHE B C 1
ATOM 3819 O O . PHE B 1 126 ? -9.078 -4.941 -10.195 1 98.06 126 PHE B O 1
ATOM 3826 N N . ILE B 1 127 ? -8.305 -4.684 -12.25 1 96.75 127 ILE B N 1
ATOM 3827 C CA . ILE B 1 127 ? -9.484 -3.939 -12.68 1 96.75 127 ILE B CA 1
ATOM 3828 C C . ILE B 1 127 ? -10.477 -4.887 -13.352 1 96.75 127 ILE B C 1
ATOM 3830 O O . ILE B 1 127 ? -11.672 -4.867 -13.039 1 96.75 127 ILE B O 1
ATOM 3834 N N . ASN B 1 128 ? -10.016 -5.684 -14.312 1 95.38 128 ASN B N 1
ATOM 3835 C CA . ASN B 1 128 ? -10.797 -6.738 -14.953 1 95.38 128 ASN B CA 1
ATOM 3836 C C . ASN B 1 128 ? -10.047 -8.062 -14.953 1 95.38 128 ASN B C 1
ATOM 3838 O O . ASN B 1 128 ? -8.82 -8.094 -14.828 1 95.38 128 ASN B O 1
ATOM 3842 N N . ALA B 1 129 ? -10.836 -9.133 -15.133 1 94.81 129 ALA B N 1
ATOM 3843 C CA . ALA B 1 129 ? -10.242 -10.469 -15.164 1 94.81 129 ALA B CA 1
ATOM 3844 C C . ALA B 1 129 ? -9.305 -10.625 -16.359 1 94.81 129 ALA B C 1
ATOM 3846 O O . ALA B 1 129 ? -9.695 -10.359 -17.5 1 94.81 129 ALA B O 1
ATOM 3847 N N . GLY B 1 130 ? -8.078 -11 -16.078 1 96.69 130 GLY B N 1
ATOM 3848 C CA . GLY B 1 130 ? -7.172 -11.359 -17.156 1 96.69 130 GLY B CA 1
ATOM 3849 C C . GLY B 1 130 ? -7.539 -12.664 -17.828 1 96.69 130 GLY B C 1
ATOM 3850 O O . GLY B 1 130 ? -8.039 -13.586 -17.188 1 96.69 130 GLY B O 1
ATOM 3851 N N . GLN B 1 131 ? -7.219 -12.727 -19.109 1 96.19 131 GLN B N 1
ATOM 3852 C CA . GLN B 1 131 ? -7.523 -13.906 -19.906 1 96.19 131 GLN B CA 1
ATOM 3853 C C . GLN B 1 131 ? -6.254 -14.484 -20.531 1 96.19 131 GLN B C 1
ATOM 3855 O O . GLN B 1 131 ? -5.148 -14.047 -20.219 1 96.19 131 GLN B O 1
ATOM 3860 N N . ARG B 1 132 ? -6.453 -15.531 -21.359 1 95.69 132 ARG B N 1
ATOM 3861 C CA . ARG B 1 132 ? -5.34 -16.25 -21.984 1 95.69 132 ARG B CA 1
ATOM 3862 C C . ARG B 1 132 ? -4.625 -15.375 -23 1 95.69 132 ARG B C 1
ATOM 3864 O O . ARG B 1 132 ? -3.418 -15.516 -23.219 1 95.69 132 ARG B O 1
ATOM 3871 N N . LYS B 1 133 ? -5.336 -14.445 -23.578 1 95.62 133 LYS B N 1
ATOM 3872 C CA . LYS B 1 133 ? -4.785 -13.586 -24.625 1 95.62 133 LYS B CA 1
ATOM 3873 C C . LYS B 1 133 ? -3.658 -12.711 -24.078 1 95.62 133 LYS B C 1
ATOM 3875 O O . LYS B 1 133 ? -3.736 -12.219 -22.953 1 95.62 133 LYS B O 1
ATOM 3880 N N . PRO B 1 134 ? -2.711 -12.477 -24.938 1 97.81 134 PRO B N 1
ATOM 3881 C CA . PRO B 1 134 ? -1.608 -11.617 -24.5 1 97.81 134 PRO B CA 1
ATOM 3882 C C . PRO B 1 134 ? -2.072 -10.219 -24.094 1 97.81 134 PRO B C 1
ATOM 3884 O O . PRO B 1 134 ? -2.963 -9.656 -24.734 1 97.81 134 PRO B O 1
ATOM 3887 N N . LEU B 1 135 ? -1.396 -9.664 -23.094 1 98.56 135 LEU B N 1
ATOM 3888 C CA . LEU B 1 135 ? -1.633 -8.289 -22.656 1 98.56 135 LEU B CA 1
ATOM 3889 C C . LEU B 1 135 ? -0.959 -7.301 -23.609 1 98.56 135 LEU B C 1
ATOM 3891 O O . LEU B 1 135 ? 0.135 -7.562 -24.109 1 98.56 135 LEU B O 1
ATOM 3895 N N . THR B 1 136 ? -1.62 -6.254 -23.844 1 98.81 136 THR B N 1
ATOM 3896 C CA . THR B 1 136 ? -0.941 -5.051 -24.312 1 98.81 136 THR B CA 1
ATOM 3897 C C . THR B 1 136 ? -0.562 -4.152 -23.141 1 98.81 136 THR B C 1
ATOM 3899 O O . THR B 1 136 ? -1.426 -3.732 -22.359 1 98.81 136 THR B O 1
ATOM 3902 N N . LEU B 1 137 ? 0.691 -3.863 -23.031 1 98.81 137 LEU B N 1
ATOM 3903 C CA . LEU B 1 137 ? 1.186 -3.113 -21.875 1 98.81 137 LEU B CA 1
ATOM 3904 C C . LEU B 1 137 ? 1.734 -1.758 -22.312 1 98.81 137 LEU B C 1
ATOM 3906 O O . LEU B 1 137 ? 2.779 -1.686 -22.953 1 98.81 137 LEU B O 1
ATOM 3910 N N . GLN B 1 138 ? 1.051 -0.751 -21.938 1 98.69 138 GLN B N 1
ATOM 3911 C CA . GLN B 1 138 ? 1.491 0.616 -22.188 1 98.69 138 GLN B CA 1
ATOM 3912 C C . GLN B 1 138 ? 2.254 1.186 -21 1 98.69 138 GLN B C 1
ATOM 3914 O O . GLN B 1 138 ? 1.706 1.296 -19.906 1 98.69 138 GLN B O 1
ATOM 3919 N N . VAL B 1 139 ? 3.502 1.513 -21.219 1 98.56 139 VAL B N 1
ATOM 3920 C CA . VAL B 1 139 ? 4.344 2.08 -20.172 1 98.56 139 VAL B CA 1
ATOM 3921 C C . VAL B 1 139 ? 4.488 3.586 -20.391 1 98.56 139 VAL B C 1
ATOM 3923 O O . VAL B 1 139 ? 4.926 4.027 -21.453 1 98.56 139 VAL B O 1
ATOM 3926 N N . THR B 1 140 ? 4.109 4.363 -19.391 1 96.94 140 THR B N 1
ATOM 3927 C CA . THR B 1 140 ? 4.207 5.816 -19.438 1 96.94 140 THR B CA 1
ATOM 3928 C C . THR B 1 140 ? 5.23 6.328 -18.438 1 96.94 140 THR B C 1
ATOM 3930 O O . THR B 1 140 ? 5.23 5.91 -17.266 1 96.94 140 THR B O 1
ATOM 3933 N N . ASN B 1 141 ? 6.023 7.285 -18.922 1 95.69 141 ASN B N 1
ATOM 3934 C CA . ASN B 1 141 ? 6.992 7.93 -18.047 1 95.69 141 ASN B CA 1
ATOM 3935 C C . ASN B 1 141 ? 6.352 9.055 -17.234 1 95.69 141 ASN B C 1
ATOM 3937 O O . ASN B 1 141 ? 5.789 9.992 -17.812 1 95.69 141 ASN B O 1
ATOM 3941 N N . GLU B 1 142 ? 6.43 8.961 -15.961 1 94 142 GLU B N 1
ATOM 3942 C CA . GLU B 1 142 ? 5.867 10.008 -15.117 1 94 142 GLU B CA 1
ATOM 3943 C C . GLU B 1 142 ? 6.949 10.977 -14.648 1 94 142 GLU B C 1
ATOM 3945 O O . GLU B 1 142 ? 6.723 12.188 -14.602 1 94 142 GLU B O 1
ATOM 3950 N N . ARG B 1 143 ? 8.078 10.461 -14.242 1 93.69 143 ARG B N 1
ATOM 3951 C CA . ARG B 1 143 ? 9.242 11.25 -13.844 1 93.69 143 ARG B CA 1
ATOM 3952 C C . ARG B 1 143 ? 10.523 10.438 -14 1 93.69 143 ARG B C 1
ATOM 3954 O O . ARG B 1 143 ? 10.602 9.289 -13.562 1 93.69 143 ARG B O 1
ATOM 3961 N N . GLU B 1 144 ? 11.469 11.086 -14.586 1 90.88 144 GLU B N 1
ATOM 3962 C CA . GLU B 1 144 ? 12.781 10.469 -14.742 1 90.88 144 GLU B CA 1
ATOM 3963 C C . GLU B 1 144 ? 13.867 11.305 -14.07 1 90.88 144 GLU B C 1
ATOM 3965 O O . GLU B 1 144 ? 14.367 12.266 -14.656 1 90.88 144 GLU B O 1
ATOM 3970 N N . GLY B 1 145 ? 14.109 10.93 -12.906 1 86.88 145 GLY B N 1
ATOM 3971 C CA . GLY B 1 145 ? 15.211 11.57 -12.211 1 86.88 145 GLY B CA 1
ATOM 3972 C C . GLY B 1 145 ? 16.5 10.758 -12.258 1 86.88 145 GLY B C 1
ATOM 3973 O O . GLY B 1 145 ? 16.531 9.68 -12.844 1 86.88 145 GLY B O 1
ATOM 3974 N N . LYS B 1 146 ? 17.5 11.359 -11.648 1 86.69 146 LYS B N 1
ATOM 3975 C CA . LYS B 1 146 ? 18.797 10.695 -11.617 1 86.69 146 LYS B CA 1
ATOM 3976 C C . LYS B 1 146 ? 18.766 9.469 -10.719 1 86.69 146 LYS B C 1
ATOM 3978 O O . LYS B 1 146 ? 19.234 8.398 -11.102 1 86.69 146 LYS B O 1
ATOM 3983 N N . SER B 1 147 ? 18.109 9.609 -9.578 1 91.62 147 SER B N 1
ATOM 3984 C CA . SER B 1 147 ? 18.156 8.547 -8.578 1 91.62 147 SER B CA 1
ATOM 3985 C C . SER B 1 147 ? 16.812 7.816 -8.492 1 91.62 147 SER B C 1
ATOM 3987 O O . SER B 1 147 ? 16.75 6.707 -7.953 1 91.62 147 SER B O 1
ATOM 3989 N N . TYR B 1 148 ? 15.789 8.523 -9.031 1 93.44 148 TYR B N 1
ATOM 3990 C CA . TYR B 1 148 ? 14.453 7.953 -8.945 1 93.44 148 TYR B CA 1
ATOM 3991 C C . TYR B 1 148 ? 13.719 8.086 -10.273 1 93.44 148 TYR B C 1
ATOM 3993 O O . TYR B 1 148 ? 13.906 9.07 -11 1 93.44 148 TYR B O 1
ATOM 4001 N N . CYS B 1 149 ? 12.953 7.094 -10.547 1 96.62 149 CYS B N 1
ATOM 4002 C CA . CYS B 1 149 ? 12.094 7.086 -11.727 1 96.62 149 CYS B CA 1
ATOM 4003 C C . CYS B 1 149 ? 10.711 6.539 -11.391 1 96.62 149 CYS B C 1
ATOM 4005 O O . CYS B 1 149 ? 10.586 5.582 -10.633 1 96.62 149 CYS B O 1
ATOM 4007 N N . ASN B 1 150 ? 9.688 7.246 -11.906 1 97.44 150 ASN B N 1
ATOM 4008 C CA . ASN B 1 150 ? 8.305 6.805 -11.734 1 97.44 150 ASN B CA 1
ATOM 4009 C C . ASN B 1 150 ? 7.645 6.508 -13.078 1 97.44 150 ASN B C 1
ATOM 4011 O O . ASN B 1 150 ? 7.77 7.289 -14.023 1 97.44 150 ASN B O 1
ATOM 4015 N N . LYS B 1 151 ? 6.973 5.383 -13.102 1 98.12 151 LYS B N 1
ATOM 4016 C CA . LYS B 1 151 ? 6.246 5.016 -14.312 1 98.12 151 LYS B CA 1
ATOM 4017 C C . LYS B 1 151 ? 4.855 4.477 -13.977 1 98.12 151 LYS B C 1
ATOM 4019 O O . LYS B 1 151 ? 4.594 4.094 -12.836 1 98.12 151 LYS B O 1
ATOM 4024 N N . THR B 1 152 ? 4.027 4.488 -15 1 98.12 152 THR B N 1
ATOM 4025 C CA . THR B 1 152 ? 2.734 3.816 -14.953 1 98.12 152 THR B CA 1
ATOM 4026 C C . THR B 1 152 ? 2.615 2.787 -16.078 1 98.12 152 THR B C 1
ATOM 4028 O O . THR B 1 152 ? 3.08 3.023 -17.188 1 98.12 152 THR B O 1
ATOM 4031 N N . VAL B 1 153 ? 2.035 1.629 -15.766 1 98.81 153 VAL B N 1
ATOM 4032 C CA . VAL B 1 153 ? 1.756 0.595 -16.75 1 98.81 153 VAL B CA 1
ATOM 4033 C C . VAL B 1 153 ? 0.251 0.348 -16.828 1 98.81 153 VAL B C 1
ATOM 4035 O O . VAL B 1 153 ? -0.39 0.055 -15.82 1 98.81 153 VAL B O 1
ATOM 4038 N N . CYS B 1 154 ? -0.3 0.498 -17.969 1 98.5 154 CYS B N 1
ATOM 4039 C CA . CYS B 1 154 ? -1.679 0.112 -18.25 1 98.5 154 CYS B CA 1
ATOM 4040 C C . CYS B 1 154 ? -1.728 -1.141 -19.125 1 98.5 154 CYS B C 1
ATOM 4042 O O . CYS B 1 154 ? -1.278 -1.123 -20.266 1 98.5 154 CYS B O 1
ATOM 4044 N N . ALA B 1 155 ? -2.211 -2.193 -18.594 1 98.75 155 ALA B N 1
ATOM 4045 C CA . ALA B 1 155 ? -2.32 -3.449 -19.328 1 98.75 155 ALA B CA 1
ATOM 4046 C C . ALA B 1 155 ? -3.758 -3.703 -19.781 1 98.75 155 ALA B C 1
ATOM 4048 O O . ALA B 1 155 ? -4.684 -3.658 -18.969 1 98.75 155 ALA B O 1
ATOM 4049 N N . THR B 1 156 ? -3.91 -4.043 -21.047 1 98.38 156 THR B N 1
ATOM 4050 C CA . THR B 1 156 ? -5.254 -4.199 -21.594 1 98.38 156 THR B CA 1
ATOM 4051 C C . THR B 1 156 ? -5.367 -5.504 -22.375 1 98.38 156 THR B C 1
ATOM 4053 O O . THR B 1 156 ? -4.363 -6.039 -22.859 1 98.38 156 THR B O 1
ATOM 4056 N N . GLN B 1 157 ? -6.516 -6.07 -22.359 1 97.38 157 GLN B N 1
ATOM 4057 C CA . GLN B 1 157 ? -6.992 -7.133 -23.234 1 97.38 157 GLN B CA 1
ATOM 4058 C C . GLN B 1 157 ? -8.352 -6.781 -23.844 1 97.38 157 GLN B C 1
ATOM 4060 O O . GLN B 1 157 ? -9.25 -6.328 -23.125 1 97.38 157 GLN B O 1
ATOM 4065 N N . ASN B 1 158 ? -8.547 -6.918 -25.125 1 93.62 158 ASN B N 1
ATOM 4066 C CA . ASN B 1 158 ? -9.805 -6.617 -25.797 1 93.62 158 ASN B CA 1
ATOM 4067 C C . ASN B 1 158 ? -10.312 -5.223 -25.438 1 93.62 158 ASN B C 1
ATOM 4069 O O . ASN B 1 158 ? -11.477 -5.062 -25.078 1 93.62 158 ASN B O 1
ATOM 4073 N N . GLU B 1 159 ? -9.406 -4.301 -25.266 1 91.5 159 GLU B N 1
ATOM 4074 C CA . GLU B 1 159 ? -9.68 -2.883 -25.062 1 91.5 159 GLU B CA 1
ATOM 4075 C C . GLU B 1 159 ? -10.211 -2.617 -23.656 1 91.5 159 GLU B C 1
ATOM 4077 O O . GLU B 1 159 ? -10.758 -1.547 -23.391 1 91.5 159 GLU B O 1
ATOM 4082 N N . LYS B 1 160 ? -10.086 -3.596 -22.859 1 94.56 160 LYS B N 1
ATOM 4083 C CA . LYS B 1 160 ? -10.422 -3.41 -21.453 1 94.56 160 LYS B CA 1
ATOM 4084 C C . LYS B 1 160 ? -9.172 -3.432 -20.578 1 94.56 160 LYS B C 1
ATOM 4086 O O . LYS B 1 160 ? -8.266 -4.242 -20.797 1 94.56 160 LYS B O 1
ATOM 4091 N N . THR B 1 161 ? -9.164 -2.521 -19.656 1 97.31 161 THR B N 1
ATOM 4092 C CA . THR B 1 161 ? -8.039 -2.488 -18.734 1 97.31 161 THR B CA 1
ATOM 4093 C C . THR B 1 161 ? -8.086 -3.678 -17.781 1 97.31 161 THR B C 1
ATOM 4095 O O . THR B 1 161 ? -9.094 -3.893 -17.109 1 97.31 161 THR B O 1
ATOM 4098 N N . VAL B 1 162 ? -7.047 -4.449 -17.75 1 98 162 VAL B N 1
ATOM 4099 C CA . VAL B 1 162 ? -6.957 -5.609 -16.875 1 98 162 VAL B CA 1
ATOM 4100 C C . VAL B 1 162 ? -6.312 -5.203 -15.547 1 98 162 VAL B C 1
ATOM 4102 O O . VAL B 1 162 ? -6.879 -5.438 -14.477 1 98 162 VAL B O 1
ATOM 4105 N N . ILE B 1 163 ? -5.141 -4.574 -15.648 1 98.38 163 ILE B N 1
ATOM 4106 C CA . ILE B 1 163 ? -4.516 -4.02 -14.453 1 98.38 163 ILE B CA 1
ATOM 4107 C C . ILE B 1 163 ? -3.965 -2.629 -14.75 1 98.38 163 ILE B C 1
ATOM 4109 O O . ILE B 1 163 ? -3.727 -2.287 -15.914 1 98.38 163 ILE B O 1
ATOM 4113 N N . LYS B 1 164 ? -3.781 -1.89 -13.758 1 98.44 164 LYS B N 1
ATOM 4114 C CA . LYS B 1 164 ? -3.078 -0.61 -13.758 1 98.44 164 LYS B CA 1
ATOM 4115 C C . LYS B 1 164 ? -2.061 -0.537 -12.625 1 98.44 164 LYS B C 1
ATOM 4117 O O . LYS B 1 164 ? -2.42 -0.687 -11.453 1 98.44 164 LYS B O 1
ATOM 4122 N N . MET B 1 165 ? -0.825 -0.256 -13.047 1 98.81 165 MET B N 1
ATOM 4123 C CA . MET B 1 165 ? 0.278 -0.299 -12.086 1 98.81 165 MET B CA 1
ATOM 4124 C C . MET B 1 165 ? 1.043 1.021 -12.078 1 98.81 165 MET B C 1
ATOM 4126 O O . MET B 1 165 ? 1.328 1.584 -13.133 1 98.81 165 MET B O 1
ATOM 4130 N N . GLN B 1 166 ? 1.222 1.555 -10.898 1 98.81 166 GLN B N 1
ATOM 4131 C CA . GLN B 1 166 ? 2.266 2.553 -10.688 1 98.81 166 GLN B CA 1
ATOM 4132 C C . GLN B 1 166 ? 3.525 1.916 -10.109 1 98.81 166 GLN B C 1
ATOM 4134 O O . GLN B 1 166 ? 3.441 1.062 -9.227 1 98.81 166 GLN B O 1
ATOM 4139 N N . ILE B 1 167 ? 4.672 2.312 -10.648 1 98.81 167 ILE B N 1
ATOM 4140 C CA . ILE B 1 167 ? 5.906 1.648 -10.242 1 98.81 167 ILE B CA 1
ATOM 4141 C C . ILE B 1 167 ? 7.031 2.676 -10.133 1 98.81 167 ILE B C 1
ATOM 4143 O O . ILE B 1 167 ? 7.141 3.58 -10.961 1 98.81 167 ILE B O 1
ATOM 4147 N N . ALA B 1 168 ? 7.789 2.541 -9.086 1 98.75 168 ALA B N 1
ATOM 4148 C CA . ALA B 1 168 ? 8.93 3.42 -8.844 1 98.75 168 ALA B CA 1
ATOM 4149 C C . ALA B 1 168 ? 10.242 2.635 -8.844 1 98.75 168 ALA B C 1
ATOM 4151 O O . ALA B 1 168 ? 10.281 1.485 -8.398 1 98.75 168 ALA B O 1
ATOM 4152 N N . PHE B 1 169 ? 11.289 3.256 -9.312 1 98.38 169 PHE B N 1
ATOM 4153 C CA . PHE B 1 169 ? 12.633 2.703 -9.383 1 98.38 169 PHE B CA 1
ATOM 4154 C C . PHE B 1 169 ? 13.625 3.607 -8.656 1 98.38 169 PHE B C 1
ATOM 4156 O O . PHE B 1 169 ? 13.406 4.816 -8.555 1 98.38 169 PHE B O 1
ATOM 4163 N N . LYS B 1 170 ? 14.656 2.996 -8.203 1 97 170 LYS B N 1
ATOM 4164 C CA . LYS B 1 170 ? 15.68 3.789 -7.531 1 97 170 LYS B CA 1
ATOM 4165 C C . LYS B 1 170 ? 17.062 3.158 -7.695 1 97 170 LYS B C 1
ATOM 4167 O O . LYS B 1 170 ? 17.172 1.946 -7.891 1 97 170 LYS B O 1
ATOM 4172 N N . THR B 1 171 ? 18.062 3.99 -7.641 1 96.44 171 THR B N 1
ATOM 4173 C CA . THR B 1 171 ? 19.438 3.508 -7.59 1 96.44 171 THR B CA 1
ATOM 4174 C C . THR B 1 171 ? 19.781 2.977 -6.199 1 96.44 171 THR B C 1
ATOM 4176 O O . THR B 1 171 ? 19.062 3.258 -5.234 1 96.44 171 THR B O 1
ATOM 4179 N N . ASN B 1 172 ? 20.812 2.188 -6.168 1 93 172 ASN B N 1
ATOM 4180 C CA . ASN B 1 172 ? 21.328 1.778 -4.863 1 93 172 ASN B CA 1
ATOM 4181 C C . ASN B 1 172 ? 21.969 2.947 -4.117 1 93 172 ASN B C 1
ATOM 4183 O O . ASN B 1 172 ? 22.625 3.793 -4.727 1 93 172 ASN B O 1
ATOM 4187 N N . GLU B 1 173 ? 21.688 2.99 -2.844 1 89.5 173 GLU B N 1
ATOM 4188 C CA . GLU B 1 173 ? 22.25 4.027 -1.991 1 89.5 173 GLU B CA 1
ATOM 4189 C C . GLU B 1 173 ? 22.578 3.486 -0.603 1 89.5 173 GLU B C 1
ATOM 4191 O O . GLU B 1 173 ? 21.875 2.619 -0.087 1 89.5 173 GLU B O 1
ATOM 4196 N N . ALA B 1 174 ? 23.672 4.055 -0.072 1 86.62 174 ALA B N 1
ATOM 4197 C CA . ALA B 1 174 ? 24.016 3.664 1.294 1 86.62 174 ALA B CA 1
ATOM 4198 C C . ALA B 1 174 ? 23.062 4.297 2.299 1 86.62 174 ALA B C 1
ATOM 4200 O O . ALA B 1 174 ? 22.641 5.449 2.135 1 86.62 174 ALA B O 1
ATOM 4201 N N . GLY B 1 175 ? 22.719 3.535 3.281 1 83.56 175 GLY B N 1
ATOM 4202 C CA . GLY B 1 175 ? 21.797 4.023 4.301 1 83.56 175 GLY B CA 1
ATOM 4203 C C . GLY B 1 175 ? 22.516 4.605 5.508 1 83.56 175 GLY B C 1
ATOM 4204 O O . GLY B 1 175 ? 23.562 4.113 5.91 1 83.56 175 GLY B O 1
ATOM 4205 N N . SER B 1 176 ? 21.953 5.699 6.078 1 85.31 176 SER B N 1
ATOM 4206 C CA . SER B 1 176 ? 22.469 6.277 7.312 1 85.31 176 SER B CA 1
ATOM 4207 C C . SER B 1 176 ? 21.656 5.828 8.516 1 85.31 176 SER B C 1
ATOM 4209 O O . SER B 1 176 ? 22.125 5.887 9.656 1 85.31 176 SER B O 1
ATOM 4211 N N . ILE B 1 177 ? 20.516 5.418 8.336 1 89 177 ILE B N 1
ATOM 4212 C CA . ILE B 1 177 ? 19.578 4.918 9.344 1 89 177 ILE B CA 1
ATOM 4213 C C . ILE B 1 177 ? 19.156 3.49 9 1 89 177 ILE B C 1
ATOM 4215 O O . ILE B 1 177 ? 18.719 3.223 7.879 1 89 177 ILE B O 1
ATOM 4219 N N . GLU B 1 178 ? 19.375 2.609 10.031 1 94 178 GLU B N 1
ATOM 4220 C CA . GLU B 1 178 ? 19.109 1.213 9.703 1 94 178 GLU B CA 1
ATOM 4221 C C . GLU B 1 178 ? 18.359 0.514 10.836 1 94 178 GLU B C 1
ATOM 4223 O O . GLU B 1 178 ? 18.734 0.656 12 1 94 178 GLU B O 1
ATOM 4228 N N . HIS B 1 179 ? 17.297 -0.116 10.508 1 97.12 179 HIS B N 1
ATOM 4229 C CA . HIS B 1 179 ? 16.609 -1.058 11.375 1 97.12 179 HIS B CA 1
ATOM 4230 C C . HIS B 1 179 ? 15.633 -1.923 10.586 1 97.12 179 HIS B C 1
ATOM 4232 O O . HIS B 1 179 ? 15.312 -1.61 9.43 1 97.12 179 HIS B O 1
ATOM 4238 N N . GLN B 1 180 ? 15.266 -3.035 11.117 1 98 180 GLN B N 1
ATOM 4239 C CA . GLN B 1 180 ? 14.203 -3.871 10.555 1 98 180 GLN B CA 1
ATOM 4240 C C . GLN B 1 180 ? 13.492 -4.66 11.648 1 98 180 GLN B C 1
ATOM 4242 O O . GLN B 1 180 ? 14.039 -4.859 12.734 1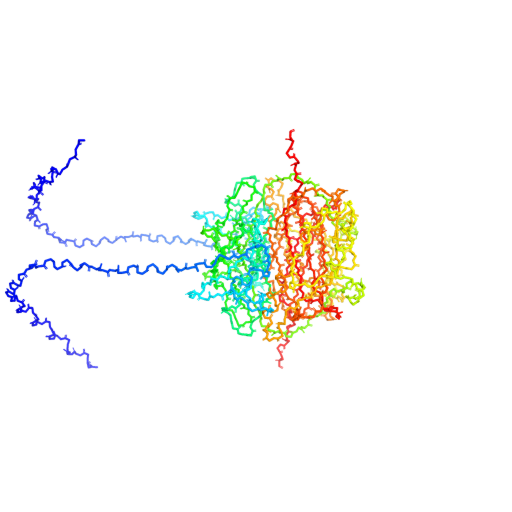 98 180 GLN B O 1
ATOM 4247 N N . TRP B 1 181 ? 12.305 -5.145 11.336 1 97.94 181 TRP B N 1
ATOM 4248 C CA . TRP B 1 181 ? 11.617 -6.137 12.164 1 97.94 181 TRP B CA 1
ATOM 4249 C C . TRP B 1 181 ? 12.43 -7.43 12.242 1 97.94 181 TRP B C 1
ATOM 4251 O O . TRP B 1 181 ? 13.305 -7.676 11.414 1 97.94 181 TRP B O 1
ATOM 4261 N N . LYS B 1 182 ? 12.102 -8.148 13.289 1 98.06 182 LYS B N 1
ATOM 4262 C CA . LYS B 1 182 ? 12.734 -9.453 13.445 1 98.06 182 LYS B CA 1
ATOM 4263 C C . LYS B 1 182 ? 11.914 -10.555 12.781 1 98.06 182 LYS B C 1
ATOM 4265 O O . LYS B 1 182 ? 10.688 -10.586 12.922 1 98.06 182 LYS B O 1
ATOM 4270 N N . MET B 1 183 ? 12.602 -11.344 11.984 1 98.62 183 MET B N 1
ATOM 4271 C CA . MET B 1 183 ? 11.953 -12.492 11.367 1 98.62 183 MET B CA 1
ATOM 4272 C C . MET B 1 183 ? 11.344 -13.406 12.422 1 98.62 183 MET B C 1
ATOM 4274 O O . MET B 1 183 ? 11.969 -13.68 13.445 1 98.62 183 MET B O 1
ATOM 4278 N N . PRO B 1 184 ? 10.156 -13.891 12.195 1 98.44 184 PRO B N 1
ATOM 4279 C CA . PRO B 1 184 ? 9.578 -14.844 13.148 1 98.44 184 PRO B CA 1
ATOM 4280 C C . PRO B 1 184 ? 10.391 -16.141 13.258 1 98.44 184 PRO B C 1
ATOM 4282 O O . PRO B 1 184 ? 10.953 -16.594 12.266 1 98.44 184 PRO B O 1
ATOM 4285 N N . GLU B 1 185 ? 10.352 -16.641 14.453 1 98.12 185 GLU B N 1
ATOM 4286 C CA . GLU B 1 185 ? 11.008 -17.922 14.656 1 98.12 185 GLU B CA 1
ATOM 4287 C C . GLU B 1 185 ? 10.172 -19.062 14.094 1 98.12 185 GLU B C 1
ATOM 4289 O O . GLU B 1 185 ? 8.953 -19.094 14.281 1 98.12 185 GLU B O 1
ATOM 4294 N N . CYS B 1 186 ? 10.859 -19.984 13.359 1 98.25 186 CYS B N 1
ATOM 4295 C CA . CYS B 1 186 ? 10.18 -21.156 12.828 1 98.25 186 CYS B CA 1
ATOM 4296 C C . CYS B 1 186 ? 11.18 -22.234 12.414 1 98.25 186 CYS B C 1
ATOM 4298 O O . CYS B 1 186 ? 12.383 -22 12.406 1 98.25 186 CYS B O 1
ATOM 4300 N N . LEU B 1 187 ? 10.656 -23.469 12.125 1 98.31 187 LEU B N 1
ATOM 4301 C CA . LEU B 1 187 ? 11.5 -24.547 11.617 1 98.31 187 LEU B CA 1
ATOM 4302 C C . LEU B 1 187 ? 12.078 -24.188 10.25 1 98.31 187 LEU B C 1
ATOM 4304 O O . LEU B 1 187 ? 11.391 -23.578 9.422 1 98.31 187 LEU B O 1
ATOM 4308 N N . PRO B 1 188 ? 13.336 -24.547 10.047 1 98.38 188 PRO B N 1
ATOM 4309 C CA . PRO B 1 188 ? 13.93 -24.312 8.727 1 98.38 188 PRO B CA 1
ATOM 4310 C C . PRO B 1 188 ? 13.305 -25.172 7.633 1 98.38 188 PRO B C 1
ATOM 4312 O O . PRO B 1 188 ? 12.672 -26.188 7.926 1 98.38 188 PRO B O 1
ATOM 4315 N N . PRO B 1 189 ? 13.43 -24.719 6.441 1 98.56 189 PRO B N 1
ATOM 4316 C CA . PRO B 1 189 ? 12.75 -25.422 5.352 1 98.56 189 PRO B CA 1
ATOM 4317 C C . PRO B 1 189 ? 13.211 -26.875 5.211 1 98.56 189 PRO B C 1
ATOM 4319 O O . PRO B 1 189 ? 12.43 -27.734 4.789 1 98.56 189 PRO B O 1
ATOM 4322 N N . GLU B 1 190 ? 14.445 -27.172 5.598 1 98 190 GLU B N 1
ATOM 4323 C CA . GLU B 1 190 ? 15 -28.516 5.449 1 98 190 GLU B CA 1
ATOM 4324 C C . GLU B 1 190 ? 14.266 -29.516 6.34 1 98 190 GLU B C 1
ATOM 4326 O O . GLU B 1 190 ? 14.328 -30.719 6.109 1 98 190 GLU B O 1
ATOM 4331 N N . GLU B 1 191 ? 13.547 -29.062 7.285 1 98.31 191 GLU B N 1
ATOM 4332 C CA . GLU B 1 191 ? 12.852 -29.922 8.242 1 98.31 191 GLU B CA 1
ATOM 4333 C C . GLU B 1 191 ? 11.359 -30 7.93 1 98.31 191 GLU B C 1
ATOM 4335 O O . GLU B 1 191 ? 10.586 -30.562 8.703 1 98.31 191 GLU B O 1
ATOM 4340 N N . LEU B 1 192 ? 10.945 -29.453 6.867 1 98.25 192 LEU B N 1
ATOM 4341 C CA . LEU B 1 192 ? 9.531 -29.359 6.531 1 98.25 192 LEU B CA 1
ATOM 4342 C C . LEU B 1 192 ? 9.219 -30.141 5.258 1 98.25 192 LEU B C 1
ATOM 4344 O O . LEU B 1 192 ? 10.109 -30.359 4.434 1 98.25 192 LEU B O 1
ATOM 4348 N N . LEU B 1 193 ? 8.008 -30.531 5.078 1 96.12 193 LEU B N 1
ATOM 4349 C CA . LEU B 1 193 ? 7.559 -31.266 3.896 1 96.12 193 LEU B CA 1
ATOM 4350 C C . LEU B 1 193 ? 7.094 -30.312 2.805 1 96.12 193 LEU B C 1
ATOM 4352 O O . LEU B 1 193 ? 6.5 -29.266 3.098 1 96.12 193 LEU B O 1
ATOM 4356 N N . PRO B 1 194 ? 7.328 -30.703 1.531 1 95 194 PRO B N 1
ATOM 4357 C CA . PRO B 1 194 ? 6.715 -29.938 0.442 1 95 194 PRO B CA 1
ATOM 4358 C C . PRO B 1 194 ? 5.191 -30 0.455 1 95 194 PRO B C 1
ATOM 4360 O O . PRO B 1 194 ? 4.621 -31.047 0.817 1 95 194 PRO B O 1
ATOM 4363 N N . ILE B 1 195 ? 4.621 -28.969 0.012 1 92.75 195 ILE B N 1
ATOM 4364 C CA . ILE B 1 195 ? 3.168 -28.812 0.06 1 92.75 195 ILE B CA 1
ATOM 4365 C C . ILE B 1 195 ? 2.51 -29.969 -0.699 1 92.75 195 ILE B C 1
ATOM 4367 O O . ILE B 1 195 ? 1.455 -30.469 -0.296 1 92.75 195 ILE B O 1
ATOM 4371 N N . ASN B 1 196 ? 3.088 -30.391 -1.812 1 89.06 196 ASN B N 1
ATOM 4372 C CA . ASN B 1 196 ? 2.512 -31.469 -2.607 1 89.06 196 ASN B CA 1
ATOM 4373 C C . ASN B 1 196 ? 2.428 -32.781 -1.813 1 89.06 196 ASN B C 1
ATOM 4375 O O . ASN B 1 196 ? 1.436 -33.5 -1.905 1 89.06 196 ASN B O 1
ATOM 4379 N N . LYS B 1 197 ? 3.43 -33.031 -1.078 1 91.12 197 LYS B N 1
ATOM 4380 C CA . LYS B 1 197 ? 3.438 -34.25 -0.255 1 91.12 197 LYS B CA 1
ATOM 4381 C C . LYS B 1 197 ? 2.385 -34.156 0.846 1 91.12 197 LYS B C 1
ATOM 4383 O O . LYS B 1 197 ? 1.735 -35.156 1.165 1 91.12 197 LYS B O 1
ATOM 4388 N N . ILE B 1 198 ? 2.223 -33.031 1.393 1 91.06 198 ILE B N 1
ATOM 4389 C CA . ILE B 1 198 ? 1.235 -32.812 2.443 1 91.06 198 ILE B CA 1
ATOM 4390 C C . ILE B 1 198 ? -0.164 -33.094 1.906 1 91.06 198 ILE B C 1
ATOM 4392 O O . ILE B 1 198 ? -0.939 -33.812 2.531 1 91.06 198 ILE B O 1
ATOM 4396 N N . PHE B 1 199 ? -0.471 -32.562 0.783 1 89.12 199 PHE B N 1
ATOM 4397 C CA . PHE B 1 199 ? -1.784 -32.75 0.182 1 89.12 199 PHE B CA 1
ATOM 4398 C C . PHE B 1 199 ? -1.974 -34.219 -0.221 1 89.12 199 PHE B C 1
ATOM 4400 O O . PHE B 1 199 ? -3.047 -34.781 -0.018 1 89.12 199 PHE B O 1
ATOM 4407 N N . GLU B 1 200 ? -0.92 -34.812 -0.823 1 88.12 200 GLU B N 1
ATOM 4408 C CA . GLU B 1 200 ? -0.995 -36.219 -1.223 1 88.12 200 GLU B CA 1
ATOM 4409 C C . GLU B 1 200 ? -1.322 -37.125 -0.033 1 88.12 200 GLU B C 1
ATOM 4411 O O . GLU B 1 200 ? -2.15 -38.031 -0.142 1 88.12 200 GLU B O 1
ATOM 4416 N N . ASP B 1 201 ? -0.731 -36.812 1.033 1 90.25 201 ASP B N 1
ATOM 4417 C CA . ASP B 1 201 ? -0.947 -37.625 2.232 1 90.25 201 ASP B CA 1
ATOM 4418 C C . ASP B 1 201 ? -2.352 -37.406 2.793 1 90.25 201 ASP B C 1
ATOM 4420 O O . ASP B 1 201 ? -3 -38.344 3.24 1 90.25 201 ASP B O 1
ATOM 4424 N N . LYS B 1 202 ? -2.795 -36.188 2.727 1 87.94 202 LYS B N 1
ATOM 4425 C CA . LYS B 1 202 ? -4.098 -35.875 3.299 1 87.94 202 LYS B CA 1
ATOM 4426 C C . LYS B 1 202 ? -5.23 -36.469 2.449 1 87.94 202 LYS B C 1
ATOM 4428 O O . LYS B 1 202 ? -6.219 -36.969 2.984 1 87.94 202 LYS B O 1
ATOM 4433 N N . ILE B 1 203 ? -5.09 -36.438 1.181 1 87.94 203 ILE B N 1
ATOM 4434 C CA . ILE B 1 203 ? -6.16 -36.812 0.268 1 87.94 203 ILE B CA 1
ATOM 4435 C C . ILE B 1 203 ? -6.348 -38.344 0.306 1 87.94 203 ILE B C 1
ATOM 4437 O O . ILE B 1 203 ? -7.367 -38.844 -0.153 1 87.94 203 ILE B O 1
ATOM 4441 N N . ARG B 1 204 ? -5.422 -39 0.843 1 89.12 204 ARG B N 1
ATOM 4442 C CA . ARG B 1 204 ? -5.586 -40.438 1.027 1 89.12 204 ARG B CA 1
ATOM 4443 C C . ARG B 1 204 ? -6.742 -40.75 1.975 1 89.12 204 ARG B C 1
ATOM 4445 O O . ARG B 1 204 ? -7.324 -41.812 1.923 1 89.12 204 ARG B O 1
ATOM 4452 N N . GLU B 1 205 ? -6.988 -39.719 2.746 1 88.44 205 GLU B N 1
ATOM 4453 C CA . GLU B 1 205 ? -8.18 -39.812 3.584 1 88.44 205 GLU B CA 1
ATOM 4454 C C . GLU B 1 205 ? -9.438 -39.438 2.805 1 88.44 205 GLU B C 1
ATOM 4456 O O . GLU B 1 205 ? -9.516 -38.344 2.223 1 88.44 205 GLU B O 1
ATOM 4461 N N . GLU B 1 206 ? -10.406 -40.281 2.902 1 82.62 206 GLU B N 1
ATOM 4462 C CA . GLU B 1 206 ? -11.617 -40.125 2.094 1 82.62 206 GLU B CA 1
ATOM 4463 C C . GLU B 1 206 ? -12.273 -38.75 2.35 1 82.62 206 GLU B C 1
ATOM 4465 O O . GLU B 1 206 ? -12.719 -38.094 1.414 1 82.62 206 GLU B O 1
ATOM 4470 N N . LYS B 1 207 ? -12.273 -38.375 3.547 1 83.44 207 LYS B N 1
ATOM 4471 C CA . LYS B 1 207 ? -12.984 -37.156 3.93 1 83.44 207 LYS B CA 1
ATOM 4472 C C . LYS B 1 207 ? -12.32 -35.906 3.33 1 83.44 207 LYS B C 1
ATOM 4474 O O . LYS B 1 207 ? -12.938 -34.844 3.248 1 83.44 207 LYS B O 1
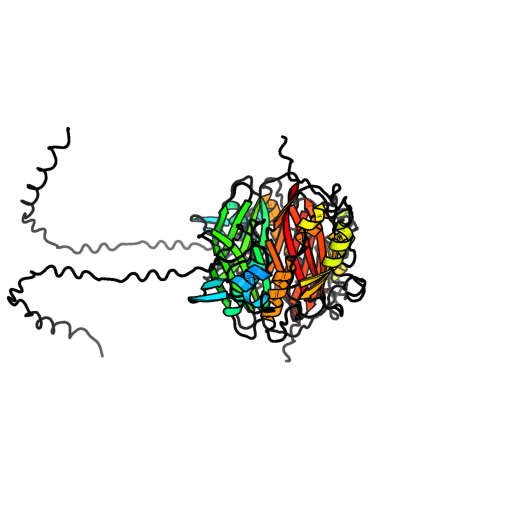ATOM 4479 N N . TYR B 1 208 ? -11.086 -36.094 2.787 1 84.5 208 TYR B N 1
ATOM 4480 C CA . TYR B 1 208 ? -10.359 -34.938 2.307 1 84.5 208 TYR B CA 1
ATOM 4481 C C . TYR B 1 208 ? -10.062 -35.062 0.818 1 84.5 208 TYR B C 1
ATOM 4483 O O . TYR B 1 208 ? -9.195 -34.344 0.294 1 84.5 208 TYR B O 1
ATOM 4491 N N . LYS B 1 209 ? -10.766 -35.844 0.119 1 82.12 209 LYS B N 1
ATOM 4492 C CA . LYS B 1 209 ? -10.57 -36.031 -1.314 1 82.12 209 LYS B CA 1
ATOM 4493 C C . LYS B 1 209 ? -10.867 -34.75 -2.094 1 82.12 209 LYS B C 1
ATOM 4495 O O . LYS B 1 209 ? -10.281 -34.531 -3.154 1 82.12 209 LYS B O 1
ATOM 4500 N N . HIS B 1 210 ? -11.695 -33.969 -1.527 1 77.75 210 HIS B N 1
ATOM 4501 C CA . HIS B 1 210 ? -12.094 -32.719 -2.184 1 77.75 210 HIS B CA 1
ATOM 4502 C C . HIS B 1 210 ? -10.922 -31.75 -2.273 1 77.75 210 HIS B C 1
ATOM 4504 O O . HIS B 1 210 ? -10.953 -30.812 -3.074 1 77.75 210 HIS B O 1
ATOM 4510 N N . LEU B 1 211 ? -9.891 -32.031 -1.559 1 77.94 211 LEU B N 1
ATOM 4511 C CA . LEU B 1 211 ? -8.734 -31.125 -1.532 1 77.94 211 LEU B CA 1
ATOM 4512 C C . LEU B 1 211 ? -7.891 -31.297 -2.791 1 77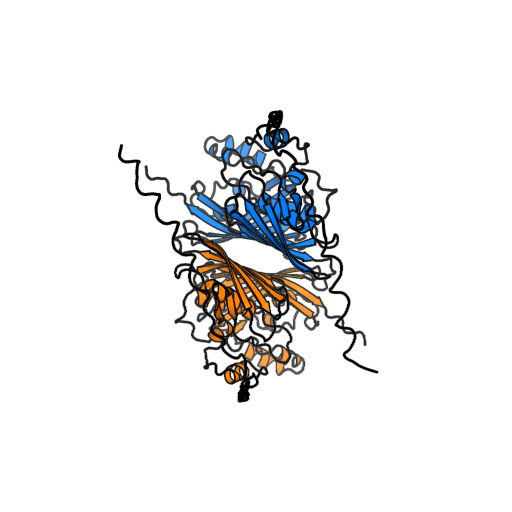.94 211 LEU B C 1
ATOM 4514 O O . LEU B 1 211 ? -7.016 -30.469 -3.074 1 77.94 211 LEU B O 1
ATOM 4518 N N . LYS B 1 212 ? -8.172 -32.281 -3.553 1 73.81 212 LYS B N 1
ATOM 4519 C CA . LYS B 1 212 ? -7.426 -32.562 -4.781 1 73.81 212 LYS B CA 1
ATOM 4520 C C . LYS B 1 212 ? -7.496 -31.359 -5.73 1 73.81 212 LYS B C 1
ATOM 4522 O O . LYS B 1 212 ? -6.531 -31.062 -6.445 1 73.81 212 LYS B O 1
ATOM 4527 N N . SER B 1 213 ? -8.602 -30.688 -5.586 1 68.94 213 SER B N 1
ATOM 4528 C CA . SER B 1 213 ? -8.82 -29.562 -6.484 1 68.94 213 SER B CA 1
ATOM 4529 C C . SER B 1 213 ? -7.941 -28.375 -6.105 1 68.94 213 SER B C 1
ATOM 4531 O O . SER B 1 213 ? -7.75 -27.453 -6.906 1 68.94 213 SER B O 1
ATOM 4533 N N . ARG B 1 214 ? -7.41 -28.484 -4.883 1 67.5 214 ARG B N 1
ATOM 4534 C CA . ARG B 1 214 ? -6.594 -27.375 -4.406 1 67.5 214 ARG B CA 1
ATOM 4535 C C . ARG B 1 214 ? -5.141 -27.531 -4.844 1 67.5 214 ARG B C 1
ATOM 4537 O O . ARG B 1 214 ? -4.328 -26.625 -4.656 1 67.5 214 ARG B O 1
ATOM 4544 N N . LEU B 1 215 ? -4.969 -28.938 -5.27 1 59.72 215 LEU B N 1
ATOM 4545 C CA . LEU B 1 215 ? -3.607 -29.266 -5.684 1 59.72 215 LEU B CA 1
ATOM 4546 C C . LEU B 1 215 ? -3.303 -28.672 -7.055 1 59.72 215 LEU B C 1
ATOM 4548 O O . LEU B 1 215 ? -4.207 -28.484 -7.871 1 59.72 215 LEU B O 1
ATOM 4552 N N . PRO B 1 216 ? -1.745 -28.828 -7.559 1 58.34 216 PRO B N 1
ATOM 4553 C CA . PRO B 1 216 ? -0.471 -28.125 -7.355 1 58.34 216 PRO B CA 1
ATOM 4554 C C . PRO B 1 216 ? -0.542 -26.656 -7.719 1 58.34 216 PRO B C 1
ATOM 4556 O O . PRO B 1 216 ? -1.057 -26.297 -8.781 1 58.34 216 PRO B O 1
ATOM 4559 N N . ILE B 1 217 ? -0.299 -25.703 -6.898 1 61.53 217 ILE B N 1
ATOM 4560 C CA . ILE B 1 217 ? -0.396 -24.25 -7.074 1 61.53 217 ILE B CA 1
ATOM 4561 C C . ILE B 1 217 ? 0.478 -23.828 -8.25 1 61.53 217 ILE B C 1
ATOM 4563 O O . ILE B 1 217 ? -0.015 -23.219 -9.211 1 61.53 217 ILE B O 1
ATOM 4567 N N . ASP B 1 218 ? 1.752 -23.969 -8.266 1 77.19 218 ASP B N 1
ATOM 4568 C CA . ASP B 1 218 ? 2.76 -23.578 -9.242 1 77.19 218 ASP B CA 1
ATOM 4569 C C . ASP B 1 218 ? 3.939 -24.547 -9.234 1 77.19 218 ASP B C 1
ATOM 4571 O O . ASP B 1 218 ? 4.664 -24.641 -8.242 1 77.19 218 ASP B O 1
ATOM 4575 N N . PRO B 1 219 ? 4.117 -25.453 -10.406 1 82.06 219 PRO B N 1
ATOM 4576 C CA . PRO B 1 219 ? 5.207 -26.438 -10.406 1 82.06 219 PRO B CA 1
ATOM 4577 C C . PRO B 1 219 ? 6.59 -25.781 -10.383 1 82.06 219 PRO B C 1
ATOM 4579 O O . PRO B 1 219 ? 7.594 -26.469 -10.18 1 82.06 219 PRO B O 1
ATOM 4582 N N . THR B 1 220 ? 6.641 -24.531 -10.555 1 91.12 220 THR B N 1
ATOM 4583 C CA . THR B 1 220 ? 7.941 -23.875 -10.625 1 91.12 220 THR B CA 1
ATOM 4584 C C . THR B 1 220 ? 8.336 -23.297 -9.266 1 91.12 220 THR B C 1
ATOM 4586 O O . THR B 1 220 ? 9.461 -22.812 -9.094 1 91.12 220 THR B O 1
ATOM 4589 N N . VAL B 1 221 ? 7.488 -23.312 -8.297 1 94.94 221 VAL B N 1
ATOM 4590 C CA . VAL B 1 221 ? 7.773 -22.812 -6.957 1 94.94 221 VAL B CA 1
ATOM 4591 C C . VAL B 1 221 ? 7.547 -23.906 -5.922 1 94.94 221 VAL B C 1
ATOM 4593 O O . VAL B 1 221 ? 6.508 -24.578 -5.93 1 94.94 221 VAL B O 1
ATOM 4596 N N . GLU B 1 222 ? 8.508 -24.094 -5.121 1 96.12 222 GLU B N 1
ATOM 4597 C CA . GLU B 1 222 ? 8.328 -25.016 -4.004 1 96.12 222 GLU B CA 1
ATOM 4598 C C . GLU B 1 222 ? 7.812 -24.281 -2.766 1 96.12 222 GLU B C 1
ATOM 4600 O O . GLU B 1 222 ? 8.289 -23.203 -2.436 1 96.12 222 GLU B O 1
ATOM 4605 N N . PHE B 1 223 ? 6.809 -24.844 -2.17 1 96.31 223 PHE B N 1
ATOM 4606 C CA . PHE B 1 223 ? 6.23 -24.344 -0.933 1 96.31 223 PHE B CA 1
ATOM 4607 C C . PHE B 1 223 ? 6.406 -25.344 0.201 1 96.31 223 PHE B C 1
ATOM 4609 O O . PHE B 1 223 ? 6.078 -26.516 0.053 1 96.31 223 PHE B O 1
ATOM 4616 N N . ARG B 1 224 ? 6.922 -24.906 1.315 1 97.5 224 ARG B N 1
ATOM 4617 C CA . ARG B 1 224 ? 7.008 -25.703 2.533 1 97.5 224 ARG B CA 1
ATOM 4618 C C . ARG B 1 224 ? 6.41 -24.953 3.723 1 97.5 224 ARG B C 1
ATOM 4620 O O . ARG B 1 224 ? 7.098 -24.156 4.367 1 97.5 224 ARG B O 1
ATOM 4627 N N . PRO B 1 225 ? 5.141 -25.266 4.02 1 97 225 PRO B N 1
ATOM 4628 C CA . PRO B 1 225 ? 4.504 -24.594 5.156 1 97 225 PRO B CA 1
ATOM 4629 C C . PRO B 1 225 ? 5.082 -25.031 6.5 1 97 225 PRO B C 1
ATOM 4631 O O . PRO B 1 225 ? 5.391 -26.219 6.68 1 97 225 PRO B O 1
ATOM 4634 N N . VAL B 1 226 ? 5.215 -24.062 7.379 1 98 226 VAL B N 1
ATOM 4635 C CA . VAL B 1 226 ? 5.684 -24.375 8.727 1 98 226 VAL B CA 1
ATOM 4636 C C . VAL B 1 226 ? 4.629 -25.188 9.469 1 98 226 VAL B C 1
ATOM 4638 O O . VAL B 1 226 ? 4.953 -26.141 10.18 1 98 226 VAL B O 1
ATOM 4641 N N . ASP B 1 227 ? 3.383 -24.844 9.289 1 96.56 227 ASP B N 1
ATOM 4642 C CA . ASP B 1 227 ? 2.24 -25.609 9.789 1 96.56 227 ASP B CA 1
ATOM 4643 C C . ASP B 1 227 ? 1.357 -26.094 8.641 1 96.56 227 ASP B C 1
ATOM 4645 O O . ASP B 1 227 ? 0.617 -25.312 8.047 1 96.56 227 ASP B O 1
ATOM 4649 N N . PRO B 1 228 ? 1.396 -27.375 8.367 1 93.75 228 PRO B N 1
ATOM 4650 C CA . PRO B 1 228 ? 0.614 -27.922 7.254 1 93.75 228 PRO B CA 1
ATOM 4651 C C . PRO B 1 228 ? -0.874 -27.594 7.363 1 93.75 228 PRO B C 1
ATOM 4653 O O . PRO B 1 228 ? -1.556 -27.469 6.344 1 93.75 228 PRO B O 1
ATOM 4656 N N . GLU B 1 229 ? -1.385 -27.422 8.523 1 91.94 229 GLU B N 1
ATOM 4657 C CA . GLU B 1 229 ? -2.809 -27.172 8.719 1 91.94 229 GLU B CA 1
ATOM 4658 C C . GLU B 1 229 ? -3.223 -25.828 8.117 1 91.94 229 GLU B C 1
ATOM 4660 O O . GLU B 1 229 ? -4.363 -25.672 7.68 1 91.94 229 GLU B O 1
ATOM 4665 N N . GLU B 1 230 ? -2.283 -24.922 8.109 1 90.5 230 GLU B N 1
ATOM 4666 C CA . GLU B 1 230 ? -2.557 -23.594 7.574 1 90.5 230 GLU B CA 1
ATOM 4667 C C . GLU B 1 230 ? -2.779 -23.641 6.062 1 90.5 230 GLU B C 1
ATOM 4669 O O . GLU B 1 230 ? -3.479 -22.797 5.508 1 90.5 230 GLU B O 1
ATOM 4674 N N . MET B 1 231 ? -2.242 -24.625 5.426 1 89.19 231 MET B N 1
ATOM 4675 C CA . MET B 1 231 ? -2.377 -24.766 3.979 1 89.19 231 MET B CA 1
ATOM 4676 C C . MET B 1 231 ? -3.586 -25.609 3.619 1 89.19 231 MET B C 1
ATOM 4678 O O . MET B 1 231 ? -4.273 -25.344 2.631 1 89.19 231 MET B O 1
ATOM 4682 N N . LEU B 1 232 ? -3.82 -26.609 4.398 1 87.5 232 LEU B N 1
ATOM 4683 C CA . LEU B 1 232 ? -4.941 -27.5 4.156 1 87.5 232 LEU B CA 1
ATOM 4684 C C . LEU B 1 232 ? -6.27 -26.781 4.398 1 87.5 232 LEU B C 1
ATOM 4686 O O . LEU B 1 232 ? -7.27 -27.078 3.736 1 87.5 232 LEU B O 1
ATOM 4690 N N . ARG B 1 233 ? -6.305 -25.828 5.305 1 86 233 ARG B N 1
ATOM 4691 C CA . ARG B 1 233 ? -7.457 -25.016 5.652 1 86 233 ARG B CA 1
ATOM 4692 C C . ARG B 1 233 ? -8.664 -25.875 5.988 1 86 233 ARG B C 1
ATOM 4694 O O . ARG B 1 233 ? -9.766 -25.641 5.473 1 86 233 ARG B O 1
ATOM 4701 N N . VAL B 1 234 ? -8.469 -26.844 6.867 1 86.56 234 VAL B N 1
ATOM 4702 C CA . VAL B 1 234 ? -9.547 -27.75 7.254 1 86.56 234 VAL B CA 1
ATOM 4703 C C . VAL B 1 234 ? -9.938 -27.5 8.711 1 86.56 234 VAL B C 1
ATOM 4705 O O . VAL B 1 234 ? -10.836 -28.156 9.242 1 86.56 234 VAL B O 1
ATOM 4708 N N . LYS B 1 235 ? -9.219 -26.625 9.336 1 90.5 235 LYS B N 1
ATOM 4709 C CA . LYS B 1 235 ? -9.516 -26.188 10.703 1 90.5 235 LYS B CA 1
ATOM 4710 C C . LYS B 1 235 ? -9.5 -24.672 10.805 1 90.5 235 LYS B C 1
ATOM 4712 O O . LYS B 1 235 ? -8.883 -23.984 9.977 1 90.5 235 LYS B O 1
ATOM 4717 N N . THR B 1 236 ? -10.289 -24.203 11.797 1 93.31 236 THR B N 1
ATOM 4718 C CA . THR B 1 236 ? -10.242 -22.781 12.109 1 93.31 236 THR B CA 1
ATOM 4719 C C . THR B 1 236 ? -8.922 -22.406 12.773 1 93.31 236 THR B C 1
ATOM 4721 O O . THR B 1 236 ? -8.516 -23.031 13.758 1 93.31 236 THR B O 1
ATOM 4724 N N . LEU B 1 237 ? -8.25 -21.5 12.203 1 95.31 237 LEU B N 1
ATOM 4725 C CA . LEU B 1 237 ? -6.938 -21.094 12.672 1 95.31 237 LEU B CA 1
ATOM 4726 C C . LEU B 1 237 ? -6.812 -19.562 12.695 1 95.31 237 LEU B C 1
ATOM 4728 O O . LEU B 1 237 ? -7.613 -18.875 12.062 1 95.31 237 LEU B O 1
ATOM 4732 N N . PRO B 1 238 ? -5.801 -18.969 13.508 1 96.31 238 PRO B N 1
ATOM 4733 C CA . PRO B 1 238 ? -5.516 -17.547 13.367 1 96.31 238 PRO B CA 1
ATOM 4734 C C . PRO B 1 238 ? -5.117 -17.156 11.945 1 96.31 238 PRO B C 1
ATOM 4736 O O . PRO B 1 238 ? -4.609 -18 11.195 1 96.31 238 PRO B O 1
ATOM 4739 N N . PRO B 1 239 ? -5.383 -15.93 11.547 1 97.12 239 PRO B N 1
ATOM 4740 C CA . PRO B 1 239 ? -5.117 -15.5 10.172 1 97.12 239 PRO B CA 1
ATOM 4741 C C . PRO B 1 239 ? -3.643 -15.188 9.922 1 97.12 239 PRO B C 1
ATOM 4743 O O . PRO B 1 239 ? -3.303 -14.07 9.531 1 97.12 239 PRO B O 1
ATOM 4746 N N . LYS B 1 240 ? -2.824 -16.141 10.148 1 97.25 240 LYS B N 1
ATOM 4747 C CA . LYS B 1 240 ? -1.378 -16.016 9.977 1 97.25 240 LYS B CA 1
ATOM 4748 C C . LYS B 1 240 ? -0.778 -17.328 9.469 1 97.25 240 LYS B C 1
ATOM 4750 O O . LYS B 1 240 ? -1.221 -18.406 9.859 1 97.25 240 LYS B O 1
ATOM 4755 N N . ARG B 1 241 ? 0.283 -17.172 8.602 1 96.69 241 ARG B N 1
ATOM 4756 C CA . ARG B 1 241 ? 0.968 -18.328 8.062 1 96.69 241 ARG B CA 1
ATOM 4757 C C . ARG B 1 241 ? 2.438 -18.031 7.793 1 96.69 241 ARG B C 1
ATOM 4759 O O . ARG B 1 241 ? 2.783 -16.922 7.379 1 96.69 241 ARG B O 1
ATOM 4766 N N . LEU B 1 242 ? 3.246 -19.016 8.062 1 98.5 242 LEU B N 1
ATOM 4767 C CA . LEU B 1 242 ? 4.652 -19 7.676 1 98.5 242 LEU B CA 1
ATOM 4768 C C . LEU B 1 242 ? 4.949 -20.094 6.66 1 98.5 242 LEU B C 1
ATOM 4770 O O . LEU B 1 242 ? 4.695 -21.281 6.926 1 98.5 242 LEU B O 1
ATOM 4774 N N . THR B 1 243 ? 5.426 -19.719 5.504 1 98.31 243 THR B N 1
ATOM 4775 C CA . THR B 1 243 ? 5.715 -20.688 4.449 1 98.31 243 THR B CA 1
ATOM 4776 C C . THR B 1 243 ? 7.062 -20.391 3.797 1 98.31 243 THR B C 1
ATOM 4778 O O . THR B 1 243 ? 7.293 -19.281 3.314 1 98.31 243 THR B O 1
ATOM 4781 N N . TRP B 1 244 ? 7.914 -21.375 3.799 1 98.75 244 TRP B N 1
ATOM 4782 C CA . TRP B 1 244 ? 9.133 -21.25 3.004 1 98.75 244 TRP B CA 1
ATOM 4783 C C . TRP B 1 244 ? 8.844 -21.469 1.523 1 98.75 244 TRP B C 1
ATOM 4785 O O . TRP B 1 244 ? 8.133 -22.406 1.156 1 98.75 244 TRP B O 1
ATOM 4795 N N . VAL B 1 245 ? 9.375 -20.609 0.671 1 98.12 245 VAL B N 1
ATOM 4796 C CA . VAL B 1 245 ? 9.156 -20.688 -0.769 1 98.12 245 VAL B CA 1
ATOM 4797 C C . VAL B 1 245 ? 10.492 -20.594 -1.502 1 98.12 245 VAL B C 1
ATOM 4799 O O . VAL B 1 245 ? 11.43 -19.953 -1.015 1 98.12 245 VAL B O 1
ATOM 4802 N N . LYS B 1 246 ? 10.547 -21.234 -2.648 1 98.25 246 LYS B N 1
ATOM 4803 C CA . LYS B 1 246 ? 11.773 -21.219 -3.449 1 98.25 246 LYS B CA 1
ATOM 4804 C C . LYS B 1 246 ? 11.461 -21.422 -4.93 1 98.25 246 LYS B C 1
ATOM 4806 O O . LYS B 1 246 ? 10.703 -22.328 -5.293 1 98.25 246 LYS B O 1
ATOM 4811 N N . GLN B 1 247 ? 11.977 -20.5 -5.746 1 97.81 247 GLN B N 1
ATOM 4812 C CA . GLN B 1 247 ? 11.898 -20.703 -7.188 1 97.81 247 GLN B CA 1
ATOM 4813 C C . GLN B 1 247 ? 12.82 -21.828 -7.637 1 97.81 247 GLN B C 1
ATOM 4815 O O . GLN B 1 247 ? 14.016 -21.812 -7.34 1 97.81 247 GLN B O 1
ATOM 4820 N N . LEU B 1 248 ? 12.281 -22.766 -8.422 1 96.69 248 LEU B N 1
ATOM 4821 C CA . LEU B 1 248 ? 13.016 -23.984 -8.75 1 96.69 248 LEU B CA 1
ATOM 4822 C C . LEU B 1 248 ? 13.805 -23.812 -10.047 1 96.69 248 LEU B C 1
ATOM 4824 O O . LEU B 1 248 ? 14.836 -24.453 -10.234 1 96.69 248 LEU B O 1
ATOM 4828 N N . GLU B 1 249 ? 13.281 -23.016 -10.93 1 97 249 GLU B N 1
ATOM 4829 C CA . GLU B 1 249 ? 14.023 -22.75 -12.156 1 97 249 GLU B CA 1
ATOM 4830 C C . GLU B 1 249 ? 15.242 -21.875 -11.875 1 97 249 GLU B C 1
ATOM 4832 O O . GLU B 1 249 ? 15.164 -20.938 -11.062 1 97 249 GLU B O 1
ATOM 4837 N N . ASP B 1 250 ? 16.328 -22.125 -12.555 1 97.5 250 ASP B N 1
ATOM 4838 C CA . ASP B 1 250 ? 17.562 -21.391 -12.344 1 97.5 250 ASP B CA 1
ATOM 4839 C C . ASP B 1 250 ? 17.438 -19.953 -12.867 1 97.5 250 ASP B C 1
ATOM 4841 O O . ASP B 1 250 ? 17.281 -19.734 -14.07 1 97.5 250 ASP B O 1
ATOM 4845 N N . MET B 1 251 ? 17.531 -19 -11.953 1 96.56 251 MET B N 1
ATOM 4846 C CA . MET B 1 251 ? 17.438 -17.578 -12.297 1 96.56 251 MET B CA 1
ATOM 4847 C C . MET B 1 251 ? 18.766 -16.875 -12.094 1 96.56 251 MET B C 1
ATOM 4849 O O . MET B 1 251 ? 18.844 -15.648 -12.094 1 96.56 251 MET B O 1
ATOM 4853 N N . SER B 1 252 ? 19.844 -17.562 -11.859 1 95.69 252 SER B N 1
ATOM 4854 C CA . SER B 1 252 ? 21.125 -17.031 -11.383 1 95.69 252 SER B CA 1
ATOM 4855 C C . SER B 1 252 ? 21.734 -16.062 -12.391 1 95.69 252 SER B C 1
ATOM 4857 O O . SER B 1 252 ? 22.5 -15.172 -12.016 1 95.69 252 SER B O 1
ATOM 4859 N N . GLU B 1 253 ? 21.375 -16.172 -13.641 1 95.12 253 GLU B N 1
ATOM 4860 C CA . GLU B 1 253 ? 21.969 -15.32 -14.672 1 95.12 253 GLU B CA 1
ATOM 4861 C C . GLU B 1 253 ? 21.172 -14.039 -14.859 1 95.12 253 GLU B C 1
ATOM 4863 O O . GLU B 1 253 ? 21.609 -13.125 -15.57 1 95.12 253 GLU B O 1
ATOM 4868 N N . LEU B 1 254 ? 20.047 -14.008 -14.289 1 95.75 254 LEU B N 1
ATOM 4869 C CA . LEU B 1 254 ? 19.188 -12.844 -14.492 1 95.75 254 LEU B CA 1
ATOM 4870 C C . LEU B 1 254 ? 19.516 -11.75 -13.484 1 95.75 254 LEU B C 1
ATOM 4872 O O . LEU B 1 254 ? 20.047 -12.023 -12.414 1 95.75 254 LEU B O 1
ATOM 4876 N N . ASN B 1 255 ? 19.234 -10.539 -13.828 1 97.31 255 ASN B N 1
ATOM 4877 C CA . ASN B 1 255 ? 19.562 -9.383 -13 1 97.31 255 ASN B CA 1
ATOM 4878 C C . ASN B 1 255 ? 18.562 -9.203 -11.859 1 97.31 255 ASN B C 1
ATOM 4880 O O . ASN B 1 255 ? 17.594 -9.945 -11.766 1 97.31 255 ASN B O 1
ATOM 4884 N N . GLN B 1 256 ? 18.797 -8.219 -10.969 1 98.06 256 GLN B N 1
ATOM 4885 C CA . GLN B 1 256 ? 18.016 -8.023 -9.75 1 98.06 256 GLN B CA 1
ATOM 4886 C C . GLN B 1 256 ? 16.578 -7.656 -10.062 1 98.06 256 GLN B C 1
ATOM 4888 O O . GLN B 1 256 ? 15.656 -8.047 -9.336 1 98.06 256 GLN B O 1
ATOM 4893 N N . ASN B 1 257 ? 16.328 -6.93 -11.102 1 98.69 257 ASN B N 1
ATOM 4894 C CA . ASN B 1 257 ? 14.953 -6.594 -11.453 1 98.69 257 ASN B CA 1
ATOM 4895 C C . ASN B 1 257 ? 14.156 -7.84 -11.828 1 98.69 257 ASN B C 1
ATOM 4897 O O . ASN B 1 257 ? 12.961 -7.93 -11.531 1 98.69 257 ASN B O 1
ATOM 4901 N N . TRP B 1 258 ? 14.781 -8.836 -12.438 1 98.5 258 TRP B N 1
ATOM 4902 C CA . TRP B 1 258 ? 14.117 -10.109 -12.711 1 98.5 258 TRP B CA 1
ATOM 4903 C C . TRP B 1 258 ? 13.789 -10.844 -11.414 1 98.5 258 TRP B C 1
ATOM 4905 O O . TRP B 1 258 ? 12.688 -11.375 -11.258 1 98.5 258 TRP B O 1
ATOM 4915 N N . HIS B 1 259 ? 14.75 -10.867 -10.516 1 98.81 259 HIS B N 1
ATOM 4916 C CA . HIS B 1 259 ? 14.469 -11.484 -9.227 1 98.81 259 HIS B CA 1
ATOM 4917 C C . HIS B 1 259 ? 13.289 -10.82 -8.539 1 98.81 259 HIS B C 1
ATOM 4919 O O . HIS B 1 259 ? 12.438 -11.492 -7.949 1 98.81 259 HIS B O 1
ATOM 4925 N N . ARG B 1 260 ? 13.242 -9.508 -8.641 1 98.81 260 ARG B N 1
ATOM 4926 C CA . ARG B 1 260 ? 12.141 -8.766 -8.039 1 98.81 260 ARG B CA 1
ATOM 4927 C C . ARG B 1 260 ? 10.828 -9.062 -8.766 1 98.81 260 ARG B C 1
ATOM 4929 O O . ARG B 1 260 ? 9.781 -9.188 -8.125 1 98.81 260 ARG B O 1
ATOM 4936 N N . CYS B 1 261 ? 10.812 -9.219 -10.078 1 98.88 261 CYS B N 1
ATOM 4937 C CA . CYS B 1 261 ? 9.617 -9.594 -10.828 1 98.88 261 CYS B CA 1
ATOM 4938 C C . CYS B 1 261 ? 9.133 -10.977 -10.422 1 98.88 261 CYS B C 1
ATOM 4940 O O . CYS B 1 261 ? 7.93 -11.211 -10.297 1 98.88 261 CYS B O 1
ATOM 4942 N N . VAL B 1 262 ? 10.062 -11.875 -10.242 1 98.62 262 VAL B N 1
ATOM 4943 C CA . VAL B 1 262 ? 9.703 -13.242 -9.867 1 98.62 262 VAL B CA 1
ATOM 4944 C C . VAL B 1 262 ? 9.148 -13.258 -8.445 1 98.62 262 VAL B C 1
ATOM 4946 O O . VAL B 1 262 ? 8.18 -13.969 -8.156 1 98.62 262 VAL B O 1
ATOM 4949 N N . LEU B 1 263 ? 9.758 -12.5 -7.57 1 98.88 263 LEU B N 1
ATOM 4950 C CA . LEU B 1 263 ? 9.203 -12.398 -6.227 1 98.88 263 LEU B CA 1
ATOM 4951 C C . LEU B 1 263 ? 7.789 -11.82 -6.266 1 98.88 263 LEU B C 1
ATOM 4953 O O . LEU B 1 263 ? 6.906 -12.273 -5.535 1 98.88 263 LEU B O 1
ATOM 4957 N N . LEU B 1 264 ? 7.637 -10.805 -7.074 1 98.75 264 LEU B N 1
ATOM 4958 C CA . LEU B 1 264 ? 6.316 -10.219 -7.266 1 98.75 264 LEU B CA 1
ATOM 4959 C C . LEU B 1 264 ? 5.309 -11.273 -7.711 1 98.75 264 LEU B C 1
ATOM 4961 O O . LEU B 1 264 ? 4.199 -11.344 -7.18 1 98.75 264 LEU B O 1
ATOM 4965 N N . TYR B 1 265 ? 5.672 -12.133 -8.625 1 98.06 265 TYR B N 1
ATOM 4966 C CA . TYR B 1 265 ? 4.887 -13.273 -9.078 1 98.06 265 TYR B CA 1
ATOM 4967 C C . TYR B 1 265 ? 4.539 -14.195 -7.922 1 98.06 265 TYR B C 1
ATOM 4969 O O . TYR B 1 265 ? 3.377 -14.562 -7.734 1 98.06 265 TYR B O 1
ATOM 4977 N N . MET B 1 266 ? 5.473 -14.492 -7.078 1 97.5 266 MET B N 1
ATOM 4978 C CA . MET B 1 266 ? 5.301 -15.406 -5.953 1 97.5 266 MET B CA 1
ATOM 4979 C C . MET B 1 266 ? 4.445 -14.773 -4.859 1 97.5 266 MET B C 1
ATOM 4981 O O . MET B 1 266 ? 3.721 -15.477 -4.152 1 97.5 266 MET B O 1
ATOM 4985 N N . SER B 1 267 ? 4.457 -13.461 -4.738 1 98.56 267 SER B N 1
ATOM 4986 C CA . SER B 1 267 ? 3.824 -12.742 -3.635 1 98.56 267 SER B CA 1
ATOM 4987 C C . SER B 1 267 ? 2.307 -12.891 -3.678 1 98.56 267 SER B C 1
ATOM 4989 O O . SER B 1 267 ? 1.629 -12.688 -2.668 1 98.56 267 SER B O 1
ATOM 4991 N N . ASP B 1 268 ? 1.821 -13.234 -4.828 1 97.12 268 ASP B N 1
ATOM 4992 C CA . ASP B 1 268 ? 0.373 -13.328 -4.984 1 97.12 268 ASP B CA 1
ATOM 4993 C C . ASP B 1 268 ? -0.141 -14.688 -4.52 1 97.12 268 ASP B C 1
ATOM 4995 O O . ASP B 1 268 ? -1.352 -14.898 -4.422 1 97.12 268 ASP B O 1
ATOM 4999 N N . TYR B 1 269 ? 0.763 -15.602 -4.258 1 94.88 269 TYR B N 1
ATOM 5000 C CA . TYR B 1 269 ? 0.357 -16.906 -3.738 1 94.88 269 TYR B CA 1
ATOM 5001 C C . TYR B 1 269 ? 0.016 -16.812 -2.256 1 94.88 269 TYR B C 1
ATOM 5003 O O . TYR B 1 269 ? 0.694 -16.125 -1.495 1 94.88 269 TYR B O 1
ATOM 5011 N N . ILE 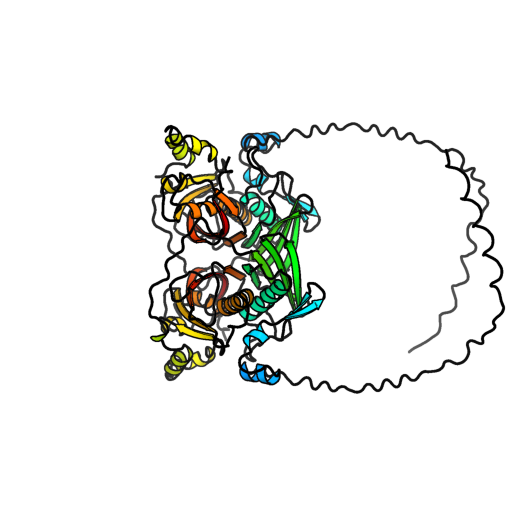B 1 270 ? -1.008 -17.484 -1.844 1 93.38 270 ILE B N 1
ATOM 5012 C CA . ILE B 1 270 ? -1.391 -17.875 -0.49 1 93.38 270 ILE B CA 1
ATOM 5013 C C . ILE B 1 270 ? -1.803 -16.625 0.304 1 93.38 270 ILE B C 1
ATOM 5015 O O . ILE B 1 270 ? -2.434 -16.75 1.358 1 93.38 270 ILE B O 1
ATOM 5019 N N . LEU B 1 271 ? -1.496 -15.383 -0.145 1 96.94 271 LEU B N 1
ATOM 5020 C CA . LEU B 1 271 ? -1.697 -14.148 0.611 1 96.94 271 LEU B CA 1
ATOM 5021 C C . LEU B 1 271 ? -3.176 -13.93 0.909 1 96.94 271 LEU B C 1
ATOM 5023 O O . LEU B 1 271 ? -3.578 -13.875 2.074 1 96.94 271 LEU B O 1
ATOM 5027 N N . LEU B 1 272 ? -3.986 -13.914 -0.093 1 95.94 272 LEU B N 1
ATOM 5028 C CA . LEU B 1 272 ? -5.402 -13.602 0.076 1 95.94 272 LEU B CA 1
ATOM 5029 C C . LEU B 1 272 ? -6.098 -14.68 0.906 1 95.94 272 LEU B C 1
ATOM 5031 O O . LEU B 1 272 ? -6.938 -14.367 1.751 1 95.94 272 LEU B O 1
ATOM 5035 N N . SER B 1 273 ? -5.723 -15.93 0.709 1 93.81 273 SER B N 1
ATOM 5036 C CA . SER B 1 273 ? -6.398 -17.031 1.383 1 93.81 273 SER B CA 1
ATOM 5037 C C . SER B 1 273 ? -6.07 -17.062 2.871 1 93.81 273 SER B C 1
ATOM 5039 O O . SER B 1 273 ? -6.734 -17.75 3.648 1 93.81 273 SER B O 1
ATOM 5041 N N . THR B 1 274 ? -5.059 -16.281 3.285 1 96.06 274 THR B N 1
ATOM 5042 C CA . THR B 1 274 ? -4.742 -16.156 4.703 1 96.06 274 THR B CA 1
ATOM 5043 C C . THR B 1 274 ? -5.934 -15.602 5.477 1 96.06 274 THR B C 1
ATOM 5045 O O . THR B 1 274 ? -6.148 -15.961 6.637 1 96.06 274 THR B O 1
ATOM 5048 N N . SER B 1 275 ? -6.754 -14.859 4.832 1 96.44 275 SER B N 1
ATOM 5049 C CA . SER B 1 275 ? -7.906 -14.227 5.473 1 96.44 275 SER B CA 1
ATOM 5050 C C . SER B 1 275 ? -9.016 -15.234 5.742 1 96.44 275 SER B C 1
ATOM 5052 O O . SER B 1 275 ? -9.945 -14.953 6.496 1 96.44 275 SER B O 1
ATOM 5054 N N . LEU B 1 276 ? -8.953 -16.422 5.207 1 94.06 276 LEU B N 1
ATOM 5055 C CA . LEU B 1 276 ? -10.016 -17.406 5.336 1 94.06 276 LEU B CA 1
ATOM 5056 C C . LEU B 1 276 ? -9.758 -18.328 6.523 1 94.06 276 LEU B C 1
ATOM 5058 O O . LEU B 1 276 ? -10.641 -19.078 6.938 1 94.06 276 LEU B O 1
ATOM 5062 N N . LEU B 1 277 ? -8.586 -18.266 7.074 1 94.81 277 LEU B N 1
ATOM 5063 C CA . LEU B 1 277 ? -8.156 -19.219 8.094 1 94.81 277 LEU B CA 1
ATOM 5064 C C . LEU B 1 277 ? -9.062 -19.141 9.32 1 94.81 277 LEU B C 1
ATOM 5066 O O . LEU B 1 277 ? -9.383 -20.172 9.922 1 94.81 277 LEU B O 1
ATOM 5070 N N . PRO B 1 278 ? -9.57 -17.938 9.656 1 94.56 278 PRO B N 1
ATOM 5071 C CA . PRO B 1 278 ? -10.391 -17.859 10.867 1 94.56 278 PRO B CA 1
ATOM 5072 C C . PRO B 1 278 ? -11.836 -18.297 10.625 1 94.56 278 PRO B C 1
ATOM 5074 O O . PRO B 1 278 ? -12.633 -18.328 11.562 1 94.56 278 PRO B O 1
ATOM 5077 N N . ASN B 1 279 ? -12.133 -18.609 9.414 1 90.69 279 ASN B N 1
ATOM 5078 C CA . ASN B 1 279 ? -13.508 -19 9.125 1 90.69 279 ASN B CA 1
ATOM 5079 C C . ASN B 1 279 ? -13.961 -20.172 10 1 90.69 279 ASN B C 1
ATOM 5081 O O . ASN B 1 279 ? -13.234 -21.156 10.141 1 90.69 279 ASN B O 1
ATOM 5085 N N . LYS B 1 280 ? -15.133 -20.078 10.484 1 86.31 280 LYS B N 1
ATOM 5086 C CA . LYS B 1 280 ? -15.664 -21.094 11.375 1 86.31 280 LYS B CA 1
ATOM 5087 C C . LYS B 1 280 ? -15.969 -22.391 10.609 1 86.31 280 LYS B C 1
ATOM 5089 O O . LYS B 1 280 ? -15.859 -23.484 11.164 1 86.31 280 LYS B O 1
ATOM 5094 N N . ASP B 1 281 ? -16.375 -22.25 9.367 1 85.88 281 ASP B N 1
ATOM 5095 C CA . ASP B 1 281 ? -16.562 -23.391 8.469 1 85.88 281 ASP B CA 1
ATOM 5096 C C . ASP B 1 281 ? -15.469 -23.438 7.41 1 85.88 281 ASP B C 1
ATOM 5098 O O . ASP B 1 281 ? -15.617 -22.859 6.332 1 85.88 281 ASP B O 1
ATOM 5102 N N . PRO B 1 282 ? -14.562 -24.188 7.699 1 80.69 282 PRO B N 1
ATOM 5103 C CA . PRO B 1 282 ? -13.414 -24.219 6.793 1 80.69 282 PRO B CA 1
ATOM 5104 C C . PRO B 1 282 ? -13.773 -24.734 5.402 1 80.69 282 PRO B C 1
ATOM 5106 O O . PRO B 1 282 ? -13.039 -24.484 4.438 1 80.69 282 PRO B O 1
ATOM 5109 N N . LEU B 1 283 ? -14.852 -25.375 5.32 1 78.44 283 LEU B N 1
ATOM 5110 C CA . LEU B 1 283 ? -15.219 -25.969 4.043 1 78.44 283 LEU B CA 1
ATOM 5111 C C . LEU B 1 283 ? -16.234 -25.094 3.311 1 78.44 283 LEU B C 1
ATOM 5113 O O . LEU B 1 283 ? -16.672 -25.438 2.209 1 78.44 283 LEU B O 1
ATOM 5117 N N . MET B 1 284 ? -16.453 -23.953 3.932 1 81.31 284 MET B N 1
ATOM 5118 C CA . MET B 1 284 ? -17.359 -23 3.299 1 81.31 284 MET B CA 1
ATOM 5119 C C . MET B 1 284 ? -16.844 -22.578 1.929 1 81.31 284 MET B C 1
ATOM 5121 O O . MET B 1 284 ? -15.648 -22.281 1.774 1 81.31 284 MET B O 1
ATOM 5125 N N . LYS B 1 285 ? -17.75 -22.641 0.972 1 83.62 285 LYS B N 1
ATOM 5126 C CA . LYS B 1 285 ? -17.375 -22.125 -0.345 1 83.62 285 LYS B CA 1
ATOM 5127 C C . LYS B 1 285 ? -17.328 -20.609 -0.354 1 83.62 285 LYS B C 1
ATOM 5129 O O . LYS B 1 285 ? -18.234 -19.953 0.155 1 83.62 285 LYS B O 1
ATOM 5134 N N . THR B 1 286 ? -16.219 -20.141 -0.858 1 87.25 286 THR B N 1
ATOM 5135 C CA . THR B 1 286 ? -16.031 -18.688 -0.819 1 87.25 286 THR B CA 1
ATOM 5136 C C . THR B 1 286 ? -15.719 -18.156 -2.211 1 87.25 286 THR B C 1
ATOM 5138 O O . THR B 1 286 ? -15.273 -18.891 -3.088 1 87.25 286 THR B O 1
ATOM 5141 N N . PHE B 1 287 ? -16.141 -16.969 -2.449 1 88.06 287 PHE B N 1
ATOM 5142 C CA . PHE B 1 287 ? -15.68 -16.156 -3.58 1 88.06 287 PHE B CA 1
ATOM 5143 C C . PHE B 1 287 ? -14.586 -15.188 -3.154 1 88.06 287 PHE B C 1
ATOM 5145 O O . PHE B 1 287 ? -14.805 -14.336 -2.291 1 88.06 287 PHE B O 1
ATOM 5152 N N . VAL B 1 288 ? -13.438 -15.43 -3.734 1 91.06 288 VAL B N 1
ATOM 5153 C CA . VAL B 1 288 ? -12.297 -14.617 -3.34 1 91.06 288 VAL B CA 1
ATOM 5154 C C . VAL B 1 288 ? -11.602 -14.055 -4.582 1 91.06 288 VAL B C 1
ATOM 5156 O O . VAL B 1 288 ? -11.273 -14.805 -5.504 1 91.06 288 VAL B O 1
ATOM 5159 N N . VAL B 1 289 ? -11.406 -12.711 -4.633 1 93.62 289 VAL B N 1
ATOM 5160 C CA . VAL B 1 289 ? -10.695 -12.078 -5.738 1 93.62 289 VAL B CA 1
ATOM 5161 C C . VAL B 1 289 ? -9.852 -10.922 -5.211 1 93.62 289 VAL B C 1
ATOM 5163 O O . VAL B 1 289 ? -10.305 -10.141 -4.371 1 93.62 289 VAL B O 1
ATOM 5166 N N . SER B 1 290 ? -8.633 -10.836 -5.723 1 96.56 290 SER B N 1
ATOM 5167 C CA . SER B 1 290 ? -7.738 -9.75 -5.34 1 96.56 290 SER B CA 1
ATOM 5168 C C . SER B 1 290 ? -8.203 -8.422 -5.934 1 96.56 290 SER B C 1
ATOM 5170 O O . SER B 1 290 ? -8.656 -8.375 -7.078 1 96.56 290 SER B O 1
ATOM 5172 N N . LEU B 1 291 ? -8.055 -7.336 -5.184 1 97.44 291 LEU B N 1
ATOM 5173 C CA . LEU B 1 291 ? -8.43 -6 -5.641 1 97.44 291 LEU B CA 1
ATOM 5174 C C . LEU B 1 291 ? -7.188 -5.18 -5.98 1 97.44 291 LEU B C 1
ATOM 5176 O O . LEU B 1 291 ? -7.172 -4.457 -6.984 1 97.44 291 LEU B O 1
ATOM 5180 N N . ASP B 1 292 ? -6.254 -5.254 -5.145 1 98.75 292 ASP B N 1
ATOM 5181 C CA . ASP B 1 292 ? -5.012 -4.508 -5.34 1 98.75 292 ASP B CA 1
ATOM 5182 C C . ASP B 1 292 ? -3.811 -5.309 -4.84 1 98.75 292 ASP B C 1
ATOM 5184 O O . ASP B 1 292 ? -3.967 -6.406 -4.305 1 98.75 292 ASP B O 1
ATOM 5188 N N . HIS B 1 293 ? -2.645 -4.848 -5.141 1 98.88 293 HIS B N 1
ATOM 5189 C CA . HIS B 1 293 ? -1.39 -5.473 -4.742 1 98.88 293 HIS B CA 1
ATOM 5190 C C . HIS B 1 293 ? -0.252 -4.457 -4.715 1 98.88 293 HIS B C 1
ATOM 5192 O O . HIS B 1 293 ? 0.035 -3.812 -5.727 1 98.88 293 HIS B O 1
ATOM 5198 N N . SER B 1 294 ? 0.335 -4.242 -3.557 1 98.94 294 SER B N 1
ATOM 5199 C CA . SER B 1 294 ? 1.469 -3.34 -3.391 1 98.94 294 SER B CA 1
ATOM 5200 C C . SER B 1 294 ? 2.678 -4.07 -2.812 1 98.94 294 SER B C 1
ATOM 5202 O O . SER B 1 294 ? 2.533 -4.91 -1.924 1 98.94 294 SER B O 1
ATOM 5204 N N . VAL B 1 295 ? 3.828 -3.725 -3.326 1 98.94 295 VAL B N 1
ATOM 5205 C CA . VAL B 1 295 ? 5.066 -4.309 -2.826 1 98.94 295 VAL B CA 1
ATOM 5206 C C . VAL B 1 295 ? 6.113 -3.215 -2.631 1 98.94 295 VAL B C 1
ATOM 5208 O O . VAL B 1 295 ? 6.25 -2.32 -3.469 1 98.94 295 VAL B O 1
ATOM 5211 N N . TRP B 1 296 ? 6.781 -3.24 -1.537 1 98.88 296 TRP B N 1
ATOM 5212 C CA . TRP B 1 296 ? 7.969 -2.439 -1.255 1 98.88 296 TRP B CA 1
ATOM 5213 C C . TRP B 1 296 ? 9.203 -3.324 -1.127 1 98.88 296 TRP B C 1
ATOM 5215 O O . TRP B 1 296 ? 9.266 -4.195 -0.255 1 98.88 296 TRP B O 1
ATOM 5225 N N . PHE B 1 297 ? 10.164 -3.092 -1.963 1 98.75 297 PHE B N 1
ATOM 5226 C CA . PHE B 1 297 ? 11.398 -3.863 -1.928 1 98.75 297 PHE B CA 1
ATOM 5227 C C . PHE B 1 297 ? 12.445 -3.176 -1.059 1 98.75 297 PHE B C 1
ATOM 5229 O O . PHE B 1 297 ? 12.695 -1.979 -1.215 1 98.75 297 PHE B O 1
ATOM 5236 N N . HIS B 1 298 ? 13.055 -3.955 -0.179 1 98.06 298 HIS B N 1
ATOM 5237 C CA . HIS B 1 298 ? 13.938 -3.371 0.823 1 98.06 298 HIS B CA 1
ATOM 5238 C C . HIS B 1 298 ? 15.391 -3.742 0.558 1 98.06 298 HIS B C 1
ATOM 5240 O O . HIS B 1 298 ? 16.297 -2.924 0.758 1 98.06 298 HIS B O 1
ATOM 5246 N N . ASN B 1 299 ? 15.617 -4.984 0.202 1 98 299 ASN B N 1
ATOM 5247 C CA . ASN B 1 299 ? 16.953 -5.52 -0.053 1 98 299 ASN B CA 1
ATOM 5248 C C . ASN B 1 299 ? 16.984 -6.391 -1.305 1 98 299 ASN B C 1
ATOM 5250 O O . ASN B 1 299 ? 15.922 -6.727 -1.854 1 98 299 ASN B O 1
ATOM 5254 N N . ASP B 1 300 ? 18.156 -6.711 -1.78 1 97.62 300 ASP B N 1
ATOM 5255 C CA . ASP B 1 300 ? 18.297 -7.562 -2.957 1 97.62 300 ASP B CA 1
ATOM 5256 C C . ASP B 1 300 ? 17.781 -8.969 -2.682 1 97.62 300 ASP B C 1
ATOM 5258 O O . ASP B 1 300 ? 17.859 -9.461 -1.553 1 97.62 300 ASP B O 1
ATOM 5262 N N . ILE B 1 301 ? 17.328 -9.57 -3.738 1 98.31 301 ILE B N 1
ATOM 5263 C CA . ILE B 1 301 ? 16.594 -10.836 -3.627 1 98.31 301 ILE B CA 1
ATOM 5264 C C . ILE B 1 301 ? 17.297 -11.906 -4.457 1 98.31 301 ILE B C 1
ATOM 5266 O O . ILE B 1 301 ? 17.766 -11.633 -5.566 1 98.31 301 ILE B O 1
ATOM 5270 N N . ASN B 1 302 ? 17.406 -13.047 -3.928 1 98.69 302 ASN B N 1
ATOM 5271 C CA . ASN B 1 302 ? 17.719 -14.266 -4.668 1 98.69 302 ASN B CA 1
ATOM 5272 C C . ASN B 1 302 ? 16.594 -15.289 -4.559 1 98.69 302 ASN B C 1
ATOM 5274 O O . ASN B 1 302 ? 16.5 -16 -3.559 1 98.69 302 ASN B O 1
ATOM 5278 N N . VAL B 1 303 ? 15.805 -15.406 -5.605 1 98.62 303 VAL B N 1
ATOM 5279 C CA . VAL B 1 303 ? 14.586 -16.203 -5.555 1 98.62 303 VAL B CA 1
ATOM 5280 C C . VAL B 1 303 ? 14.938 -17.688 -5.594 1 98.62 303 VAL B C 1
ATOM 5282 O O . VAL B 1 303 ? 14.086 -18.547 -5.336 1 98.62 303 VAL B O 1
ATOM 5285 N N . ASN B 1 304 ? 16.203 -18 -5.93 1 98.62 304 ASN B N 1
ATOM 5286 C CA . ASN B 1 304 ? 16.641 -19.406 -5.945 1 98.62 304 ASN B CA 1
ATOM 5287 C C . ASN B 1 304 ? 17.078 -19.859 -4.559 1 98.62 304 ASN B C 1
ATOM 5289 O O . ASN B 1 304 ? 17.422 -21.031 -4.375 1 98.62 304 ASN B O 1
ATOM 5293 N N . GLU B 1 305 ? 17.047 -18.984 -3.58 1 98.62 305 GLU B N 1
ATOM 5294 C CA . GLU B 1 305 ? 17.234 -19.328 -2.176 1 98.62 305 GLU B CA 1
ATOM 5295 C C . GLU B 1 305 ? 15.898 -19.406 -1.438 1 98.62 305 GLU B C 1
ATOM 5297 O O . GLU B 1 305 ? 14.891 -18.891 -1.916 1 98.62 305 GLU B O 1
ATOM 5302 N N . TRP B 1 306 ? 15.961 -20.125 -0.32 1 98.81 306 TRP B N 1
ATOM 5303 C CA . TRP B 1 306 ? 14.75 -20.203 0.488 1 98.81 306 TRP B CA 1
ATOM 5304 C C . TRP B 1 306 ? 14.383 -18.828 1.047 1 98.81 306 TRP B C 1
ATOM 5306 O O . TRP B 1 306 ? 15.227 -18.141 1.625 1 98.81 306 TRP B O 1
ATOM 5316 N N . LEU B 1 307 ? 13.156 -18.5 0.83 1 98.88 307 LEU B N 1
ATOM 5317 C CA . LEU B 1 307 ? 12.562 -17.281 1.379 1 98.88 307 LEU B CA 1
ATOM 5318 C C . LEU B 1 307 ? 11.398 -17.609 2.305 1 98.88 307 LEU B C 1
ATOM 5320 O O . LEU B 1 307 ? 10.57 -18.469 1.983 1 98.88 307 LEU B O 1
ATOM 5324 N N . LEU B 1 308 ? 11.359 -17 3.443 1 98.88 308 LEU B N 1
ATOM 5325 C CA . LEU B 1 308 ? 10.188 -17.156 4.297 1 98.88 308 LEU B CA 1
ATOM 5326 C C . LEU B 1 308 ? 9.125 -16.125 3.93 1 98.88 308 LEU B C 1
ATOM 5328 O O . LEU B 1 308 ? 9.375 -14.914 3.973 1 98.88 308 LEU B O 1
ATOM 5332 N N . TYR B 1 309 ? 8.055 -16.609 3.475 1 98.75 309 TYR B N 1
ATOM 5333 C CA . TYR B 1 309 ? 6.891 -15.766 3.23 1 98.75 309 TYR B CA 1
ATOM 5334 C C . TYR B 1 309 ? 5.957 -15.758 4.434 1 98.75 309 TYR B C 1
ATOM 5336 O O . TYR B 1 309 ? 5.219 -16.719 4.66 1 98.75 309 TYR B O 1
ATOM 5344 N N . ASP B 1 310 ? 6.062 -14.664 5.211 1 98.75 310 ASP B N 1
ATOM 5345 C CA . ASP B 1 310 ? 5.273 -14.383 6.406 1 98.75 310 ASP B CA 1
ATOM 5346 C C . ASP B 1 310 ? 4.004 -13.609 6.059 1 98.75 310 ASP B C 1
ATOM 5348 O O . ASP B 1 310 ? 4.059 -12.422 5.754 1 98.75 310 ASP B O 1
ATOM 5352 N N . THR B 1 311 ? 2.809 -14.344 6.09 1 98.5 311 THR B N 1
ATOM 5353 C CA . THR B 1 311 ? 1.565 -13.703 5.676 1 98.5 311 THR B CA 1
ATOM 5354 C C . THR B 1 311 ? 0.594 -13.602 6.848 1 98.5 311 THR B C 1
ATOM 5356 O O . THR B 1 311 ? 0.554 -14.484 7.707 1 98.5 311 THR B O 1
ATOM 5359 N N . GLU B 1 312 ? -0.165 -12.523 6.84 1 98.5 312 GLU B N 1
ATOM 5360 C CA . GLU B 1 312 ? -1.148 -12.281 7.891 1 98.5 312 GLU B CA 1
ATOM 5361 C C . GLU B 1 312 ? -2.309 -11.438 7.379 1 98.5 312 GLU B C 1
ATOM 5363 O O . GLU B 1 312 ? -2.117 -10.562 6.535 1 98.5 312 GLU B O 1
ATOM 5368 N N . SER B 1 313 ? -3.49 -11.773 7.844 1 98.56 313 SER B N 1
ATOM 5369 C CA . SER B 1 313 ? -4.652 -10.922 7.586 1 98.56 313 SER B CA 1
ATOM 5370 C C . SER B 1 313 ? -5.035 -10.125 8.828 1 98.56 313 SER B C 1
ATOM 5372 O O . SER B 1 313 ? -5.465 -10.688 9.836 1 98.56 313 SER B O 1
ATOM 5374 N N . SER B 1 314 ? -4.969 -8.797 8.719 1 98.25 314 SER B N 1
ATOM 5375 C CA . SER B 1 314 ? -5.227 -7.945 9.875 1 98.25 314 SER B CA 1
ATOM 5376 C C . SER B 1 314 ? -6.699 -7.555 9.953 1 98.25 314 SER B C 1
ATOM 5378 O O . SER B 1 314 ? -7.156 -7.043 10.984 1 98.25 314 SER B O 1
ATOM 5380 N N . TYR B 1 315 ? -7.387 -7.805 8.82 1 98.31 315 TYR B N 1
ATOM 5381 C CA . TYR B 1 315 ? -8.789 -7.398 8.812 1 98.31 315 TYR B CA 1
ATOM 5382 C C . TYR B 1 315 ? -9.586 -8.203 7.797 1 98.31 315 TYR B C 1
ATOM 5384 O O . TYR B 1 315 ? -9.102 -8.492 6.699 1 98.31 315 TYR B O 1
ATOM 5392 N N . ALA B 1 316 ? -10.766 -8.57 8.141 1 97.31 316 ALA B N 1
ATOM 5393 C CA . ALA B 1 316 ? -11.82 -8.984 7.223 1 97.31 316 ALA B CA 1
ATOM 5394 C C . ALA B 1 316 ? -13.18 -8.469 7.688 1 97.31 316 ALA B C 1
ATOM 5396 O O . ALA B 1 316 ? -13.5 -8.531 8.875 1 97.31 316 ALA B O 1
ATOM 5397 N N . GLY B 1 317 ? -13.852 -7.902 6.848 1 95.81 317 GLY B N 1
ATOM 5398 C CA . GLY B 1 317 ? -15.172 -7.355 7.098 1 95.81 317 GLY B CA 1
ATOM 5399 C C . GLY B 1 317 ? -15.727 -6.574 5.918 1 95.81 317 GLY B C 1
ATOM 5400 O O . GLY B 1 317 ? -14.984 -6.223 4.996 1 95.81 317 GLY B O 1
ATOM 5401 N N . ASN B 1 318 ? -16.984 -6.434 5.941 1 94 318 ASN B N 1
ATOM 5402 C CA . ASN B 1 318 ? -17.641 -5.645 4.898 1 94 318 ASN B CA 1
ATOM 5403 C C . ASN B 1 318 ? -17.344 -6.199 3.51 1 94 318 ASN B C 1
ATOM 5405 O O . ASN B 1 318 ? -17.078 -5.441 2.574 1 94 318 ASN B O 1
ATOM 5409 N N . GLY B 1 319 ? -17.203 -7.48 3.41 1 93.44 319 GLY B N 1
ATOM 5410 C CA . GLY B 1 319 ? -17.016 -8.148 2.133 1 93.44 319 GLY B CA 1
ATOM 5411 C C . GLY B 1 319 ? -15.586 -8.102 1.629 1 93.44 319 GLY B C 1
ATOM 5412 O O . GLY B 1 319 ? -15.32 -8.422 0.469 1 93.44 319 GLY B O 1
ATOM 5413 N N . GLN B 1 320 ? -14.703 -7.684 2.502 1 96.06 320 GLN B N 1
ATOM 5414 C CA . GLN B 1 320 ? -13.32 -7.547 2.064 1 96.06 320 GLN B CA 1
ATOM 5415 C C . GLN B 1 320 ? -12.352 -8.031 3.141 1 96.06 320 GLN B C 1
ATOM 5417 O O . GLN B 1 320 ? -12.742 -8.234 4.293 1 96.06 320 GLN B O 1
ATOM 5422 N N . SER B 1 321 ? -11.195 -8.328 2.719 1 97.69 321 SER B N 1
ATOM 5423 C CA . SER B 1 321 ? -10.102 -8.594 3.643 1 97.69 321 SER B CA 1
ATOM 5424 C C . SER B 1 321 ? -8.875 -7.738 3.307 1 97.69 321 SER B C 1
ATOM 5426 O O . SER B 1 321 ? -8.781 -7.195 2.205 1 97.69 321 SER B O 1
ATOM 5428 N N . PHE B 1 322 ? -8.102 -7.531 4.266 1 98.75 322 PHE B N 1
ATOM 5429 C CA . PHE B 1 322 ? -6.805 -6.887 4.113 1 98.75 322 PHE B CA 1
ATOM 5430 C C . PHE B 1 322 ? -5.691 -7.785 4.641 1 98.75 322 PHE B C 1
ATOM 5432 O O . PHE B 1 322 ? -5.762 -8.281 5.766 1 98.75 322 PHE B O 1
ATOM 5439 N N . ASN B 1 323 ? -4.676 -7.957 3.764 1 98.81 323 ASN B N 1
ATOM 5440 C CA . ASN B 1 323 ? -3.627 -8.938 4.016 1 98.81 323 ASN B CA 1
ATOM 5441 C C . ASN B 1 323 ? -2.238 -8.336 3.82 1 98.81 323 ASN B C 1
ATOM 5443 O O . ASN B 1 323 ? -2.025 -7.539 2.904 1 98.81 323 ASN B O 1
ATOM 5447 N N . ASN B 1 324 ? -1.329 -8.734 4.684 1 98.62 324 ASN B N 1
ATOM 5448 C CA . ASN B 1 324 ? 0.068 -8.32 4.594 1 98.62 324 ASN B CA 1
ATOM 5449 C C . ASN B 1 324 ? 0.994 -9.523 4.426 1 98.62 324 ASN B C 1
ATOM 5451 O O . ASN B 1 324 ? 0.688 -10.617 4.898 1 98.62 324 ASN B O 1
ATOM 5455 N N . GLY B 1 325 ? 2.057 -9.297 3.705 1 98.75 325 GLY B N 1
ATOM 5456 C CA . GLY B 1 325 ? 3.123 -10.273 3.547 1 98.75 325 GLY B CA 1
ATOM 5457 C C . GLY B 1 325 ? 4.508 -9.68 3.74 1 98.75 325 GLY B C 1
ATOM 5458 O O . GLY B 1 325 ? 4.719 -8.492 3.494 1 98.75 325 GLY B O 1
ATOM 5459 N N . ARG B 1 326 ? 5.379 -10.523 4.203 1 98.88 326 ARG B N 1
ATOM 5460 C CA . ARG B 1 326 ? 6.797 -10.195 4.312 1 98.88 326 ARG B CA 1
ATOM 5461 C C . ARG B 1 326 ? 7.668 -11.344 3.822 1 98.88 326 ARG B C 1
ATOM 5463 O O . ARG B 1 326 ? 7.438 -12.5 4.184 1 98.88 326 ARG B O 1
ATOM 5470 N N . PHE B 1 327 ? 8.594 -10.984 2.99 1 98.94 327 PHE B N 1
ATOM 5471 C CA . PHE B 1 327 ? 9.586 -11.969 2.566 1 98.94 327 PHE B CA 1
ATOM 5472 C C . PHE B 1 327 ? 10.891 -11.781 3.332 1 98.94 327 PHE B C 1
ATOM 5474 O O . PHE B 1 327 ? 11.414 -10.664 3.408 1 98.94 327 PHE B O 1
ATOM 5481 N N . TRP B 1 328 ? 11.359 -12.875 3.855 1 98.94 328 TRP B N 1
ATOM 5482 C CA . TRP B 1 328 ? 12.633 -12.898 4.574 1 98.94 328 TRP B CA 1
ATOM 5483 C C . TRP B 1 328 ? 13.617 -13.852 3.91 1 98.94 328 TRP B C 1
ATOM 5485 O O . TRP B 1 328 ? 13.242 -14.938 3.467 1 98.94 328 TRP B O 1
ATOM 5495 N N . SER B 1 329 ? 14.859 -13.438 3.914 1 98.75 329 SER B N 1
ATOM 5496 C CA . SER B 1 329 ? 15.906 -14.414 3.615 1 98.75 329 SER B CA 1
ATOM 5497 C C . SER B 1 329 ? 16.109 -15.367 4.785 1 98.75 329 SER B C 1
ATOM 5499 O O . SER B 1 329 ? 15.617 -15.133 5.887 1 98.75 329 SER B O 1
ATOM 5501 N N . LYS B 1 330 ? 16.781 -16.406 4.543 1 97.88 330 LYS B N 1
ATOM 5502 C CA . LYS B 1 330 ? 17 -17.422 5.574 1 97.88 330 LYS B CA 1
ATOM 5503 C C . LYS B 1 330 ? 17.766 -16.844 6.766 1 97.88 330 LYS B C 1
ATOM 5505 O O . LYS B 1 330 ? 17.547 -17.25 7.906 1 97.88 330 LYS B O 1
ATOM 5510 N N . ASP B 1 331 ? 18.578 -15.867 6.504 1 97.56 331 ASP B N 1
ATOM 5511 C CA . ASP B 1 331 ? 19.391 -15.297 7.57 1 97.56 331 ASP B CA 1
ATOM 5512 C C . ASP B 1 331 ? 18.625 -14.203 8.312 1 97.56 331 ASP B C 1
ATOM 5514 O O . ASP B 1 331 ? 19.172 -13.555 9.211 1 97.56 331 ASP B O 1
ATOM 5518 N N . GLY B 1 332 ? 17.422 -13.906 7.918 1 98.5 332 GLY B N 1
ATOM 5519 C CA . GLY B 1 332 ? 16.562 -13.016 8.688 1 98.5 332 GLY B CA 1
ATOM 5520 C C . GLY B 1 332 ? 16.5 -11.609 8.117 1 98.5 332 GLY B C 1
ATOM 5521 O O . GLY B 1 332 ? 15.945 -10.703 8.75 1 98.5 332 GLY B O 1
ATOM 5522 N N . THR B 1 333 ? 17.062 -11.398 6.918 1 98.56 333 THR B N 1
ATOM 5523 C CA . THR B 1 333 ? 16.969 -10.094 6.27 1 98.56 333 THR B CA 1
ATOM 5524 C C . THR B 1 333 ? 15.594 -9.875 5.668 1 98.56 333 THR B C 1
ATOM 5526 O O . THR B 1 333 ? 15.078 -10.734 4.949 1 98.56 333 THR B O 1
ATOM 5529 N N . LEU B 1 334 ? 14.977 -8.711 6 1 98.81 334 LEU B N 1
ATOM 5530 C CA . LEU B 1 334 ? 13.703 -8.359 5.383 1 98.81 334 LEU B CA 1
ATOM 5531 C C . LEU B 1 334 ? 13.906 -7.926 3.934 1 98.81 334 LEU B C 1
ATOM 5533 O O . LEU B 1 334 ? 14.594 -6.938 3.666 1 98.81 334 LEU B O 1
ATOM 5537 N N . LEU B 1 335 ? 13.297 -8.648 3.037 1 98.88 335 LEU B N 1
ATOM 5538 C CA . LEU B 1 335 ? 13.547 -8.43 1.619 1 98.88 335 LEU B CA 1
ATOM 5539 C C . LEU B 1 335 ? 12.453 -7.57 0.994 1 98.88 335 LEU B C 1
ATOM 5541 O O . LEU B 1 335 ? 12.734 -6.719 0.147 1 98.88 335 LEU B O 1
ATOM 5545 N N . ALA B 1 336 ? 11.219 -7.785 1.391 1 98.94 336 ALA B N 1
ATOM 5546 C CA . ALA B 1 336 ? 10.086 -7.07 0.807 1 98.94 336 ALA B CA 1
ATOM 5547 C C . ALA B 1 336 ? 8.859 -7.148 1.716 1 98.94 336 ALA B C 1
ATOM 5549 O O . ALA B 1 336 ? 8.727 -8.078 2.512 1 98.94 336 ALA B O 1
ATOM 5550 N N . THR B 1 337 ? 8.039 -6.145 1.651 1 98.88 337 THR B N 1
ATOM 5551 C CA . THR B 1 337 ? 6.734 -6.098 2.303 1 98.88 337 THR B CA 1
ATOM 5552 C C . THR B 1 337 ? 5.617 -6.008 1.268 1 98.88 337 THR B C 1
ATOM 5554 O O . THR B 1 337 ? 5.734 -5.285 0.278 1 98.88 337 THR B O 1
ATOM 5557 N N . VAL B 1 338 ? 4.531 -6.77 1.504 1 98.88 338 VAL B N 1
ATOM 5558 C CA . VAL B 1 338 ? 3.414 -6.863 0.567 1 98.88 338 VAL B CA 1
ATOM 5559 C C . VAL B 1 338 ? 2.115 -6.48 1.271 1 98.88 338 VAL B C 1
ATOM 5561 O O . VAL B 1 338 ? 1.902 -6.836 2.432 1 98.88 338 VAL B O 1
ATOM 5564 N N . SER B 1 339 ? 1.263 -5.688 0.616 1 98.88 339 SER B N 1
ATOM 5565 C CA . SER B 1 339 ? -0.1 -5.418 1.063 1 98.88 339 SER B CA 1
ATOM 5566 C C . SER B 1 339 ? -1.112 -5.719 -0.037 1 98.88 339 SER B C 1
ATOM 5568 O O . SER B 1 339 ? -0.864 -5.43 -1.21 1 98.88 339 SER B O 1
ATOM 5570 N N . GLN B 1 340 ? -2.217 -6.277 0.375 1 98.75 340 GLN B N 1
ATOM 5571 C CA . GLN B 1 340 ? -3.246 -6.637 -0.594 1 98.75 340 GLN B CA 1
ATOM 5572 C C . GLN B 1 340 ? -4.633 -6.621 0.044 1 98.75 340 GLN B C 1
ATOM 5574 O O . GLN B 1 340 ? -4.809 -7.086 1.173 1 98.75 340 GLN B O 1
ATOM 5579 N N . SER B 1 341 ? -5.543 -6.035 -0.631 1 98.38 341 SER B N 1
ATOM 5580 C CA . SER B 1 341 ? -6.949 -6.211 -0.284 1 98.38 341 SER B CA 1
ATOM 5581 C C . SER B 1 341 ? -7.672 -7.062 -1.321 1 98.38 341 SER B C 1
ATOM 5583 O O . SER B 1 341 ? -7.203 -7.203 -2.453 1 98.38 341 SER B O 1
ATOM 5585 N N . GLY B 1 342 ? -8.695 -7.723 -0.925 1 97.19 342 GLY B N 1
ATOM 5586 C CA . GLY B 1 342 ? -9.5 -8.547 -1.811 1 97.19 342 GLY B CA 1
ATOM 5587 C C . GLY B 1 342 ? -10.922 -8.742 -1.323 1 97.19 342 GLY B C 1
ATOM 5588 O O . GLY B 1 342 ? -11.219 -8.516 -0.148 1 97.19 342 GLY B O 1
ATOM 5589 N N . ILE B 1 343 ? -11.766 -9.141 -2.221 1 95.38 343 ILE B N 1
ATOM 5590 C CA . ILE B 1 343 ? -13.141 -9.508 -1.897 1 95.38 343 ILE B CA 1
ATOM 5591 C C . ILE B 1 343 ? -13.164 -10.891 -1.259 1 95.38 343 ILE B C 1
ATOM 5593 O O . ILE B 1 343 ? -12.492 -11.812 -1.731 1 95.38 343 ILE B O 1
ATOM 5597 N N . VAL B 1 344 ? -13.797 -11.008 -0.237 1 93.81 344 VAL B N 1
ATOM 5598 C CA . VAL B 1 344 ? -14.039 -12.297 0.404 1 93.81 344 VAL B CA 1
ATOM 5599 C C . VAL B 1 344 ? -15.516 -12.43 0.762 1 93.81 344 VAL B C 1
ATOM 5601 O O . VAL B 1 344 ? -16.016 -11.727 1.641 1 93.81 344 VAL B O 1
ATOM 5604 N N . ARG B 1 345 ? -16.188 -13.422 0.124 1 89.69 345 ARG B N 1
ATOM 5605 C CA . ARG B 1 345 ? -17.609 -13.641 0.283 1 89.69 345 ARG B CA 1
ATOM 5606 C C . ARG B 1 345 ? -17.938 -15.125 0.399 1 89.69 345 ARG B C 1
ATOM 5608 O O . ARG B 1 345 ? -17.266 -15.961 -0.224 1 89.69 345 ARG B O 1
ATOM 5615 N N . GLN B 1 346 ? -18.922 -15.312 1.228 1 88.75 346 GLN B N 1
ATOM 5616 C CA . GLN B 1 346 ? -19.484 -16.656 1.183 1 88.75 346 GLN B CA 1
ATOM 5617 C C . GLN B 1 346 ? -20.312 -16.859 -0.081 1 88.75 346 GLN B C 1
ATOM 5619 O O . GLN B 1 346 ? -21.094 -15.992 -0.471 1 88.75 346 GLN B O 1
ATOM 5624 N N . LEU B 1 347 ? -20.062 -18 -0.717 1 83.94 347 LEU B N 1
ATOM 5625 C CA . LEU B 1 347 ? -20.906 -18.344 -1.859 1 83.94 347 LEU B CA 1
ATOM 5626 C C . LEU B 1 347 ? -22.203 -19 -1.4 1 83.94 347 LEU B C 1
ATOM 5628 O O . LEU B 1 347 ? -22.188 -19.906 -0.563 1 83.94 347 LEU B O 1
ATOM 5632 N N . LYS B 1 348 ? -23.391 -18.297 -1.53 1 69.38 348 LYS B N 1
ATOM 5633 C CA . LYS B 1 348 ? -24.688 -18.859 -1.175 1 69.38 348 LYS B CA 1
ATOM 5634 C C . LYS B 1 348 ? -25.047 -20.016 -2.098 1 69.38 348 LYS B C 1
ATOM 5636 O O . LYS B 1 348 ? -24.75 -19.984 -3.293 1 69.38 348 LYS B O 1
ATOM 5641 N N . GLU B 1 349 ? -25.125 -21.203 -1.48 1 58.31 349 GLU B N 1
ATOM 5642 C CA . GLU B 1 349 ? -25.641 -22.328 -2.264 1 58.31 349 GLU B CA 1
ATOM 5643 C C . GLU B 1 349 ? -26.922 -21.938 -2.992 1 58.31 349 GLU B C 1
ATOM 5645 O O . GLU B 1 349 ? -27.75 -21.203 -2.449 1 58.31 349 GLU B O 1
ATOM 5650 N N . ALA B 1 350 ? -26.828 -21.906 -4.273 1 45.16 350 ALA B N 1
ATOM 5651 C CA . ALA B 1 350 ? -28.094 -21.734 -4.973 1 45.16 350 ALA B CA 1
ATOM 5652 C C . ALA B 1 350 ? -29.203 -22.562 -4.32 1 45.16 350 ALA B C 1
ATOM 5654 O O . ALA B 1 350 ? -28.984 -23.719 -3.969 1 45.16 350 ALA B O 1
ATOM 5655 N N . SER B 1 351 ? -29.984 -21.922 -3.346 1 35.59 351 SER B N 1
ATOM 5656 C CA . SER B 1 351 ? -31.141 -22.734 -3.02 1 35.59 351 SER B CA 1
ATOM 5657 C C . SER B 1 351 ? -31.641 -23.5 -4.238 1 35.59 351 SER B C 1
ATOM 5659 O O . SER B 1 351 ? -31.875 -22.922 -5.293 1 35.59 351 SER B O 1
ATOM 5661 N N . LEU B 1 352 ? -31.297 -24.641 -4.316 1 28.38 352 LEU B N 1
ATOM 5662 C CA . LEU B 1 352 ? -32.188 -25.438 -5.152 1 28.38 352 LEU B CA 1
ATOM 5663 C C . LEU B 1 352 ? -33.656 -25.234 -4.727 1 28.38 352 LEU B C 1
ATOM 5665 O O . LEU B 1 352 ? -33.938 -25.156 -3.533 1 28.38 352 LEU B O 1
#

Solvent-accessible surface area (backbone atoms only — not comparable to full-atom values): 39350 Å² total; per-residue (Å²): 147,93,89,88,71,96,76,78,72,92,75,74,71,87,68,82,71,88,75,76,77,81,73,73,74,81,66,79,75,73,77,74,72,71,77,67,73,71,67,71,71,69,68,71,69,65,72,71,34,44,84,40,71,68,47,30,34,56,49,70,67,51,58,89,69,41,58,66,63,47,52,30,26,63,42,82,77,47,94,50,30,29,35,34,42,65,41,80,41,47,74,93,50,82,50,38,57,63,20,48,56,51,14,24,50,51,41,51,50,58,73,75,53,63,90,68,49,33,72,35,34,36,41,32,38,53,70,39,80,38,54,48,63,46,35,40,35,39,45,43,86,72,43,82,52,95,54,40,35,35,35,36,32,45,28,26,49,96,90,36,59,22,35,42,34,41,39,33,29,29,45,89,47,82,47,72,48,76,50,65,60,78,62,80,89,73,79,57,62,90,81,42,57,47,48,69,58,54,50,57,60,47,37,70,37,76,93,36,46,76,54,56,76,66,57,80,83,49,98,53,47,48,44,24,39,71,50,63,60,69,74,68,37,76,50,65,38,72,30,57,45,50,30,31,34,28,40,67,45,82,57,85,89,55,56,64,55,54,32,50,28,50,48,49,28,54,59,58,54,70,39,73,63,27,55,51,24,56,34,86,54,43,80,59,54,63,45,73,47,72,40,36,47,31,41,42,52,64,46,87,63,61,48,70,39,62,27,37,41,42,30,33,31,52,29,27,36,52,31,27,32,34,27,37,35,34,35,23,41,80,88,43,49,65,26,33,42,36,43,35,37,25,41,37,36,68,55,74,71,73,79,121,131,92,78,80,80,90,83,74,80,84,77,73,80,79,77,69,81,79,74,76,77,82,71,78,75,85,68,81,79,74,76,73,75,74,75,68,74,72,70,72,71,71,68,72,70,67,73,72,36,42,84,40,73,67,48,28,34,57,50,70,66,51,58,88,70,40,57,67,62,46,52,31,26,62,40,82,76,48,93,49,29,29,34,34,40,66,40,79,42,48,76,93,49,85,50,39,58,62,20,47,56,52,14,24,49,51,42,53,51,58,72,74,53,63,89,69,49,30,72,34,33,36,43,31,38,52,70,39,80,38,55,48,64,44,37,39,35,38,45,43,85,72,42,83,53,95,55,39,36,34,35,36,32,45,27,26,48,96,90,34,58,23,37,43,32,40,38,33,30,29,43,88,46,81,46,73,47,78,50,63,58,78,61,79,89,73,79,58,64,91,81,44,57,47,48,66,59,54,51,56,59,48,36,71,37,75,93,37,45,77,52,58,75,71,56,85,88,49,99,53,43,48,44,24,39,71,50,62,60,70,74,66,36,75,51,65,38,73,32,56,46,50,28,30,34,28,40,66,43,83,56,83,87,54,55,67,57,54,31,49,29,51,48,49,28,54,59,58,55,69,40,74,61,28,56,50,25,55,34,86,55,42,80,59,54,64,47,72,46,70,40,34,46,31,40,40,52,63,47,88,64,62,50,70,40,63,26,37,41,43,29,33,31,52,32,27,37,53,31,28,31,35,28,38,35,34,35,23,41,81,88,42,48,66,26,32,42,34,42,34,36,27,41,38,35,66,54,74,71,73,79,124

Radius of gyration: 32.34 Å; Cα contacts (8 Å, |Δi|>4): 1423; chains: 2; bounding box: 72×95×107 Å